Protein AF-0000000077078812 (afdb_homodimer)

Foldseek 3Di:
DDDPDDDDDDDPPPPPPPVPPPPCPVPVPAFEEEEEWQFDDQLFIFPLLLLVLLVVLSVVSVHHYAYEYAFAKTQFDADPVVRHTDPPDIDTRQVRVCVSVVNRYDYLLPDALVVGQEYEYGHGCSLCGGQKVCVPQPLNMDGDPSSLVNLVRCQVVLGAYEYEALNCLSVLQNPAAAEFELAALDCVVPQQVVSVSQVSSVSSRYHYDHDHQQDWDADNVRNYIYHNQVSGPDDSVSSSNSSSVRSVVNSVRSVVD/DDPPDDPPPPPPPPPPPPVPPPPCPVPVPAFEEEEEWQFDDQLFIFPLLLLVLLVVLSVVSVHHYAYEYAFAKTQFDADPVVRHTDPPDIDTRQVRVCVSVVNRHDYLLPDALVVGQEYEYGHGCSLCGGQKVCVPQPLNMDGDPSSLVNLVRCQVVLGAYEYEALNCLSVLQNPAAAEFELAALDCVVPQQVVSVSQVSSVSSRYHYDHDHQQDWDADNVRNYIYHNQVSGPDPSVSSSNSSSVRSVVNSVRSVVD

InterPro domains:
  IPR029062 Class I glutamine amidotransferase-like [G3DSA:3.40.50.880] (26-257)
  IPR029062 Class I glutamine amidotransferase-like [SSF52317] (32-246)

Secondary structure (DSSP, 8-state):
-----------------------------PPEEEEE---SSTTTS--HHHHHHHHHHHHHTT-EEEEEE--SB-S--EETTTTEE-TT---BHHHHHHHHHTT--EEGGG--GGG-SEEEE--SHHHHHTSBSHHHHGGG--B-HHHHHHHHHHHHTT--EEEETTTHHHHHHHSTT-EE--S-SS-TTTT-TTTHHHHHHHHTT-EE----TT--EEETTTTEEEE-GGGS---HHHHHHHHHHHHHHHHHHHH--/-----------------------------PPEEEEE---SSTTTS--HHHHHHHHHHHHHTT-EEEEEE--SB-S--EETTTTEE-TT---BHHHHHHHHHTT--EEGGG--GGG-SEEEE--SHHHHHTSBSHHHHGGG--B-HHHHHHHHHHHHTT--EEEETTTHHHHHHHSTT-EE--S-SS-TTTT-TTTHHHHHHHHTT-EE----TT--EEETTTTEEEE-GGGS---HHHHHHHHHHHHHHHHHHHH--

Structure (mmCIF, N/CA/C/O backbone):
data_AF-0000000077078812-model_v1
#
loop_
_entity.id
_entity.type
_entity.pdbx_description
1 polymer 'DJ-1/PfpI domain-containing protein'
#
loop_
_atom_site.group_PDB
_atom_site.id
_atom_site.type_symbol
_atom_site.label_atom_id
_atom_site.label_alt_id
_atom_site.label_comp_id
_atom_site.label_asym_id
_atom_site.label_entity_id
_atom_site.label_seq_id
_atom_site.pdbx_PDB_ins_code
_atom_site.Cartn_x
_atom_site.Cartn_y
_atom_site.Cartn_z
_atom_site.occupancy
_atom_site.B_iso_or_equiv
_atom_site.auth_seq_id
_atom_site.auth_comp_id
_atom_site.auth_asym_id
_atom_site.auth_atom_id
_atom_site.pdbx_PDB_model_num
ATOM 1 N N . MET A 1 1 ? -43 48.656 -46.562 1 20.48 1 MET A N 1
ATOM 2 C CA . MET A 1 1 ? -41.781 48.938 -47.281 1 20.48 1 MET A CA 1
ATOM 3 C C . MET A 1 1 ? -41.344 47.75 -48.125 1 20.48 1 MET A C 1
ATOM 5 O O . MET A 1 1 ? -41.875 46.656 -47.969 1 20.48 1 MET A O 1
ATOM 9 N N . SER A 1 2 ? -40.125 47.688 -48.719 1 18.41 2 SER A N 1
ATOM 10 C CA . SER A 1 2 ? -39.656 47.031 -49.938 1 18.41 2 SER A CA 1
ATOM 11 C C . SER A 1 2 ? -39.781 45.5 -49.812 1 18.41 2 SER A C 1
ATOM 13 O O . SER A 1 2 ? -39.625 44.969 -48.719 1 18.41 2 SER A O 1
ATOM 15 N N . LYS A 1 3 ? -40.219 44.812 -51 1 19.89 3 LYS A N 1
ATOM 16 C CA . LYS A 1 3 ? -40.656 43.625 -51.719 1 19.89 3 LYS A CA 1
ATOM 17 C C . LYS A 1 3 ? -39.594 42.5 -51.656 1 19.89 3 LYS A C 1
ATOM 19 O O . LYS A 1 3 ? -39.875 41.375 -52 1 19.89 3 LYS A O 1
ATOM 24 N N . MET A 1 4 ? -38.281 42.906 -51.844 1 20.12 4 MET A N 1
ATOM 25 C CA . MET A 1 4 ? -37.531 41.969 -52.688 1 20.12 4 MET A CA 1
ATOM 26 C C . MET A 1 4 ? -37.375 40.625 -51.969 1 20.12 4 MET A C 1
ATOM 28 O O . MET A 1 4 ? -36.688 40.562 -50.938 1 20.12 4 MET A O 1
ATOM 32 N N . ALA A 1 5 ? -38.344 39.688 -52.094 1 17.45 5 ALA A N 1
ATOM 33 C CA . ALA A 1 5 ? -38.812 38.375 -51.781 1 17.45 5 ALA A CA 1
ATOM 34 C C . ALA A 1 5 ? -37.812 37.281 -52.156 1 17.45 5 ALA A C 1
ATOM 36 O O . ALA A 1 5 ? -37.531 36.375 -51.375 1 17.45 5 ALA A O 1
ATOM 37 N N . ARG A 1 6 ? -37.469 37.031 -53.5 1 17.45 6 ARG A N 1
ATOM 38 C CA . ARG A 1 6 ? -37.75 35.656 -53.969 1 17.45 6 ARG A CA 1
ATOM 39 C C . ARG A 1 6 ? -36.594 34.75 -53.656 1 17.45 6 ARG A C 1
ATOM 41 O O . ARG A 1 6 ? -36.781 33.562 -53.344 1 17.45 6 ARG A O 1
ATOM 48 N N . LEU A 1 7 ? -35.312 35.062 -54.188 1 20.72 7 LEU A N 1
ATOM 49 C CA . LEU A 1 7 ? -34.656 34.062 -55 1 20.72 7 LEU A CA 1
ATOM 50 C C . LEU A 1 7 ? -34.125 32.938 -54.125 1 20.72 7 LEU A C 1
ATOM 52 O O . LEU A 1 7 ? -33.312 33.188 -53.219 1 20.72 7 LEU A O 1
ATOM 56 N N . ILE A 1 8 ? -34.625 31.641 -54.219 1 17.61 8 ILE A N 1
ATOM 57 C CA . ILE A 1 8 ? -34.75 30.297 -53.688 1 17.61 8 ILE A CA 1
ATOM 58 C C . ILE A 1 8 ? -33.438 29.547 -53.844 1 17.61 8 ILE A C 1
ATOM 60 O O . ILE A 1 8 ? -33 28.812 -52.969 1 17.61 8 ILE A O 1
ATOM 64 N N . TYR A 1 9 ? -32.688 29.656 -55.094 1 16.56 9 TYR A N 1
ATOM 65 C CA . TYR A 1 9 ? -32.469 28.359 -55.719 1 16.56 9 TYR A CA 1
ATOM 66 C C . TYR A 1 9 ? -31.531 27.5 -54.906 1 16.56 9 TYR A C 1
ATOM 68 O O . TYR A 1 9 ? -30.953 27.969 -53.906 1 16.56 9 TYR A O 1
ATOM 76 N N . LYS A 1 10 ? -30.391 27 -55.719 1 19.83 10 LYS A N 1
ATOM 77 C CA . LYS A 1 10 ? -29.766 25.719 -56.062 1 19.83 10 LYS A CA 1
ATOM 78 C C . LYS A 1 10 ? -28.828 25.234 -54.969 1 19.83 10 LYS A C 1
ATOM 80 O O . LYS A 1 10 ? -28.031 26.016 -54.438 1 19.83 10 LYS A O 1
ATOM 85 N N . LEU A 1 11 ? -28.797 23.844 -54.625 1 21.77 11 LEU A N 1
ATOM 86 C CA . LEU A 1 11 ? -28.531 22.672 -53.781 1 21.77 11 LEU A CA 1
ATOM 87 C C . LEU A 1 11 ? -27.062 22.266 -53.844 1 21.77 11 LEU A C 1
ATOM 89 O O . LEU A 1 11 ? -26.641 21.328 -53.156 1 21.77 11 LEU A O 1
ATOM 93 N N . GLN A 1 12 ? -26.141 22.781 -54.812 1 20.25 12 GLN A N 1
ATOM 94 C CA . GLN A 1 12 ? -25.219 21.719 -55.156 1 20.25 12 GLN A CA 1
ATOM 95 C C . GLN A 1 12 ? -24.406 21.266 -53.969 1 20.25 12 GLN A C 1
ATOM 97 O O . GLN A 1 12 ? -23.844 22.094 -53.25 1 20.25 12 GLN A O 1
ATOM 102 N N . THR A 1 13 ? -24.688 19.938 -53.5 1 21.83 13 THR A N 1
ATOM 103 C CA . THR A 1 13 ? -24.156 19.047 -52.469 1 21.83 13 THR A CA 1
ATOM 104 C C . THR A 1 13 ? -22.672 18.766 -52.719 1 21.83 13 THR A C 1
ATOM 106 O O . THR A 1 13 ? -22.312 18.109 -53.688 1 21.83 13 THR A O 1
ATOM 109 N N . ILE A 1 14 ? -21.766 19.75 -52.875 1 22.81 14 ILE A N 1
ATOM 110 C CA . ILE A 1 14 ? -20.406 19.297 -53.125 1 22.81 14 ILE A CA 1
ATOM 111 C C . ILE A 1 14 ? -19.984 18.312 -52.031 1 22.81 14 ILE A C 1
ATOM 113 O O . ILE A 1 14 ? -20.047 18.625 -50.844 1 22.81 14 ILE A O 1
ATOM 117 N N . SER A 1 15 ? -20.172 16.953 -52.375 1 23.2 15 SER A N 1
ATOM 118 C CA . SER A 1 15 ? -19.734 15.781 -51.594 1 23.2 15 SER A CA 1
ATOM 119 C C . SER A 1 15 ? -18.234 15.805 -51.344 1 23.2 15 SER A C 1
ATOM 121 O O . SER A 1 15 ? -17.438 15.742 -52.312 1 23.2 15 SER A O 1
ATOM 123 N N . SER A 1 16 ? -17.625 16.891 -50.906 1 24.33 16 SER A N 1
ATOM 124 C CA . SER A 1 16 ? -16.203 16.672 -50.719 1 24.33 16 SER A CA 1
ATOM 125 C C . SER A 1 16 ? -15.914 15.414 -49.906 1 24.33 16 SER A C 1
ATOM 127 O O . SER A 1 16 ? -16.562 15.172 -48.906 1 24.33 16 SER A O 1
ATOM 129 N N . LEU A 1 17 ? -15.492 14.32 -50.625 1 28.19 17 LEU A N 1
ATOM 130 C CA . LEU A 1 17 ? -14.93 13.055 -50.156 1 28.19 17 LEU A CA 1
ATOM 131 C C . LEU A 1 17 ? -13.773 13.289 -49.188 1 28.19 17 LEU A C 1
ATOM 133 O O . LEU A 1 17 ? -12.703 13.742 -49.594 1 28.19 17 LEU A O 1
ATOM 137 N N . SER A 1 18 ? -13.961 14.102 -48.219 1 25.3 18 SER A N 1
ATOM 138 C CA . SER A 1 18 ? -12.828 14.102 -47.281 1 25.3 18 SER A CA 1
ATOM 139 C C . SER A 1 18 ? -12.5 12.688 -46.812 1 25.3 18 SER A C 1
ATOM 141 O O . SER A 1 18 ? -13.383 11.953 -46.375 1 25.3 18 SER A O 1
ATOM 143 N N . SER A 1 19 ? -11.727 11.984 -47.656 1 26.09 19 SER A N 1
ATOM 144 C CA . SER A 1 19 ? -11.164 10.727 -47.188 1 26.09 19 SER A CA 1
ATOM 145 C C . SER A 1 19 ? -10.602 10.875 -45.781 1 26.09 19 SER A C 1
ATOM 147 O O . SER A 1 19 ? -9.672 11.648 -45.531 1 26.09 19 SER A O 1
ATOM 149 N N . SER A 1 20 ? -11.469 11.078 -44.844 1 26.92 20 SER A N 1
ATOM 150 C CA . SER A 1 20 ? -11 10.977 -43.469 1 26.92 20 SER A CA 1
ATOM 151 C C . SER A 1 20 ? -10.18 9.711 -43.25 1 26.92 20 SER A C 1
ATOM 153 O O . SER A 1 20 ? -10.703 8.602 -43.344 1 26.92 20 SER A O 1
ATOM 155 N N . ARG A 1 21 ? -9.023 9.648 -43.812 1 27.19 21 ARG A N 1
ATOM 156 C CA . ARG A 1 21 ? -8.266 8.523 -43.281 1 27.19 21 ARG A CA 1
ATOM 157 C C . ARG A 1 21 ? -8.445 8.406 -41.781 1 27.19 21 ARG A C 1
ATOM 159 O O . ARG A 1 21 ? -8.062 9.305 -41.031 1 27.19 21 ARG A O 1
ATOM 166 N N . CYS A 1 22 ? -9.555 7.914 -41.469 1 29.73 22 CYS A N 1
ATOM 167 C CA . CYS A 1 22 ? -9.625 7.48 -40.062 1 29.73 22 CYS A CA 1
ATOM 168 C C . CYS A 1 22 ? -8.336 6.77 -39.656 1 29.73 22 CYS A C 1
ATOM 170 O O . CYS A 1 22 ? -7.969 5.754 -40.25 1 29.73 22 CYS A O 1
ATOM 172 N N . PHE A 1 23 ? -7.316 7.527 -39.5 1 30.33 23 PHE A N 1
ATOM 173 C CA . PHE A 1 23 ? -6.309 6.785 -38.75 1 30.33 23 PHE A CA 1
ATOM 174 C C . PHE A 1 23 ? -6.957 5.812 -37.781 1 30.33 23 PHE A C 1
ATOM 176 O O . PHE A 1 23 ? -7.801 6.203 -36.969 1 30.33 23 PHE A O 1
ATOM 183 N N . SER A 1 24 ? -7.359 4.762 -38.281 1 30.39 24 SER A N 1
ATOM 184 C CA . SER A 1 24 ? -7.641 3.67 -37.344 1 30.39 24 SER A CA 1
ATOM 185 C C . SER A 1 24 ? -6.699 3.707 -36.156 1 30.39 24 SER A C 1
ATOM 187 O O . SER A 1 24 ? -5.496 3.48 -36.312 1 30.39 24 SER A O 1
ATOM 189 N N . SER A 1 25 ? -6.578 4.859 -35.531 1 35.31 25 SER A N 1
ATOM 190 C CA . SER A 1 25 ? -5.969 4.621 -34.219 1 35.31 25 SER A CA 1
ATOM 191 C C . SER A 1 25 ? -6.316 3.234 -33.688 1 35.31 25 SER A C 1
ATOM 193 O O . SER A 1 25 ? -7.492 2.9 -33.531 1 35.31 25 SER A O 1
ATOM 195 N N . SER A 1 26 ? -5.91 2.23 -34.281 1 36.75 26 SER A N 1
ATOM 196 C CA . SER A 1 26 ? -5.992 0.938 -33.625 1 36.75 26 SER A CA 1
ATOM 197 C C . SER A 1 26 ? -6.219 1.107 -32.125 1 36.75 26 SER A C 1
ATOM 199 O O . SER A 1 26 ? -5.344 1.605 -31.406 1 36.75 26 SER A O 1
ATOM 201 N N . SER A 1 27 ? -7.23 1.769 -31.641 1 42.53 27 SER A N 1
ATOM 202 C CA . SER A 1 27 ? -7.715 1.843 -30.266 1 42.53 27 SER A CA 1
ATOM 203 C C . SER A 1 27 ? -7.254 0.639 -29.453 1 42.53 27 SER A C 1
ATOM 205 O O . SER A 1 27 ? -7.812 -0.453 -29.578 1 42.53 27 SER A O 1
ATOM 207 N N . LEU A 1 28 ? -6.023 0.257 -29.531 1 50.34 28 LEU A N 1
ATOM 208 C CA . LEU A 1 28 ? -5.449 -0.871 -28.812 1 50.34 28 LEU A CA 1
ATOM 209 C C . LEU A 1 28 ? -6.18 -1.092 -27.484 1 50.34 28 LEU A C 1
ATOM 211 O O . LEU A 1 28 ? -6.234 -0.193 -26.641 1 50.34 28 LEU A O 1
ATOM 215 N N . GLN A 1 29 ? -7.293 -1.895 -27.578 1 66.69 29 GLN A N 1
ATOM 216 C CA . GLN A 1 29 ? -8.109 -2.305 -26.438 1 66.69 29 GLN A CA 1
ATOM 217 C C . GLN A 1 29 ? -7.258 -2.512 -25.188 1 66.69 29 GLN A C 1
ATOM 219 O O . GLN A 1 29 ? -6.191 -3.125 -25.266 1 66.69 29 GLN A O 1
ATOM 224 N N . ALA A 1 30 ? -7.523 -1.839 -24.156 1 85.12 30 ALA A N 1
ATOM 225 C CA . ALA A 1 30 ? -6.82 -1.928 -22.891 1 85.12 30 ALA A CA 1
ATOM 226 C C . ALA A 1 30 ? -6.723 -3.375 -22.406 1 85.12 30 ALA A C 1
ATOM 228 O O . ALA A 1 30 ? -7.691 -4.129 -22.5 1 85.12 30 ALA A O 1
ATOM 229 N N . ASN A 1 31 ? -5.555 -3.857 -22.141 1 94.31 31 ASN A N 1
ATOM 230 C CA . ASN A 1 31 ? -5.363 -5.184 -21.562 1 94.31 31 ASN A CA 1
ATOM 231 C C . ASN A 1 31 ? -6.137 -5.34 -20.25 1 94.31 31 ASN A C 1
ATOM 233 O O . ASN A 1 31 ? -6.125 -4.445 -19.406 1 94.31 31 ASN A O 1
ATOM 237 N N . LYS A 1 32 ? -6.918 -6.426 -20.234 1 98.31 32 LYS A N 1
ATOM 238 C CA . LYS A 1 32 ? -7.59 -6.781 -18.984 1 98.31 32 LYS A CA 1
ATOM 239 C C . LYS A 1 32 ? -6.711 -7.684 -18.125 1 98.31 32 LYS A C 1
ATOM 241 O O . LYS A 1 32 ? -6.387 -8.805 -18.516 1 98.31 32 LYS A O 1
ATOM 246 N N . VAL A 1 33 ? -6.336 -7.191 -16.953 1 98.88 33 VAL A N 1
ATOM 247 C CA . VAL A 1 33 ? -5.418 -7.945 -16.109 1 98.88 33 VAL A CA 1
ATOM 248 C C . VAL A 1 33 ? -6.07 -8.219 -14.75 1 98.88 33 VAL A C 1
ATOM 250 O O . VAL A 1 33 ? -6.637 -7.32 -14.133 1 98.88 33 VAL A O 1
ATOM 253 N N . ALA A 1 34 ? -6.062 -9.492 -14.305 1 98.94 34 ALA A N 1
ATOM 254 C CA . ALA A 1 34 ? -6.5 -9.875 -12.961 1 98.94 34 ALA A CA 1
ATOM 255 C C . ALA A 1 34 ? -5.344 -9.805 -11.969 1 98.94 34 ALA A C 1
ATOM 257 O O . ALA A 1 34 ? -4.215 -10.18 -12.297 1 98.94 34 ALA A O 1
ATOM 258 N N . VAL A 1 35 ? -5.625 -9.258 -10.836 1 99 35 VAL A N 1
ATOM 259 C CA . VAL A 1 35 ? -4.688 -9.289 -9.719 1 99 35 VAL A CA 1
ATOM 260 C C . VAL A 1 35 ? -5.285 -10.086 -8.562 1 99 35 VAL A C 1
ATOM 262 O O . VAL A 1 35 ? -6.402 -9.82 -8.125 1 99 35 VAL A O 1
ATOM 265 N N . VAL A 1 36 ? -4.559 -11.094 -8.102 1 99 36 VAL A N 1
ATOM 266 C CA . VAL A 1 36 ? -5.047 -11.953 -7.031 1 99 36 VAL A CA 1
ATOM 267 C C . VAL A 1 36 ? -4.316 -11.625 -5.73 1 99 36 VAL A C 1
ATOM 269 O O . VAL A 1 36 ? -3.098 -11.781 -5.641 1 99 36 VAL A O 1
ATOM 272 N N . LEU A 1 37 ? -5.086 -11.203 -4.746 1 99 37 LEU A N 1
ATOM 273 C CA . LEU A 1 37 ? -4.543 -10.828 -3.447 1 99 37 LEU A CA 1
ATOM 274 C C . LEU A 1 37 ? -4.781 -11.922 -2.418 1 99 37 LEU A C 1
ATOM 276 O O . LEU A 1 37 ? -5.551 -12.859 -2.668 1 99 37 LEU A O 1
ATOM 280 N N . SER A 1 38 ? -4.105 -11.797 -1.288 1 98.94 38 SER A N 1
ATOM 281 C CA . SER A 1 38 ? -4.129 -12.867 -0.291 1 98.94 38 SER A CA 1
ATOM 282 C C . SER A 1 38 ? -4.344 -12.305 1.111 1 98.94 38 SER A C 1
ATOM 284 O O . SER A 1 38 ? -3.963 -12.93 2.102 1 98.94 38 SER A O 1
ATOM 286 N N . GLY A 1 39 ? -4.91 -11.211 1.289 1 98.94 39 GLY A N 1
ATOM 287 C CA . GLY A 1 39 ? -5.043 -10.422 2.504 1 98.94 39 GLY A CA 1
ATOM 288 C C . GLY A 1 39 ? -4.387 -9.055 2.406 1 98.94 39 GLY A C 1
ATOM 289 O O . GLY A 1 39 ? -4.234 -8.516 1.31 1 98.94 39 GLY A O 1
ATOM 290 N N . SER A 1 40 ? -4.023 -8.477 3.551 1 98.94 40 SER A N 1
ATOM 291 C CA . SER A 1 40 ? -3.42 -7.148 3.561 1 98.94 40 SER A CA 1
ATOM 292 C C . SER A 1 40 ? -2.389 -7.02 4.676 1 98.94 40 SER A C 1
ATOM 294 O O . SER A 1 40 ? -2.744 -6.809 5.836 1 98.94 40 SER A O 1
ATOM 296 N N . GLY A 1 41 ? -1.117 -7.086 4.27 1 98.88 41 GLY A N 1
ATOM 297 C CA . GLY A 1 41 ? 0.014 -7.027 5.184 1 98.88 41 GLY A 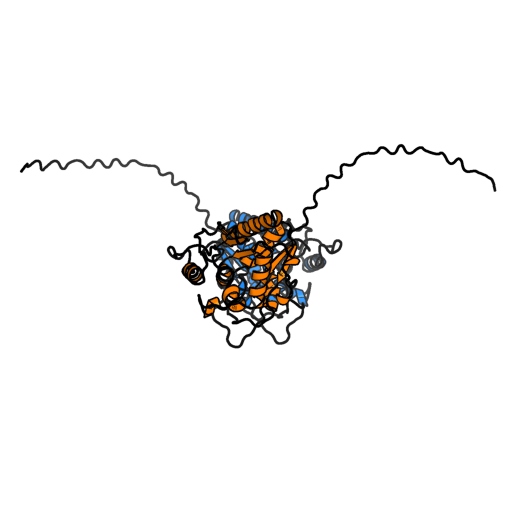CA 1
ATOM 298 C C . GLY A 1 41 ? 0.974 -8.188 5.016 1 98.88 41 GLY A C 1
ATOM 299 O O . GLY A 1 41 ? 0.549 -9.344 4.895 1 98.88 41 GLY A O 1
ATOM 300 N N . VAL A 1 42 ? 2.215 -7.973 5.105 1 98.69 42 VAL A N 1
ATOM 301 C CA . VAL A 1 42 ? 3.254 -8.898 4.668 1 98.69 42 VAL A CA 1
ATOM 302 C C . VAL A 1 42 ? 3.221 -10.156 5.531 1 98.69 42 VAL A C 1
ATOM 304 O O . VAL A 1 42 ? 3.475 -11.266 5.043 1 98.69 42 VAL A O 1
ATOM 307 N N . TYR A 1 43 ? 2.818 -10.133 6.762 1 98.62 43 TYR A N 1
ATOM 308 C CA . TYR A 1 43 ? 3.029 -11.273 7.652 1 98.62 43 TYR A CA 1
ATOM 309 C C . TYR A 1 43 ? 1.833 -12.219 7.625 1 98.62 43 TYR A C 1
ATOM 311 O O . TYR A 1 43 ? 1.915 -13.344 8.109 1 98.62 43 TYR A O 1
ATOM 319 N N . ASP A 1 44 ? 0.735 -11.727 7.047 1 98.81 44 ASP A N 1
ATOM 320 C CA . ASP A 1 44 ? -0.404 -12.641 7.012 1 98.81 44 ASP A CA 1
ATOM 321 C C . ASP A 1 44 ? -1.237 -12.43 5.75 1 98.81 44 ASP A C 1
ATOM 323 O O . ASP A 1 44 ? -2.264 -13.086 5.559 1 98.81 44 ASP A O 1
ATOM 327 N N . GLY A 1 45 ? -0.85 -11.539 4.902 1 98.88 45 GLY A N 1
ATOM 328 C CA . GLY A 1 45 ? -1.547 -11.227 3.666 1 98.88 45 GLY A CA 1
ATOM 329 C C . GLY A 1 45 ? -0.614 -10.828 2.541 1 98.88 45 GLY A C 1
ATOM 330 O O . GLY A 1 45 ? 0.547 -11.234 2.512 1 98.88 45 GLY A O 1
ATOM 331 N N . SER A 1 46 ? -1.186 -10.117 1.577 1 98.94 46 SER A N 1
ATOM 332 C CA . SER A 1 46 ? -0.387 -9.57 0.486 1 98.94 46 SER A CA 1
ATOM 333 C C . SER A 1 46 ? 0.576 -8.5 0.987 1 98.94 46 SER A C 1
ATOM 335 O O . SER A 1 46 ? 0.218 -7.688 1.842 1 98.94 46 SER A O 1
ATOM 337 N N . GLU A 1 47 ? 1.806 -8.602 0.489 1 98.94 47 GLU A N 1
ATOM 338 C CA . GLU A 1 47 ? 2.721 -7.488 0.709 1 98.94 47 GLU A CA 1
ATOM 339 C C . GLU A 1 47 ? 2.176 -6.199 0.103 1 98.94 47 GLU A C 1
ATOM 341 O O . GLU A 1 47 ? 2.031 -6.094 -1.117 1 98.94 47 GLU A O 1
ATOM 346 N N . ILE A 1 48 ? 1.919 -5.215 0.907 1 98.94 48 ILE A N 1
ATOM 347 C CA . ILE A 1 48 ? 1.146 -4.031 0.55 1 98.94 48 ILE A CA 1
ATOM 348 C C . ILE A 1 48 ? 1.885 -3.238 -0.526 1 98.94 48 ILE A C 1
ATOM 350 O O . ILE A 1 48 ? 1.287 -2.83 -1.525 1 98.94 48 ILE A O 1
ATOM 354 N N . HIS A 1 49 ? 3.133 -3.035 -0.376 1 98.94 49 HIS A N 1
ATOM 355 C CA . HIS A 1 49 ? 3.898 -2.23 -1.319 1 98.94 49 HIS A CA 1
ATOM 356 C C . HIS A 1 49 ? 4.035 -2.936 -2.664 1 98.94 49 HIS A C 1
ATOM 358 O O . HIS A 1 49 ? 4.07 -2.283 -3.711 1 98.94 49 HIS A O 1
ATOM 364 N N . GLU A 1 50 ? 4.125 -4.266 -2.656 1 98.94 50 GLU A N 1
ATOM 365 C CA . GLU A 1 50 ? 4.156 -5.016 -3.908 1 98.94 50 GLU A CA 1
ATOM 366 C C . GLU A 1 50 ? 2.82 -4.914 -4.641 1 98.94 50 GLU A C 1
ATOM 368 O O . GLU A 1 50 ? 2.787 -4.68 -5.852 1 98.94 50 GLU A O 1
ATOM 373 N N . ALA A 1 51 ? 1.762 -5.105 -3.891 1 99 51 ALA A N 1
ATOM 374 C CA . ALA A 1 51 ? 0.437 -4.992 -4.492 1 99 51 ALA A CA 1
ATOM 375 C C . ALA A 1 51 ? 0.213 -3.6 -5.074 1 99 51 ALA A C 1
ATOM 377 O O . ALA A 1 51 ? -0.274 -3.457 -6.195 1 99 51 ALA A O 1
ATOM 378 N N . SER A 1 52 ? 0.589 -2.598 -4.301 1 99 52 SER A N 1
ATOM 379 C CA . SER A 1 52 ? 0.455 -1.223 -4.766 1 99 52 SER A CA 1
ATOM 380 C C . SER A 1 52 ? 1.293 -0.979 -6.02 1 99 52 SER A C 1
ATOM 382 O O . SER A 1 52 ? 0.829 -0.346 -6.969 1 99 52 SER A O 1
ATOM 384 N N . ALA A 1 53 ? 2.518 -1.507 -6.02 1 99 53 ALA A N 1
ATOM 385 C CA . ALA A 1 53 ? 3.385 -1.363 -7.188 1 99 53 ALA A CA 1
ATOM 386 C C . ALA A 1 53 ? 2.752 -1.999 -8.422 1 99 53 ALA A C 1
ATOM 388 O O . ALA A 1 53 ? 2.744 -1.402 -9.5 1 99 53 ALA A O 1
ATOM 389 N N . CYS A 1 54 ? 2.211 -3.184 -8.273 1 99 54 CYS A N 1
ATOM 390 C CA . CYS A 1 54 ? 1.538 -3.84 -9.391 1 99 54 CYS A CA 1
ATOM 391 C C . CYS A 1 54 ? 0.424 -2.961 -9.945 1 99 54 CYS A C 1
ATOM 393 O O . CYS A 1 54 ? 0.355 -2.732 -11.156 1 99 54 CYS A O 1
ATOM 395 N N . LEU A 1 55 ? -0.385 -2.428 -9.07 1 98.94 55 LEU A N 1
ATOM 396 C CA . LEU A 1 55 ? -1.558 -1.666 -9.484 1 98.94 55 LEU A CA 1
ATOM 397 C C . LEU A 1 55 ? -1.148 -0.351 -10.141 1 98.94 55 LEU A C 1
ATOM 399 O O . LEU A 1 55 ? -1.735 0.056 -11.141 1 98.94 55 LEU A O 1
ATOM 403 N N . VAL A 1 56 ? -0.136 0.313 -9.586 1 98.94 56 VAL A N 1
ATOM 404 C CA . VAL A 1 56 ? 0.332 1.572 -10.148 1 98.94 56 VAL A CA 1
ATOM 405 C C . VAL A 1 56 ? 0.896 1.33 -11.547 1 98.94 56 VAL A C 1
ATOM 407 O O . VAL A 1 56 ? 0.575 2.061 -12.492 1 98.94 56 VAL A O 1
ATOM 410 N N . HIS A 1 57 ? 1.723 0.308 -11.711 1 98.94 57 HIS A N 1
ATOM 411 C CA . HIS A 1 57 ? 2.355 0.055 -13 1 98.94 57 HIS A CA 1
ATOM 412 C C . HIS A 1 57 ? 1.338 -0.422 -14.031 1 98.94 57 HIS A C 1
ATOM 414 O O . HIS A 1 57 ? 1.417 -0.053 -15.203 1 98.94 57 HIS A O 1
ATOM 420 N N . LEU A 1 58 ? 0.383 -1.271 -13.609 1 98.88 58 LEU A N 1
ATOM 421 C CA . LEU A 1 58 ? -0.678 -1.667 -14.531 1 98.88 58 LEU A CA 1
ATOM 422 C C . LEU A 1 58 ? -1.468 -0.453 -15.008 1 98.88 58 LEU A C 1
ATOM 424 O O . LEU A 1 58 ? -1.759 -0.324 -16.203 1 98.88 58 LEU A O 1
ATOM 428 N N . SER A 1 59 ? -1.801 0.425 -14.086 1 98.75 59 SER A N 1
ATOM 429 C CA . SER A 1 59 ? -2.496 1.667 -14.406 1 98.75 59 SER A CA 1
ATOM 430 C C . SER A 1 59 ? -1.704 2.5 -15.406 1 98.75 59 SER A C 1
ATOM 432 O O . SER A 1 59 ? -2.273 3.049 -16.359 1 98.75 59 SER A O 1
ATOM 434 N N . ARG A 1 60 ? -0.429 2.598 -15.234 1 98.5 60 ARG A N 1
ATOM 435 C CA . ARG A 1 60 ? 0.442 3.393 -16.094 1 98.5 60 ARG A CA 1
ATOM 436 C C . ARG A 1 60 ? 0.462 2.838 -17.516 1 98.5 60 ARG A C 1
ATOM 438 O O . ARG A 1 60 ? 0.625 3.59 -18.469 1 98.5 60 ARG A O 1
ATOM 445 N N . HIS A 1 61 ? 0.271 1.556 -17.625 1 98.25 61 HIS A N 1
ATOM 446 C CA . HIS A 1 61 ? 0.253 0.913 -18.922 1 98.25 61 HIS A CA 1
ATOM 447 C C . HIS A 1 61 ? -1.149 0.922 -19.531 1 98.25 61 HIS A C 1
ATOM 449 O O . HIS A 1 61 ? -1.387 0.315 -20.578 1 98.25 61 HIS A O 1
ATOM 455 N N . GLY A 1 62 ? -2.098 1.515 -18.828 1 97.62 62 GLY A N 1
ATOM 456 C CA . GLY A 1 62 ? -3.451 1.657 -19.344 1 97.62 62 GLY A CA 1
ATOM 457 C C . GLY A 1 62 ? -4.27 0.386 -19.234 1 97.62 62 GLY A C 1
ATOM 458 O O . GLY A 1 62 ? -5.285 0.231 -19.906 1 97.62 62 GLY A O 1
ATOM 459 N N . ALA A 1 63 ? -3.877 -0.537 -18.391 1 98.19 63 ALA A N 1
ATOM 460 C CA . ALA A 1 63 ? -4.598 -1.799 -18.234 1 98.19 63 ALA A CA 1
ATOM 461 C C . ALA A 1 63 ? -5.898 -1.595 -17.469 1 98.19 63 ALA A C 1
ATOM 463 O O . ALA A 1 63 ? -5.984 -0.733 -16.594 1 98.19 63 ALA A O 1
ATOM 464 N N . GLN A 1 64 ? -6.891 -2.336 -17.844 1 98.12 64 GLN A N 1
ATOM 465 C CA . GLN A 1 64 ? -8.078 -2.504 -17.016 1 98.12 64 GLN A CA 1
ATOM 466 C C . GLN A 1 64 ? -7.875 -3.605 -15.977 1 98.12 64 GLN A C 1
ATOM 468 O O . GLN A 1 64 ? -7.699 -4.773 -16.328 1 98.12 64 GLN A O 1
ATOM 473 N N . VAL A 1 65 ? -7.969 -3.223 -14.75 1 98.81 65 VAL A N 1
ATOM 474 C CA . VAL A 1 65 ? -7.582 -4.148 -13.688 1 98.81 65 VAL A CA 1
ATOM 475 C C . VAL A 1 65 ? -8.82 -4.598 -12.914 1 98.81 65 VAL A C 1
ATOM 477 O O . VAL A 1 65 ? -9.711 -3.787 -12.625 1 98.81 65 VAL A O 1
ATOM 480 N N . SER A 1 66 ? -8.945 -5.895 -12.664 1 98.88 66 SER A N 1
ATOM 481 C CA . SER A 1 66 ? -9.875 -6.461 -11.695 1 98.88 66 SER A CA 1
ATOM 482 C C . SER A 1 66 ? -9.141 -7.227 -10.602 1 98.88 66 SER A C 1
ATOM 484 O O . SER A 1 66 ? -8.164 -7.93 -10.875 1 98.88 66 SER A O 1
ATOM 486 N N . ILE A 1 67 ? -9.594 -7.031 -9.367 1 98.94 67 ILE A N 1
ATOM 487 C CA . ILE A 1 67 ? -8.898 -7.605 -8.219 1 98.94 67 ILE A CA 1
ATOM 488 C C . ILE A 1 67 ? -9.734 -8.727 -7.613 1 98.94 67 ILE A C 1
ATOM 490 O O . ILE A 1 67 ? -10.961 -8.609 -7.516 1 98.94 67 ILE A O 1
ATOM 494 N N . PHE A 1 68 ? -9.055 -9.805 -7.242 1 99 68 PHE A N 1
ATOM 495 C CA . PHE A 1 68 ? -9.711 -10.984 -6.684 1 99 68 PHE A CA 1
ATOM 496 C C . PHE A 1 68 ? -8.969 -11.469 -5.445 1 99 68 PHE A C 1
ATOM 498 O O . PHE A 1 68 ? -7.773 -11.211 -5.285 1 99 68 PHE A O 1
ATOM 505 N N . ALA A 1 69 ? -9.672 -12.18 -4.621 1 99 69 ALA A N 1
ATOM 506 C CA . ALA A 1 69 ? -9.102 -12.898 -3.482 1 99 69 ALA A CA 1
ATOM 507 C C . ALA A 1 69 ? -10.016 -14.031 -3.035 1 99 69 ALA A C 1
ATOM 509 O O . ALA A 1 69 ? -11.234 -13.969 -3.236 1 99 69 ALA A O 1
ATOM 510 N N . PRO A 1 70 ? -9.414 -15.117 -2.477 1 98.94 70 PRO A N 1
ATOM 511 C CA . PRO A 1 70 ? -10.297 -16.156 -1.934 1 98.94 70 PRO A CA 1
ATOM 512 C C . PRO A 1 70 ? -11.195 -15.641 -0.815 1 98.94 70 PRO A C 1
ATOM 514 O O . PRO A 1 70 ? -10.766 -14.828 0.006 1 98.94 70 PRO A O 1
ATOM 517 N N . ASP A 1 71 ? -12.414 -16.109 -0.8 1 98.81 71 ASP A N 1
ATOM 518 C CA . ASP A 1 71 ? -13.352 -15.805 0.275 1 98.81 71 ASP A CA 1
ATOM 519 C C . ASP A 1 71 ? -13.312 -16.875 1.362 1 98.81 71 ASP A C 1
ATOM 521 O O . ASP A 1 71 ? -14.18 -17.75 1.413 1 98.81 71 ASP A O 1
ATOM 525 N N . LYS A 1 72 ? -12.367 -16.734 2.24 1 98.88 72 LYS A N 1
ATOM 526 C CA . LYS A 1 72 ? -12.141 -17.703 3.309 1 98.88 72 LYS A CA 1
ATOM 527 C C . LYS A 1 72 ? -11.398 -17.062 4.477 1 98.88 72 LYS A C 1
ATOM 529 O O . LYS A 1 72 ? -10.812 -15.992 4.336 1 98.88 72 LYS A O 1
ATOM 534 N N . PRO A 1 73 ? -11.391 -17.734 5.637 1 98.62 73 PRO A N 1
ATOM 535 C CA . PRO A 1 73 ? -10.602 -17.219 6.754 1 98.62 73 PRO A CA 1
ATOM 536 C C . PRO A 1 73 ? -9.094 -17.266 6.484 1 98.62 73 PRO A C 1
ATOM 538 O O . PRO A 1 73 ? -8.609 -18.188 5.828 1 98.62 73 PRO A O 1
ATOM 541 N N . GLN A 1 74 ? -8.438 -16.281 6.996 1 98.69 74 GLN A N 1
ATOM 542 C CA . GLN A 1 74 ? -6.977 -16.359 7.02 1 98.69 74 GLN A CA 1
ATOM 543 C C . GLN A 1 74 ? -6.496 -17.484 7.922 1 98.69 74 GLN A C 1
ATOM 545 O O . GLN A 1 74 ? -7.148 -17.828 8.914 1 98.69 74 GLN A O 1
ATOM 550 N N . LEU A 1 75 ? -5.328 -18.031 7.527 1 97.75 75 LEU A N 1
ATOM 551 C CA . LEU A 1 75 ? -4.734 -19.031 8.406 1 97.75 75 LEU A CA 1
ATOM 552 C C . LEU A 1 75 ? -4.445 -18.453 9.781 1 97.75 75 LEU A C 1
ATOM 554 O O . LEU A 1 75 ? -4.777 -19.047 10.805 1 97.75 75 LEU A O 1
ATOM 558 N N . HIS A 1 76 ? -3.746 -17.266 9.812 1 96.56 76 HIS A N 1
ATOM 559 C CA . HIS A 1 76 ? -3.361 -16.547 11.016 1 96.56 76 HIS A CA 1
ATOM 560 C C . HIS A 1 76 ? -3.568 -15.039 10.852 1 96.56 76 HIS A C 1
ATOM 562 O O . HIS A 1 76 ? -3.533 -14.523 9.727 1 96.56 76 HIS A O 1
ATOM 568 N N . VAL A 1 77 ? -3.896 -14.469 11.93 1 97.88 77 VAL A N 1
ATOM 569 C CA . VAL A 1 77 ? -3.762 -13.016 12.016 1 97.88 77 VAL A CA 1
ATOM 570 C C . VAL A 1 77 ? -2.484 -12.664 12.773 1 97.88 77 VAL A C 1
ATOM 572 O O . VAL A 1 77 ? -2.242 -13.18 13.867 1 97.88 77 VAL A O 1
ATOM 575 N N . SER A 1 78 ? -1.683 -11.812 12.172 1 97.94 78 SER A N 1
ATOM 576 C CA . SER A 1 78 ? -0.403 -11.484 12.797 1 97.94 78 SER A CA 1
ATOM 577 C C . SER A 1 78 ? -0.394 -10.047 13.312 1 97.94 78 SER A C 1
ATOM 579 O O . SER A 1 78 ? -0.911 -9.141 12.656 1 97.94 78 SER A O 1
ATOM 581 N N . ASN A 1 79 ? 0.143 -9.852 14.523 1 97.88 79 ASN A N 1
ATOM 582 C CA . ASN A 1 79 ? 0.546 -8.523 14.977 1 97.88 79 ASN A CA 1
ATOM 583 C C . ASN A 1 79 ? 1.829 -8.062 14.289 1 97.88 79 ASN A C 1
ATOM 585 O O . ASN A 1 79 ? 2.91 -8.578 14.578 1 97.88 79 ASN A O 1
ATOM 589 N N . HIS A 1 80 ? 1.729 -7.082 13.414 1 98.06 80 HIS A N 1
ATOM 590 C CA . HIS A 1 80 ? 2.857 -6.68 12.586 1 98.06 80 HIS A CA 1
ATOM 591 C C . HIS A 1 80 ? 3.867 -5.863 13.383 1 98.06 80 HIS A C 1
ATOM 593 O O . HIS A 1 80 ? 5.02 -5.715 12.969 1 98.06 80 HIS A O 1
ATOM 599 N N . VAL A 1 81 ? 3.488 -5.281 14.5 1 97 81 VAL A N 1
ATOM 600 C CA . VAL A 1 81 ? 4.438 -4.582 15.359 1 97 81 VAL A CA 1
ATOM 601 C C . VAL A 1 81 ? 5.371 -5.59 16.031 1 97 81 VAL A C 1
ATOM 603 O O . VAL A 1 81 ? 6.59 -5.418 16.016 1 97 81 VAL A O 1
ATOM 606 N N . LYS A 1 82 ? 4.777 -6.695 16.531 1 96.19 82 LYS A N 1
ATOM 607 C CA . LYS A 1 82 ? 5.512 -7.641 17.375 1 96.19 82 LYS A CA 1
ATOM 608 C C . LYS A 1 82 ? 6.008 -8.828 16.547 1 96.19 82 LYS A C 1
ATOM 610 O O . LYS A 1 82 ? 6.891 -9.57 17 1 96.19 82 LYS A O 1
ATOM 615 N N . GLY A 1 83 ? 5.359 -9.109 15.445 1 94.88 83 GLY A N 1
ATOM 616 C CA . GLY A 1 83 ? 5.711 -10.258 14.625 1 94.88 83 GLY A CA 1
ATOM 617 C C . GLY A 1 83 ? 5.168 -11.562 15.172 1 94.88 83 GLY A C 1
ATOM 618 O O . GLY A 1 83 ? 5.738 -12.625 14.93 1 94.88 83 GLY A O 1
ATOM 619 N N . GLU A 1 84 ? 4.047 -11.438 15.93 1 96.62 84 GLU A N 1
ATOM 620 C CA . GLU A 1 84 ? 3.473 -12.617 16.562 1 96.62 84 GLU A CA 1
ATOM 621 C C . GLU A 1 84 ? 2.039 -12.852 16.094 1 96.62 84 GLU A C 1
ATOM 623 O O . GLU A 1 84 ? 1.347 -11.914 15.703 1 96.62 84 GLU A O 1
ATOM 628 N N . VAL A 1 85 ? 1.607 -14.133 16.203 1 96.75 85 VAL A N 1
ATOM 629 C CA . VAL A 1 85 ? 0.229 -14.484 15.883 1 96.75 85 VAL A CA 1
ATOM 630 C C . VAL A 1 85 ? -0.709 -13.922 16.953 1 96.75 85 VAL A C 1
ATOM 632 O O . VAL A 1 85 ? -0.414 -14 18.141 1 96.75 85 VAL A O 1
ATOM 635 N N . MET A 1 86 ? -1.712 -13.281 16.484 1 95.94 86 MET A N 1
ATOM 636 C CA . MET A 1 86 ? -2.764 -12.828 17.391 1 95.94 86 MET A CA 1
ATOM 637 C C . MET A 1 86 ? -3.773 -13.938 17.656 1 95.94 86 MET A C 1
ATOM 639 O O . MET A 1 86 ? -4.766 -14.062 16.938 1 95.94 86 MET A O 1
ATOM 643 N N . GLU A 1 87 ? -3.596 -14.609 18.766 1 93.5 87 GLU A N 1
ATOM 644 C CA . GLU A 1 87 ? -4.438 -15.758 19.094 1 93.5 87 GLU A CA 1
ATOM 645 C C . GLU A 1 87 ? -5.891 -15.344 19.297 1 93.5 87 GLU A C 1
ATOM 647 O O . GLU A 1 87 ? -6.164 -14.32 19.938 1 93.5 87 GLU A O 1
ATOM 652 N N . GLY A 1 88 ? -6.758 -16.078 18.766 1 92.81 88 GLY A N 1
ATOM 653 C CA . GLY A 1 88 ? -8.18 -15.844 18.969 1 92.81 88 GLY A CA 1
ATOM 654 C C . GLY A 1 88 ? -8.773 -14.883 17.953 1 92.81 88 GLY A C 1
ATOM 655 O O . GLY A 1 88 ? -9.992 -14.773 17.828 1 92.81 88 GLY A O 1
ATOM 656 N N . GLU A 1 89 ? -7.949 -14.164 17.203 1 95.19 89 GLU A N 1
ATOM 657 C CA . GLU A 1 89 ? -8.453 -13.242 16.188 1 95.19 89 GLU A CA 1
ATOM 658 C C . GLU A 1 89 ? -8.547 -13.93 14.828 1 95.19 89 GLU A C 1
ATOM 660 O O . GLU A 1 89 ? -7.656 -14.695 14.453 1 95.19 89 GLU A O 1
ATOM 665 N N . THR A 1 90 ? -9.664 -13.695 14.148 1 96.94 90 THR A N 1
ATOM 666 C CA . THR A 1 90 ? -9.867 -14.219 12.805 1 96.94 90 THR A CA 1
ATOM 667 C C . THR A 1 90 ? -10.211 -13.094 11.836 1 96.94 90 THR A C 1
ATOM 669 O O . THR A 1 90 ? -10.953 -12.172 12.188 1 96.94 90 THR A O 1
ATOM 672 N N . ARG A 1 91 ? -9.633 -13.172 10.703 1 98.12 91 ARG A N 1
ATOM 673 C CA . ARG A 1 91 ? -9.961 -12.258 9.609 1 98.12 91 ARG A CA 1
ATOM 674 C C . ARG A 1 91 ? -10.188 -13.023 8.305 1 98.12 91 ARG A C 1
ATOM 676 O O . ARG A 1 91 ? -9.781 -14.18 8.18 1 98.12 91 ARG A O 1
ATOM 683 N N . ASN A 1 92 ? -10.906 -12.422 7.398 1 98.62 92 ASN A N 1
ATOM 684 C CA . ASN A 1 92 ? -11.211 -13.023 6.102 1 98.62 92 ASN A CA 1
ATOM 685 C C . ASN A 1 92 ? -10.281 -12.492 5.012 1 98.62 92 ASN A C 1
ATOM 687 O O . ASN A 1 92 ? -10.047 -11.289 4.926 1 98.62 92 ASN A O 1
ATOM 691 N N . VAL A 1 93 ? -9.758 -13.367 4.176 1 98.94 93 VAL A N 1
ATOM 692 C CA . VAL A 1 93 ? -8.773 -13.023 3.148 1 98.94 93 VAL A CA 1
ATOM 693 C C . VAL A 1 93 ? -9.367 -11.992 2.189 1 98.94 93 VAL A C 1
ATOM 695 O O . VAL A 1 93 ? -8.727 -10.992 1.877 1 98.94 93 VAL A O 1
ATOM 698 N N . LEU A 1 94 ? -10.586 -12.227 1.695 1 98.94 94 LEU A N 1
ATOM 699 C CA . LEU A 1 94 ? -11.234 -11.32 0.752 1 98.94 94 LEU A CA 1
ATOM 700 C C . LEU A 1 94 ? -11.492 -9.961 1.39 1 98.94 94 LEU A C 1
ATOM 702 O O . LEU A 1 94 ? -11.195 -8.922 0.792 1 98.94 94 LEU A O 1
ATOM 706 N N . VAL A 1 95 ? -11.969 -9.938 2.574 1 98.75 95 VAL A N 1
ATOM 707 C CA . VAL A 1 95 ? -12.312 -8.711 3.281 1 98.75 95 VAL A CA 1
ATOM 708 C C . VAL A 1 95 ? -11.055 -7.887 3.543 1 98.75 95 VAL A C 1
ATOM 710 O O . VAL A 1 95 ? -11.039 -6.672 3.33 1 98.75 95 VAL A O 1
ATOM 713 N N . GLU A 1 96 ? -9.977 -8.531 3.963 1 98.88 96 GLU A N 1
ATOM 714 C CA . GLU A 1 96 ? -8.727 -7.812 4.199 1 98.88 96 GLU A CA 1
ATOM 715 C C . GLU A 1 96 ? -8.125 -7.309 2.893 1 98.88 96 GLU A C 1
ATOM 717 O O . GLU A 1 96 ? -7.613 -6.188 2.832 1 98.88 96 GLU A O 1
ATOM 722 N N . SER A 1 97 ? -8.234 -8.141 1.839 1 99 97 SER A N 1
ATOM 723 C CA . SER A 1 97 ? -7.715 -7.742 0.534 1 99 97 SER A CA 1
ATOM 724 C C . SER A 1 97 ? -8.445 -6.516 -0.002 1 99 97 SER A C 1
ATOM 726 O O . SER A 1 97 ? -7.867 -5.711 -0.734 1 99 97 SER A O 1
ATOM 728 N N . ALA A 1 98 ? -9.703 -6.352 0.384 1 98.94 98 ALA A N 1
ATOM 729 C CA . ALA A 1 98 ? -10.516 -5.227 -0.072 1 98.94 98 ALA A CA 1
ATOM 730 C C . ALA A 1 98 ? -9.914 -3.898 0.37 1 98.94 98 ALA A C 1
ATOM 732 O O . ALA A 1 98 ? -10.148 -2.861 -0.255 1 98.94 98 ALA A O 1
ATOM 733 N N . ARG A 1 99 ? -9.102 -3.91 1.434 1 98.88 99 ARG A N 1
ATOM 734 C CA . ARG A 1 99 ? -8.43 -2.701 1.897 1 98.88 99 ARG A CA 1
ATOM 735 C C . ARG A 1 99 ? -7.434 -2.195 0.859 1 98.88 99 ARG A C 1
ATOM 737 O O . ARG A 1 99 ? -7.324 -0.989 0.63 1 98.88 99 ARG A O 1
ATOM 744 N N . ILE A 1 100 ? -6.73 -3.102 0.197 1 98.94 100 ILE A N 1
ATOM 745 C CA . ILE A 1 100 ? -5.812 -2.75 -0.88 1 98.94 100 ILE A CA 1
ATOM 746 C C . ILE A 1 100 ? -6.605 -2.365 -2.129 1 98.94 100 ILE A C 1
ATOM 748 O O . ILE A 1 100 ? -6.23 -1.435 -2.846 1 98.94 100 ILE A O 1
ATOM 752 N N . ALA A 1 101 ? -7.773 -3.01 -2.324 1 98.94 101 ALA A N 1
ATOM 753 C CA . ALA A 1 101 ? -8.57 -2.832 -3.535 1 98.94 101 ALA A CA 1
ATOM 754 C C . ALA A 1 101 ? -9.477 -1.611 -3.42 1 98.94 101 ALA A C 1
ATOM 756 O O . ALA A 1 101 ? -10.227 -1.298 -4.348 1 98.94 101 ALA A O 1
ATOM 757 N N . ARG A 1 102 ? -9.461 -0.955 -2.301 1 98.56 102 ARG A N 1
ATOM 758 C CA . ARG A 1 102 ? -10.336 0.177 -2.014 1 98.56 102 ARG A CA 1
ATOM 759 C C . ARG A 1 102 ? -11.797 -0.196 -2.223 1 98.56 102 ARG A C 1
ATOM 761 O O . ARG A 1 102 ? -12.578 0.599 -2.752 1 98.56 102 ARG A O 1
ATOM 768 N N . GLY A 1 103 ? -12.094 -1.41 -2.021 1 98.56 103 GLY A N 1
ATOM 769 C CA . GLY A 1 103 ? -13.461 -1.897 -2.064 1 98.56 103 GLY A CA 1
ATOM 770 C C . GLY A 1 103 ? -13.812 -2.568 -3.379 1 98.56 103 GLY A C 1
ATOM 771 O O . GLY A 1 103 ? -14.781 -3.33 -3.453 1 98.56 103 GLY A O 1
ATOM 772 N N . ALA A 1 104 ? -13.086 -2.309 -4.414 1 98.5 104 ALA A N 1
ATOM 773 C CA . ALA A 1 104 ? -13.367 -2.865 -5.734 1 98.5 104 ALA A CA 1
ATOM 774 C C . ALA A 1 104 ? -12.695 -4.227 -5.91 1 98.5 104 ALA A C 1
ATOM 776 O O . ALA A 1 104 ? -11.625 -4.328 -6.512 1 98.5 104 ALA A O 1
ATOM 777 N N . ILE A 1 105 ? -13.391 -5.293 -5.395 1 98.88 105 ILE A N 1
ATOM 778 C CA . ILE A 1 105 ? -12.82 -6.633 -5.375 1 98.88 105 ILE A CA 1
ATOM 779 C C . ILE A 1 105 ? -13.93 -7.676 -5.469 1 98.88 105 ILE A C 1
ATOM 781 O O . ILE A 1 105 ? -15.062 -7.422 -5.047 1 98.88 105 ILE A O 1
ATOM 785 N N . SER A 1 106 ? -13.586 -8.789 -6.07 1 98.88 106 SER A N 1
ATOM 786 C CA . SER A 1 106 ? -14.5 -9.922 -6.18 1 98.88 106 SER A CA 1
ATOM 787 C C . SER A 1 106 ? -13.875 -11.195 -5.629 1 98.88 106 SER A C 1
ATOM 789 O O . SER A 1 106 ? -12.656 -11.266 -5.434 1 98.88 106 SER A O 1
ATOM 791 N N . SER A 1 107 ? -14.727 -12.141 -5.344 1 98.88 107 SER A N 1
ATOM 792 C CA . SER A 1 107 ? -14.242 -13.453 -4.926 1 98.88 107 SER A CA 1
ATOM 793 C C . SER A 1 107 ? -13.43 -14.125 -6.035 1 98.88 107 SER A C 1
ATOM 795 O O . SER A 1 107 ? -13.766 -14 -7.215 1 98.88 107 SER A O 1
ATOM 797 N N . LEU A 1 108 ? -12.453 -14.836 -5.629 1 98.94 108 LEU A N 1
ATOM 798 C CA . LEU A 1 108 ? -11.602 -15.539 -6.586 1 98.94 108 LEU A CA 1
ATOM 799 C C . LEU A 1 108 ? -12.406 -16.547 -7.391 1 98.94 108 LEU A C 1
ATOM 801 O O . LEU A 1 108 ? -12.078 -16.828 -8.547 1 98.94 108 LEU A O 1
ATOM 805 N N . SER A 1 109 ? -13.469 -17.062 -6.793 1 98.81 109 SER A N 1
ATOM 806 C CA . SER A 1 109 ? -14.32 -18.031 -7.469 1 98.81 109 SER A CA 1
ATOM 807 C C . SER A 1 109 ? -14.938 -17.453 -8.734 1 98.81 109 SER A C 1
ATOM 809 O O . SER A 1 109 ? -15.383 -18.188 -9.609 1 98.81 109 SER A O 1
ATOM 811 N N . GLU A 1 110 ? -14.914 -16.141 -8.859 1 98.75 110 GLU A N 1
ATOM 812 C CA . GLU A 1 110 ? -15.547 -15.469 -9.992 1 98.75 110 GLU A CA 1
ATOM 813 C C . GLU A 1 110 ? -14.539 -15.219 -11.117 1 98.75 110 GLU A C 1
ATOM 815 O O . GLU A 1 110 ? -14.914 -14.789 -12.211 1 98.75 110 GLU A O 1
ATOM 820 N N . LEU A 1 111 ? -13.281 -15.461 -10.883 1 98.81 111 LEU A N 1
ATOM 821 C CA . LEU A 1 111 ? -12.258 -15.18 -11.891 1 98.81 111 LEU A CA 1
ATOM 822 C C . LEU A 1 111 ? -12.281 -16.25 -12.984 1 98.81 111 LEU A C 1
ATOM 824 O O . LEU A 1 111 ? -12.039 -17.422 -12.719 1 98.81 111 LEU A O 1
ATOM 828 N N . LYS A 1 112 ? -12.555 -15.789 -14.172 1 98.44 112 LYS A N 1
ATOM 829 C CA . LYS A 1 112 ? -12.484 -16.625 -15.359 1 98.44 112 LYS A CA 1
ATOM 830 C C . LYS A 1 112 ? -11.359 -16.172 -16.281 1 98.44 112 LYS A C 1
ATOM 832 O O . LYS A 1 112 ? -11.352 -15.031 -16.75 1 98.44 112 LYS A O 1
ATOM 837 N N . ALA A 1 113 ? -10.5 -17.094 -16.625 1 98.06 113 ALA A N 1
ATOM 838 C CA . ALA A 1 113 ? -9.32 -16.766 -17.422 1 98.06 113 ALA A CA 1
ATOM 839 C C . ALA A 1 113 ? -9.727 -16.188 -18.781 1 98.06 113 ALA A C 1
ATOM 841 O O . ALA A 1 113 ? -9.039 -15.32 -19.328 1 98.06 113 ALA A O 1
ATOM 842 N N . ASP A 1 114 ? -10.883 -16.562 -19.312 1 97.44 114 ASP A N 1
ATOM 843 C CA . ASP A 1 114 ? -11.312 -16.141 -20.656 1 97.44 114 ASP A CA 1
ATOM 844 C C . ASP A 1 114 ? -11.633 -14.656 -20.688 1 97.44 114 ASP A C 1
ATOM 846 O O . ASP A 1 114 ? -11.648 -14.047 -21.766 1 97.44 114 ASP A O 1
ATOM 850 N N . SER A 1 115 ? -11.875 -14.117 -19.562 1 98 115 SER A N 1
ATOM 851 C CA . SER A 1 115 ? -12.273 -12.711 -19.5 1 98 115 SER A CA 1
ATOM 852 C C . SER A 1 115 ? -11.062 -11.805 -19.297 1 98 115 SER A C 1
ATOM 854 O O . SER A 1 115 ? -11.203 -10.586 -19.219 1 98 115 SER A O 1
ATOM 856 N N . PHE A 1 116 ? -9.859 -12.391 -19.234 1 98.69 116 PHE A N 1
ATOM 857 C CA . PHE A 1 116 ? -8.672 -11.602 -18.922 1 98.69 116 PHE A CA 1
ATOM 858 C C . PHE A 1 116 ? -7.527 -11.969 -19.859 1 98.69 116 PHE A C 1
ATOM 860 O O . PHE A 1 116 ? -7.539 -13.039 -20.469 1 98.69 116 PHE A O 1
ATOM 867 N N . ASP A 1 117 ? -6.562 -11.055 -19.922 1 98.62 117 ASP A N 1
ATOM 868 C CA . ASP A 1 117 ? -5.402 -11.25 -20.797 1 98.62 117 ASP A CA 1
ATOM 869 C C . ASP A 1 117 ? -4.195 -11.734 -20 1 98.62 117 ASP A C 1
ATOM 871 O O . ASP A 1 117 ? -3.262 -12.312 -20.562 1 98.62 117 ASP A O 1
ATOM 875 N N . ALA A 1 118 ? -4.191 -11.508 -18.719 1 98.88 118 ALA A N 1
ATOM 876 C CA . ALA A 1 118 ? -3.092 -11.898 -17.828 1 98.88 118 ALA A CA 1
ATOM 877 C C . ALA A 1 118 ? -3.537 -11.906 -16.375 1 98.88 118 ALA A C 1
ATOM 879 O O . ALA A 1 118 ? -4.613 -11.406 -16.047 1 98.88 118 ALA A O 1
ATOM 880 N N . VAL A 1 119 ? -2.715 -12.531 -15.539 1 98.94 119 VAL A N 1
ATOM 881 C CA . VAL A 1 119 ? -2.961 -12.531 -14.102 1 98.94 119 VAL A CA 1
ATOM 882 C C . VAL A 1 119 ? -1.652 -12.289 -13.352 1 98.94 119 VAL A C 1
ATOM 884 O O . VAL A 1 119 ? -0.582 -12.695 -13.805 1 98.94 119 VAL A O 1
ATOM 887 N N . VAL A 1 120 ? -1.754 -11.547 -12.273 1 99 120 VAL A N 1
ATOM 888 C CA . VAL A 1 120 ? -0.594 -11.227 -11.445 1 99 120 VAL A CA 1
ATOM 889 C C . VAL A 1 120 ? -0.856 -11.648 -10 1 99 120 VAL A C 1
ATOM 891 O O . VAL A 1 120 ? -1.953 -11.438 -9.477 1 99 120 VAL A O 1
ATOM 894 N N . PHE A 1 121 ? 0.134 -12.281 -9.375 1 99 121 PHE A N 1
ATOM 895 C CA . PHE A 1 121 ? 0.131 -12.656 -7.965 1 99 121 PHE A CA 1
ATOM 896 C C . PHE A 1 121 ? 1.238 -11.93 -7.215 1 99 121 PHE A C 1
ATOM 898 O O . PHE A 1 121 ? 2.396 -12.344 -7.242 1 99 121 PHE A O 1
ATOM 905 N N . PRO A 1 122 ? 0.905 -10.82 -6.461 1 98.94 122 PRO A N 1
ATOM 906 C CA . PRO A 1 122 ? 1.903 -10.234 -5.559 1 98.94 122 PRO A CA 1
ATOM 907 C C . PRO A 1 122 ? 2.303 -11.18 -4.43 1 98.94 122 PRO A C 1
ATOM 909 O O . PRO A 1 122 ? 1.658 -12.211 -4.227 1 98.94 122 PRO A O 1
ATOM 912 N N . GLY A 1 123 ? 3.385 -10.828 -3.736 1 98.81 123 GLY A N 1
ATOM 913 C CA . GLY A 1 123 ? 3.883 -11.664 -2.656 1 98.81 123 GLY A CA 1
ATOM 914 C C . GLY A 1 123 ? 3.268 -11.328 -1.311 1 98.81 123 GLY A C 1
ATOM 915 O O . GLY A 1 123 ? 2.121 -10.875 -1.241 1 98.81 123 GLY A O 1
ATOM 916 N N . GLY A 1 124 ? 4.035 -11.594 -0.272 1 98.69 124 GLY A N 1
ATOM 917 C CA . GLY A 1 124 ? 3.578 -11.586 1.108 1 98.69 124 GLY A CA 1
ATOM 918 C C . GLY A 1 124 ? 3.33 -12.984 1.659 1 98.69 124 GLY A C 1
ATOM 919 O O . GLY A 1 124 ? 3.045 -13.914 0.902 1 98.69 124 GLY A O 1
ATOM 920 N N . PHE A 1 125 ? 3.385 -13.078 2.928 1 98.38 125 PHE A N 1
ATOM 921 C CA . PHE A 1 125 ? 3.203 -14.391 3.535 1 98.38 125 PHE A CA 1
ATOM 922 C C . PHE A 1 125 ? 1.79 -14.906 3.293 1 98.38 125 PHE A C 1
ATOM 924 O O . PHE A 1 125 ? 1.526 -16.109 3.449 1 98.38 125 PHE A O 1
ATOM 931 N N . GLY A 1 126 ? 0.934 -14.031 2.889 1 98.81 126 GLY A N 1
ATOM 932 C CA . GLY A 1 126 ? -0.382 -14.484 2.473 1 98.81 126 GLY A CA 1
ATOM 933 C C . GLY A 1 126 ? -0.333 -15.5 1.345 1 98.81 126 GLY A C 1
ATOM 934 O O . GLY A 1 126 ? -1.147 -16.422 1.299 1 98.81 126 GLY A O 1
ATOM 935 N N . ALA A 1 127 ? 0.615 -15.328 0.404 1 98.88 127 ALA A N 1
ATOM 936 C CA . ALA A 1 127 ? 0.772 -16.297 -0.677 1 98.88 127 ALA A CA 1
ATOM 937 C C . ALA A 1 127 ? 1.171 -17.672 -0.132 1 98.88 127 ALA A C 1
ATOM 939 O O . ALA A 1 127 ? 0.762 -18.703 -0.67 1 98.88 127 ALA A O 1
ATOM 940 N N . ALA A 1 128 ? 1.871 -17.656 0.973 1 98.69 128 ALA A N 1
ATOM 941 C CA . ALA A 1 128 ? 2.408 -18.891 1.566 1 98.69 128 ALA A CA 1
ATOM 942 C C . ALA A 1 128 ? 1.479 -19.422 2.65 1 98.69 128 ALA A C 1
ATOM 944 O O . ALA A 1 128 ? 1.607 -20.578 3.074 1 98.69 128 ALA A O 1
ATOM 945 N N . LYS A 1 129 ? 0.547 -18.609 3.133 1 98.75 129 LYS A N 1
ATOM 946 C CA . LYS A 1 129 ? -0.301 -19 4.254 1 98.75 129 LYS A CA 1
ATOM 947 C C . LYS A 1 129 ? -1.753 -19.172 3.816 1 98.75 129 LYS A C 1
ATOM 949 O O . LYS A 1 129 ? -2.486 -19.984 4.375 1 98.75 129 LYS A O 1
ATOM 954 N N . ASN A 1 130 ? -2.166 -18.297 2.846 1 98.94 130 ASN A N 1
ATOM 955 C CA . ASN A 1 130 ? -3.578 -18.25 2.484 1 98.94 130 ASN A CA 1
ATOM 956 C C . ASN A 1 130 ? -3.82 -18.828 1.093 1 98.94 130 ASN A C 1
ATOM 958 O O . ASN A 1 130 ? -4.859 -19.453 0.844 1 98.94 130 ASN A O 1
ATOM 962 N N . LEU A 1 131 ? -2.879 -18.594 0.149 1 98.94 131 LEU A N 1
ATOM 963 C CA . LEU A 1 131 ? -3.029 -19.125 -1.198 1 98.94 131 LEU A CA 1
ATOM 964 C C . LEU A 1 131 ? -2.438 -20.531 -1.291 1 98.94 131 LEU A C 1
ATOM 966 O O . LEU A 1 131 ? -2.709 -21.266 -2.246 1 98.94 131 LEU A O 1
ATOM 970 N N . SER A 1 132 ? -1.627 -20.875 -0.333 1 98.94 132 SER A N 1
ATOM 971 C CA . SER A 1 132 ? -0.987 -22.188 -0.224 1 98.94 132 SER A CA 1
ATOM 972 C C . SER A 1 132 ? -0.611 -22.5 1.22 1 98.94 132 SER A C 1
ATOM 974 O O . SER A 1 132 ? -0.839 -21.688 2.117 1 98.94 132 SER A O 1
ATOM 976 N N . SER A 1 133 ? -0.032 -23.703 1.465 1 98.81 133 SER A N 1
ATOM 977 C CA . SER A 1 133 ? 0.427 -24.062 2.803 1 98.81 133 SER A CA 1
ATOM 978 C C . SER A 1 133 ? 1.949 -24.047 2.889 1 98.81 133 SER A C 1
ATOM 980 O O . SER A 1 133 ? 2.539 -24.75 3.703 1 98.81 133 SER A O 1
ATOM 982 N N . PHE A 1 134 ? 2.592 -23.25 2.033 1 98.88 134 PHE A N 1
ATOM 983 C CA . PHE A 1 134 ? 4.047 -23.25 1.939 1 98.88 134 PHE A CA 1
ATOM 984 C C . PHE A 1 134 ? 4.676 -22.875 3.275 1 98.88 134 PHE A C 1
ATOM 986 O O . PHE A 1 134 ? 5.703 -23.422 3.664 1 98.88 134 PHE A O 1
ATOM 993 N N . ALA A 1 135 ? 4.062 -21.875 3.955 1 98.06 135 ALA A N 1
ATOM 994 C CA . ALA A 1 135 ? 4.621 -21.391 5.219 1 98.06 135 ALA A CA 1
ATOM 995 C C . ALA A 1 135 ? 4.652 -22.5 6.262 1 98.06 135 ALA A C 1
ATOM 997 O O . ALA A 1 135 ? 5.516 -22.516 7.141 1 98.06 135 ALA A O 1
ATOM 998 N N . VAL A 1 136 ? 3.762 -23.453 6.133 1 97.75 136 VAL A N 1
ATOM 999 C CA . VAL A 1 136 ? 3.627 -24.516 7.121 1 97.75 136 VAL A CA 1
ATOM 1000 C C . VAL A 1 136 ? 4.332 -25.781 6.629 1 97.75 136 VAL A C 1
ATOM 1002 O O . VAL A 1 136 ? 5.074 -26.406 7.379 1 97.75 136 VAL A O 1
ATOM 1005 N N . ASP A 1 137 ? 4.23 -26.078 5.266 1 98.44 137 ASP A N 1
ATOM 1006 C CA . ASP A 1 137 ? 4.609 -27.406 4.773 1 98.44 137 ASP A CA 1
ATOM 1007 C C . ASP A 1 137 ? 5.84 -27.328 3.871 1 98.44 137 ASP A C 1
ATOM 1009 O O . ASP A 1 137 ? 6.344 -28.344 3.412 1 98.44 137 ASP A O 1
ATOM 1013 N N . GLY A 1 138 ? 6.324 -26.141 3.592 1 97.81 138 GLY A N 1
ATOM 1014 C CA . GLY A 1 138 ? 7.469 -26.031 2.701 1 97.81 138 GLY A CA 1
ATOM 1015 C C . GLY A 1 138 ? 7.242 -26.672 1.348 1 97.81 138 GLY A C 1
ATOM 1016 O O . GLY A 1 138 ? 6.23 -26.422 0.694 1 97.81 138 GLY A O 1
ATOM 1017 N N . ASP A 1 139 ? 8.18 -27.484 0.983 1 98.12 139 ASP A N 1
ATOM 1018 C CA . ASP A 1 139 ? 8.141 -28.094 -0.346 1 98.12 139 ASP A CA 1
ATOM 1019 C C . ASP A 1 139 ? 7.07 -29.172 -0.431 1 98.12 139 ASP A C 1
ATOM 1021 O O . ASP A 1 139 ? 6.812 -29.719 -1.507 1 98.12 139 ASP A O 1
ATOM 1025 N N . LYS A 1 140 ? 6.375 -29.5 0.645 1 98.38 140 LYS A N 1
ATOM 1026 C CA . LYS A 1 140 ? 5.262 -30.438 0.653 1 98.38 140 LYS A CA 1
ATOM 1027 C C . LYS A 1 140 ? 3.922 -29.703 0.63 1 98.38 140 LYS A C 1
ATOM 1029 O O . LYS A 1 140 ? 2.885 -30.281 0.961 1 98.38 140 LYS A O 1
ATOM 1034 N N . MET A 1 141 ? 3.996 -28.5 0.174 1 98.69 141 MET A N 1
ATOM 1035 C CA . MET A 1 141 ? 2.846 -27.609 0.263 1 98.69 141 MET A CA 1
ATOM 1036 C C . MET A 1 141 ? 1.695 -28.109 -0.601 1 98.69 141 MET A C 1
ATOM 1038 O O . MET A 1 141 ? 1.909 -28.891 -1.536 1 98.69 141 MET A O 1
ATOM 1042 N N . SER A 1 142 ? 0.499 -27.688 -0.198 1 98.69 142 SER A N 1
ATOM 1043 C CA . SER A 1 142 ? -0.675 -27.688 -1.065 1 98.69 142 SER A CA 1
ATOM 1044 C C . SER A 1 142 ? -1.048 -26.266 -1.494 1 98.69 142 SER A C 1
ATOM 1046 O O . SER A 1 142 ? -0.641 -25.297 -0.857 1 98.69 142 SER A O 1
ATOM 1048 N N . VAL A 1 143 ? -1.707 -26.172 -2.578 1 98.88 143 VAL A N 1
ATOM 1049 C CA . VAL A 1 143 ? -2.211 -24.891 -3.082 1 98.88 143 VAL A CA 1
ATOM 1050 C C . VAL A 1 143 ? -3.729 -24.844 -2.928 1 98.88 143 VAL A C 1
ATOM 1052 O O . VAL A 1 143 ? -4.414 -25.859 -3.104 1 98.88 143 VAL A O 1
ATOM 1055 N N . ASP A 1 144 ? -4.242 -23.656 -2.49 1 98.81 144 ASP A N 1
ATOM 1056 C CA . ASP A 1 144 ? -5.684 -23.438 -2.447 1 98.81 144 ASP A CA 1
ATOM 1057 C C . ASP A 1 144 ? -6.348 -23.875 -3.754 1 98.81 144 ASP A C 1
ATOM 1059 O O . ASP A 1 144 ? -5.832 -23.594 -4.836 1 98.81 144 ASP A O 1
ATOM 1063 N N . GLY A 1 145 ? -7.5 -24.531 -3.674 1 98.81 145 GLY A N 1
ATOM 1064 C CA . GLY A 1 145 ? -8.148 -25.109 -4.848 1 98.81 145 GLY A CA 1
ATOM 1065 C C . GLY A 1 145 ? -8.492 -24.062 -5.898 1 98.81 145 GLY A C 1
ATOM 1066 O O . GLY A 1 145 ? -8.328 -24.312 -7.094 1 98.81 145 GLY A O 1
ATOM 1067 N N . GLU A 1 146 ? -9.016 -22.938 -5.516 1 98.75 146 GLU A N 1
ATOM 1068 C CA . GLU A 1 146 ? -9.359 -21.875 -6.461 1 98.75 146 GLU A CA 1
ATOM 1069 C C . GLU A 1 146 ? -8.109 -21.297 -7.113 1 98.75 146 GLU A C 1
ATOM 1071 O O . GLU A 1 146 ? -8.125 -20.938 -8.297 1 98.75 146 GLU A O 1
ATOM 1076 N N . VAL A 1 147 ? -7.051 -21.172 -6.363 1 98.94 147 VAL A N 1
ATOM 1077 C CA . VAL A 1 147 ? -5.785 -20.672 -6.891 1 98.94 147 VAL A CA 1
ATOM 1078 C C . VAL A 1 147 ? -5.246 -21.641 -7.945 1 98.94 147 VAL A C 1
ATOM 1080 O O . VAL A 1 147 ? -4.82 -21.219 -9.023 1 98.94 147 VAL A O 1
ATOM 1083 N N . GLU A 1 148 ? -5.262 -22.906 -7.598 1 98.88 148 GLU A N 1
ATOM 1084 C CA . GLU A 1 148 ? -4.816 -23.906 -8.547 1 98.88 148 GLU A CA 1
ATOM 1085 C C . GLU A 1 148 ? -5.637 -23.859 -9.836 1 98.88 148 GLU A C 1
ATOM 1087 O O . GLU A 1 148 ? -5.082 -23.906 -10.938 1 98.88 148 GLU A O 1
ATOM 1092 N N . ARG A 1 149 ? -6.949 -23.781 -9.68 1 98.88 149 ARG A N 1
ATOM 1093 C CA . ARG A 1 149 ? -7.832 -23.672 -10.836 1 98.88 149 ARG A CA 1
ATOM 1094 C C . ARG A 1 149 ? -7.457 -22.484 -11.711 1 98.88 149 ARG A C 1
ATOM 1096 O O . ARG A 1 149 ? -7.352 -22.609 -12.93 1 98.88 149 ARG A O 1
ATOM 1103 N N . VAL A 1 150 ? -7.238 -21.312 -11.133 1 98.94 150 VAL A N 1
ATOM 1104 C CA . VAL A 1 150 ? -6.926 -20.078 -11.859 1 98.94 150 VAL A CA 1
ATOM 1105 C C . VAL A 1 150 ? -5.613 -20.25 -12.617 1 98.94 150 VAL A C 1
ATOM 1107 O O . VAL A 1 150 ? -5.543 -19.969 -13.82 1 98.94 150 VAL A O 1
ATOM 1110 N N . ILE A 1 151 ? -4.574 -20.75 -11.945 1 98.94 151 ILE A N 1
ATOM 1111 C CA . ILE A 1 151 ? -3.266 -20.891 -12.57 1 98.94 151 ILE A CA 1
ATOM 1112 C C . ILE A 1 151 ? -3.359 -21.875 -13.727 1 98.94 151 ILE A C 1
ATOM 1114 O O . ILE A 1 151 ? -2.838 -21.625 -14.82 1 98.94 151 ILE A O 1
ATOM 1118 N N . GLN A 1 152 ? -4.09 -22.953 -13.555 1 98.81 152 GLN A N 1
ATOM 1119 C CA . GLN A 1 152 ? -4.25 -23.953 -14.609 1 98.81 152 GLN A CA 1
ATOM 1120 C C . GLN A 1 152 ? -5.016 -23.391 -15.797 1 98.81 152 GLN A C 1
ATOM 1122 O O . GLN A 1 152 ? -4.68 -23.656 -16.953 1 98.81 152 GLN A O 1
ATOM 1127 N N . ASP A 1 153 ? -6.039 -22.609 -15.516 1 98.75 153 ASP A N 1
ATOM 1128 C CA . ASP A 1 153 ? -6.84 -22.016 -16.578 1 98.75 153 ASP A CA 1
ATOM 1129 C C . ASP A 1 153 ? -6.008 -21.062 -17.422 1 98.75 153 ASP A C 1
ATOM 1131 O O . ASP A 1 153 ? -6.117 -21.047 -18.656 1 98.75 153 ASP A O 1
ATOM 1135 N N . PHE A 1 154 ? -5.215 -20.234 -16.797 1 98.81 154 PHE A N 1
ATOM 1136 C CA . PHE A 1 154 ? -4.375 -19.297 -17.531 1 98.81 154 PHE A CA 1
ATOM 1137 C C . PHE A 1 154 ? -3.293 -20.047 -18.312 1 98.81 154 PHE A C 1
ATOM 1139 O O . PHE A 1 154 ? -2.961 -19.656 -19.438 1 98.81 154 PHE A O 1
ATOM 1146 N N . LYS A 1 155 ? -2.762 -21.109 -17.734 1 98.62 155 LYS A N 1
ATOM 1147 C CA . LYS A 1 155 ? -1.782 -21.953 -18.422 1 98.62 155 LYS A CA 1
ATOM 1148 C C . LYS A 1 155 ? -2.385 -22.578 -19.688 1 98.62 155 LYS A C 1
ATOM 1150 O O . LYS A 1 155 ? -1.801 -22.5 -20.766 1 98.62 155 LYS A O 1
ATOM 1155 N N . LYS A 1 156 ? -3.531 -23.125 -19.531 1 97.94 156 LYS A N 1
ATOM 1156 C CA . LYS A 1 156 ? -4.203 -23.797 -20.641 1 97.94 156 LYS A CA 1
ATOM 1157 C C . LYS A 1 156 ? -4.508 -22.828 -21.766 1 97.94 156 LYS A C 1
ATOM 1159 O O . LYS A 1 156 ? -4.449 -23.188 -22.938 1 97.94 156 LYS A O 1
ATOM 1164 N N . SER A 1 157 ? -4.816 -21.641 -21.391 1 97.44 157 SER A N 1
ATOM 1165 C CA . SER A 1 157 ? -5.184 -20.625 -22.375 1 97.44 157 SER A CA 1
ATOM 1166 C C . SER A 1 157 ? -3.949 -19.906 -22.906 1 97.44 157 SER A C 1
ATOM 1168 O O . SER A 1 157 ? -4.066 -18.969 -23.703 1 97.44 157 SER A O 1
ATOM 1170 N N . LYS A 1 158 ? -2.766 -20.25 -22.391 1 97.44 158 LYS A N 1
ATOM 1171 C CA . LYS A 1 158 ? -1.481 -19.703 -22.812 1 97.44 158 LYS A CA 1
ATOM 1172 C C . LYS A 1 158 ? -1.416 -18.203 -22.562 1 97.44 158 LYS A C 1
ATOM 1174 O O . LYS A 1 158 ? -0.927 -17.438 -23.406 1 97.44 158 LYS A O 1
ATOM 1179 N N . LYS A 1 159 ? -1.995 -17.828 -21.5 1 98.25 159 LYS A N 1
ATOM 1180 C CA . LYS A 1 159 ? -1.994 -16.422 -21.125 1 98.25 159 LYS A CA 1
ATOM 1181 C C . LYS A 1 159 ? -0.895 -16.141 -20.094 1 98.25 159 LYS A C 1
ATOM 1183 O O . LYS A 1 159 ? -0.633 -16.953 -19.219 1 98.25 159 LYS A O 1
ATOM 1188 N N . PRO A 1 160 ? -0.267 -14.914 -20.141 1 98.81 160 PRO A N 1
ATOM 1189 C CA . PRO A 1 160 ? 0.845 -14.578 -19.25 1 98.81 160 PRO A CA 1
ATOM 1190 C C . PRO A 1 160 ? 0.427 -14.531 -17.781 1 98.81 160 PRO A C 1
ATOM 1192 O O . PRO A 1 160 ? -0.678 -14.078 -17.469 1 98.81 160 PRO A O 1
ATOM 1195 N N . MET A 1 161 ? 1.313 -15.016 -17 1 98.94 161 MET A N 1
ATOM 1196 C CA . MET A 1 161 ? 1.141 -14.953 -15.555 1 98.94 161 MET A CA 1
ATOM 1197 C C . MET A 1 161 ? 2.354 -14.312 -14.891 1 98.94 161 MET A C 1
ATOM 1199 O O . MET A 1 161 ? 3.494 -14.641 -15.219 1 98.94 161 MET A O 1
ATOM 1203 N N . GLY A 1 162 ? 2.145 -13.359 -14.008 1 98.94 162 GLY A N 1
ATOM 1204 C CA . GLY A 1 162 ? 3.201 -12.711 -13.242 1 98.94 162 GLY A CA 1
ATOM 1205 C C . GLY A 1 162 ? 3.186 -13.086 -11.773 1 98.94 162 GLY A C 1
ATOM 1206 O O . GLY A 1 162 ? 2.121 -13.156 -11.156 1 98.94 162 GLY A O 1
ATOM 1207 N N . PHE A 1 163 ? 4.355 -13.391 -11.188 1 98.94 163 PHE A N 1
ATOM 1208 C CA . PHE A 1 163 ? 4.551 -13.688 -9.773 1 98.94 163 PHE A CA 1
ATOM 1209 C C . PHE A 1 163 ? 5.727 -12.906 -9.211 1 98.94 163 PHE A C 1
ATOM 1211 O O . PHE A 1 163 ? 6.746 -12.734 -9.883 1 98.94 163 PHE A O 1
ATOM 1218 N N . CYS A 1 164 ? 5.609 -12.391 -7.957 1 98.44 164 CYS A N 1
ATOM 1219 C CA . CYS A 1 164 ? 6.777 -11.75 -7.367 1 98.44 164 CYS A CA 1
ATOM 1220 C C . CYS A 1 164 ? 6.953 -12.156 -5.91 1 98.44 164 CYS A C 1
ATOM 1222 O O . CYS A 1 164 ? 6.027 -12.688 -5.297 1 98.44 164 CYS A O 1
ATOM 1224 N N . CYS A 1 165 ? 8.234 -11.969 -5.402 1 98.75 165 CYS A N 1
ATOM 1225 C CA . CYS A 1 165 ? 8.562 -12.32 -4.027 1 98.75 165 CYS A CA 1
ATOM 1226 C C . CYS A 1 165 ? 8.406 -13.82 -3.799 1 98.75 165 CYS A C 1
ATOM 1228 O O . CYS A 1 165 ? 9 -14.625 -4.523 1 98.75 165 CYS A O 1
ATOM 1230 N N . ILE A 1 166 ? 7.551 -14.266 -2.934 1 98.88 166 ILE A N 1
ATOM 1231 C CA . ILE A 1 166 ? 7.445 -15.672 -2.564 1 98.88 166 ILE A CA 1
ATOM 1232 C C . ILE A 1 166 ? 6.379 -16.359 -3.42 1 98.88 166 ILE A C 1
ATOM 1234 O O . ILE A 1 166 ? 6.309 -17.594 -3.471 1 98.88 166 ILE A O 1
ATOM 1238 N N . SER A 1 167 ? 5.582 -15.617 -4.164 1 98.94 167 SER A N 1
ATOM 1239 C CA . SER A 1 167 ? 4.422 -16.172 -4.855 1 98.94 167 SER A CA 1
ATOM 1240 C C . SER A 1 167 ? 4.844 -17.094 -5.992 1 98.94 167 SER A C 1
ATOM 1242 O O . SER A 1 167 ? 4.066 -17.953 -6.422 1 98.94 167 SER A O 1
ATOM 1244 N N . PRO A 1 168 ? 6.078 -17.078 -6.523 1 98.94 168 PRO A N 1
ATOM 1245 C CA . PRO A 1 168 ? 6.504 -18.031 -7.562 1 98.94 168 PRO A CA 1
ATOM 1246 C C . PRO A 1 168 ? 6.43 -19.484 -7.109 1 98.94 168 PRO A C 1
ATOM 1248 O O . PRO A 1 168 ? 6.418 -20.391 -7.945 1 98.94 168 PRO A O 1
ATOM 1251 N N . VAL A 1 169 ? 6.359 -19.75 -5.82 1 98.94 169 VAL A N 1
ATOM 1252 C CA . VAL A 1 169 ? 6.246 -21.125 -5.348 1 98.94 169 VAL A CA 1
ATOM 1253 C C . VAL A 1 169 ? 4.93 -21.719 -5.832 1 98.94 169 VAL A C 1
ATOM 1255 O O . VAL A 1 169 ? 4.836 -22.938 -6.035 1 98.94 169 VAL A O 1
ATOM 1258 N N . LEU A 1 170 ? 3.908 -20.844 -6.004 1 98.94 170 LEU A N 1
ATOM 1259 C CA . LEU A 1 170 ? 2.633 -21.312 -6.543 1 98.94 170 LEU A CA 1
ATOM 1260 C C . LEU A 1 170 ? 2.811 -21.906 -7.938 1 98.94 170 LEU A C 1
ATOM 1262 O O . LEU A 1 170 ? 2.32 -23 -8.219 1 98.94 170 LEU A O 1
ATOM 1266 N N . ALA A 1 171 ? 3.529 -21.156 -8.812 1 98.94 171 ALA A N 1
ATOM 1267 C CA . ALA A 1 171 ? 3.799 -21.625 -10.164 1 98.94 171 ALA A CA 1
ATOM 1268 C C . ALA A 1 171 ? 4.629 -22.906 -10.156 1 98.94 171 ALA A C 1
ATOM 1270 O O . ALA A 1 171 ? 4.344 -23.844 -10.898 1 98.94 171 ALA A O 1
ATOM 1271 N N . ALA A 1 172 ? 5.609 -22.922 -9.289 1 98.88 172 ALA A N 1
ATOM 1272 C CA . ALA A 1 172 ? 6.504 -24.078 -9.211 1 98.88 172 ALA A CA 1
ATOM 1273 C C . ALA A 1 172 ? 5.734 -25.344 -8.828 1 98.88 172 ALA A C 1
ATOM 1275 O O . ALA A 1 172 ? 6.039 -26.422 -9.32 1 98.88 172 ALA A O 1
ATOM 1276 N N . LYS A 1 173 ? 4.762 -25.203 -7.926 1 98.88 173 LYS A N 1
ATOM 1277 C CA . LYS A 1 173 ? 3.986 -26.344 -7.453 1 98.88 173 LYS A CA 1
ATOM 1278 C C . LYS A 1 173 ? 3.037 -26.859 -8.539 1 98.88 173 LYS A C 1
ATOM 1280 O O . LYS A 1 173 ? 2.807 -28.062 -8.656 1 98.88 173 LYS A O 1
ATOM 1285 N N . ILE A 1 174 ? 2.51 -25.984 -9.352 1 98.81 174 ILE A N 1
ATOM 1286 C CA . ILE A 1 174 ? 1.388 -26.297 -10.227 1 98.81 174 ILE A CA 1
ATOM 1287 C C . ILE A 1 174 ? 1.901 -26.625 -11.625 1 98.81 174 ILE A C 1
ATOM 1289 O O . ILE A 1 174 ? 1.283 -27.391 -12.359 1 98.81 174 ILE A O 1
ATOM 1293 N N . ILE A 1 175 ? 3.053 -26 -12.055 1 98.81 175 ILE A N 1
ATOM 1294 C CA . ILE A 1 175 ? 3.537 -26.109 -13.422 1 98.81 175 ILE A CA 1
ATOM 1295 C C . ILE A 1 175 ? 4.867 -26.859 -13.445 1 98.81 175 ILE A C 1
ATOM 1297 O O . ILE A 1 175 ? 5.926 -26.266 -13.242 1 98.81 175 ILE A O 1
ATOM 1301 N N . PRO A 1 176 ? 4.812 -28.125 -13.773 1 98 176 PRO A N 1
ATOM 1302 C CA . PRO A 1 176 ? 6.055 -28.891 -13.805 1 98 176 PRO A CA 1
ATOM 1303 C C . PRO A 1 176 ? 7.109 -28.281 -14.727 1 98 176 PRO A C 1
ATOM 1305 O O . PRO A 1 176 ? 6.805 -27.922 -15.867 1 98 176 PRO A O 1
ATOM 1308 N N . GLY A 1 177 ? 8.242 -28.078 -14.148 1 98.75 177 GLY A N 1
ATOM 1309 C CA . GLY A 1 177 ? 9.383 -27.672 -14.953 1 98.75 177 GLY A CA 1
ATOM 1310 C C . GLY A 1 177 ? 9.453 -26.172 -15.164 1 98.75 177 GLY A C 1
ATOM 1311 O O . GLY A 1 177 ? 10.398 -25.656 -15.781 1 98.75 177 GLY A O 1
ATOM 1312 N N . VAL A 1 178 ? 8.586 -25.422 -14.625 1 98.94 178 VAL A N 1
ATOM 1313 C CA . VAL A 1 178 ? 8.539 -23.969 -14.852 1 98.94 178 VAL A CA 1
ATOM 1314 C C . VAL A 1 178 ? 9.82 -23.328 -14.336 1 98.94 178 VAL A C 1
ATOM 1316 O O . VAL A 1 178 ? 10.359 -23.734 -13.305 1 98.94 178 VAL A O 1
ATOM 1319 N N . GLN A 1 179 ? 10.32 -22.328 -15.078 1 98.94 179 GLN A N 1
ATOM 1320 C CA . GLN A 1 179 ? 11.438 -21.516 -14.625 1 98.94 179 GLN A CA 1
ATOM 1321 C C . GLN A 1 179 ? 10.938 -20.25 -13.93 1 98.94 179 GLN A C 1
ATOM 1323 O O . GLN A 1 179 ? 10.117 -19.516 -14.492 1 98.94 179 GLN A O 1
ATOM 1328 N N . VAL A 1 180 ? 11.438 -20.047 -12.711 1 98.94 180 VAL A N 1
ATOM 1329 C CA . VAL A 1 180 ? 11.031 -18.859 -11.945 1 98.94 180 VAL A CA 1
ATOM 1330 C C . VAL A 1 180 ? 12.227 -18.312 -11.18 1 98.94 180 VAL A C 1
ATOM 1332 O O . VAL A 1 180 ? 13.266 -18.969 -11.07 1 98.94 180 VAL A O 1
ATOM 1335 N N . THR A 1 181 ? 12.133 -17.078 -10.727 1 98.94 181 THR A N 1
ATOM 1336 C CA . THR A 1 181 ? 13.125 -16.531 -9.805 1 98.94 181 THR A CA 1
ATOM 1337 C C . THR A 1 181 ? 12.461 -16.031 -8.523 1 98.94 181 THR A C 1
ATOM 1339 O O . THR A 1 181 ? 11.352 -15.492 -8.562 1 98.94 181 THR A O 1
ATOM 1342 N N . VAL A 1 182 ? 13.117 -16.266 -7.43 1 98.88 182 VAL A N 1
ATOM 1343 C CA . VAL A 1 182 ? 12.82 -15.602 -6.164 1 98.88 182 VAL A CA 1
ATOM 1344 C C . VAL A 1 182 ? 14.031 -14.805 -5.699 1 98.88 182 VAL A C 1
ATOM 1346 O O . VAL A 1 182 ? 14.148 -14.477 -4.516 1 98.88 182 VAL A O 1
ATOM 1349 N N . GLY A 1 183 ? 14.906 -14.484 -6.668 1 98.69 183 GLY A N 1
ATOM 1350 C CA . GLY A 1 183 ? 16.125 -13.742 -6.363 1 98.69 183 GLY A CA 1
ATOM 1351 C C . GLY A 1 183 ? 17.375 -14.586 -6.441 1 98.69 183 GLY A C 1
ATOM 1352 O O . GLY A 1 183 ? 17.797 -14.992 -7.527 1 98.69 183 GLY A O 1
ATOM 1353 N N . GLN A 1 184 ? 17.953 -14.883 -5.277 1 98.75 184 GLN A N 1
ATOM 1354 C CA . GLN A 1 184 ? 19.203 -15.641 -5.211 1 98.75 184 GLN A CA 1
ATOM 1355 C C . GLN A 1 184 ? 19.031 -16.906 -4.375 1 98.75 184 GLN A C 1
ATOM 1357 O O . GLN A 1 184 ? 18.125 -16.984 -3.543 1 98.75 184 GLN A O 1
ATOM 1362 N N . ASP A 1 185 ? 19.984 -17.875 -4.531 1 98.5 185 ASP A N 1
ATOM 1363 C CA . ASP A 1 185 ? 19.891 -19.172 -3.848 1 98.5 185 ASP A CA 1
ATOM 1364 C C . ASP A 1 185 ? 20.859 -19.219 -2.664 1 98.5 185 ASP A C 1
ATOM 1366 O O . ASP A 1 185 ? 21.062 -20.281 -2.072 1 98.5 185 ASP A O 1
ATOM 1370 N N . SER A 1 186 ? 21.453 -18.125 -2.377 1 98.19 186 SER A N 1
ATOM 1371 C CA . SER A 1 186 ? 22.297 -17.969 -1.188 1 98.19 186 SER A CA 1
ATOM 1372 C C . SER A 1 186 ? 22.031 -16.641 -0.49 1 98.19 186 SER A C 1
ATOM 1374 O O . SER A 1 186 ? 21.625 -15.672 -1.128 1 98.19 186 SER A O 1
ATOM 1376 N N . GLU A 1 187 ? 22.25 -16.578 0.723 1 97.19 187 GLU A N 1
ATOM 1377 C CA . GLU A 1 187 ? 21.875 -15.43 1.533 1 97.19 187 GLU A CA 1
ATOM 1378 C C . GLU A 1 187 ? 22.734 -14.211 1.194 1 97.19 187 GLU A C 1
ATOM 1380 O O . GLU A 1 187 ? 22.266 -13.078 1.287 1 97.19 187 GLU A O 1
ATOM 1385 N N . GLN A 1 188 ? 23.906 -14.422 0.782 1 97.5 188 GLN A N 1
ATOM 1386 C CA . GLN A 1 188 ? 24.844 -13.352 0.435 1 97.5 188 GLN A CA 1
ATOM 1387 C C . GLN A 1 188 ? 24.906 -12.289 1.532 1 97.5 188 GLN A C 1
ATOM 1389 O O . GLN A 1 188 ? 24.562 -11.133 1.297 1 97.5 188 GLN A O 1
ATOM 1394 N N . ASP A 1 189 ? 25.359 -12.586 2.752 1 96.81 189 ASP A N 1
ATOM 1395 C CA . ASP A 1 189 ? 25.547 -11.734 3.916 1 96.81 189 ASP A CA 1
ATOM 1396 C C . ASP A 1 189 ? 24.234 -11.055 4.32 1 96.81 189 ASP A C 1
ATOM 1398 O O . ASP A 1 189 ? 24.203 -9.852 4.578 1 96.81 189 ASP A O 1
ATOM 1402 N N . GLY A 1 190 ? 23.219 -11.672 4.113 1 96.94 190 GLY A N 1
ATOM 1403 C CA . GLY A 1 190 ? 21.953 -11.188 4.605 1 96.94 190 GLY A CA 1
ATOM 1404 C C . GLY A 1 190 ? 21.156 -10.422 3.566 1 96.94 190 GLY A C 1
ATOM 1405 O O . GLY A 1 190 ? 20.031 -9.992 3.826 1 96.94 190 GLY A O 1
ATOM 1406 N N . LYS A 1 191 ? 21.703 -10.227 2.41 1 97.44 191 LYS A N 1
ATOM 1407 C CA . LYS A 1 191 ? 21.016 -9.508 1.335 1 97.44 191 LYS A CA 1
ATOM 1408 C C . LYS A 1 191 ? 19.781 -10.266 0.871 1 97.44 191 LYS A C 1
ATOM 1410 O O . LYS A 1 191 ? 18.781 -9.648 0.468 1 97.44 191 LYS A O 1
ATOM 1415 N N . TRP A 1 192 ? 19.844 -11.609 0.976 1 98.25 192 TRP A N 1
ATOM 1416 C CA . TRP A 1 192 ? 18.766 -12.492 0.537 1 98.25 192 TRP A CA 1
ATOM 1417 C C . TRP A 1 192 ? 18.359 -13.461 1.648 1 98.25 192 TRP A C 1
ATOM 1419 O O . TRP A 1 192 ? 18.625 -14.656 1.562 1 98.25 192 TRP A O 1
ATOM 1429 N N . PRO A 1 193 ? 17.562 -12.969 2.6 1 96.81 193 PRO A N 1
ATOM 1430 C CA . PRO A 1 193 ? 17.297 -13.742 3.818 1 96.81 193 PRO A CA 1
ATOM 1431 C C . PRO A 1 193 ? 16.406 -14.953 3.57 1 96.81 193 PRO A C 1
ATOM 1433 O O . PRO A 1 193 ? 16.375 -15.883 4.383 1 96.81 193 PRO A O 1
ATOM 1436 N N . TYR A 1 194 ? 15.719 -15.055 2.469 1 96.88 194 TYR A N 1
ATOM 1437 C CA . TYR A 1 194 ? 14.789 -16.141 2.195 1 96.88 194 TYR A CA 1
ATOM 1438 C C . TYR A 1 194 ? 15.273 -17 1.021 1 96.88 194 TYR A C 1
ATOM 1440 O O . TYR A 1 194 ? 14.461 -17.562 0.284 1 96.88 194 TYR A O 1
ATOM 1448 N N . SER A 1 195 ? 16.578 -17.047 0.84 1 97.75 195 SER A N 1
ATOM 1449 C CA . SER A 1 195 ? 17.188 -17.703 -0.312 1 97.75 195 SER A CA 1
ATOM 1450 C C . SER A 1 195 ? 16.891 -19.203 -0.314 1 97.75 195 SER A C 1
ATOM 1452 O O . SER A 1 195 ? 16.969 -19.859 -1.358 1 97.75 195 SER A O 1
ATOM 1454 N N . GLY A 1 196 ? 16.5 -19.828 0.82 1 97.69 196 GLY A N 1
ATOM 1455 C CA . GLY A 1 196 ? 16.14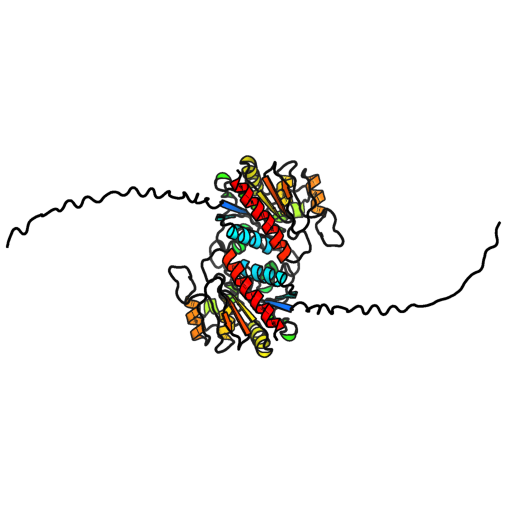1 -21.234 0.898 1 97.69 196 GLY A CA 1
ATOM 1456 C C . GLY A 1 196 ? 14.953 -21.594 0.031 1 97.69 196 GLY A C 1
ATOM 1457 O O . GLY A 1 196 ? 14.781 -22.766 -0.34 1 97.69 196 GLY A O 1
ATOM 1458 N N . THR A 1 197 ? 14.148 -20.594 -0.305 1 98.62 197 THR A N 1
ATOM 1459 C CA . THR A 1 197 ? 12.984 -20.797 -1.161 1 98.62 197 THR A CA 1
ATOM 1460 C C . THR A 1 197 ? 13.398 -21.375 -2.51 1 98.62 197 THR A C 1
ATOM 1462 O O . THR A 1 197 ? 12.672 -22.172 -3.102 1 98.62 197 THR A O 1
ATOM 1465 N N . ALA A 1 198 ? 14.609 -21 -3.004 1 98.75 198 ALA A N 1
ATOM 1466 C CA . ALA A 1 198 ? 15.125 -21.516 -4.27 1 98.75 198 ALA A CA 1
ATOM 1467 C C . ALA A 1 198 ? 15.227 -23.031 -4.254 1 98.75 198 ALA A C 1
ATOM 1469 O O . ALA A 1 198 ? 14.867 -23.703 -5.227 1 98.75 198 ALA A O 1
ATOM 1470 N N . GLY A 1 199 ? 15.727 -23.562 -3.178 1 98.62 199 GLY A N 1
ATOM 1471 C CA . GLY A 1 199 ? 15.805 -25.016 -3.029 1 98.62 199 GLY A CA 1
ATOM 1472 C C . GLY A 1 199 ? 14.453 -25.688 -3.033 1 98.62 199 GLY A C 1
ATOM 1473 O O . GLY A 1 199 ? 14.281 -26.75 -3.65 1 98.62 199 GLY A O 1
ATOM 1474 N N . ALA A 1 200 ? 13.492 -25.094 -2.318 1 98.75 200 ALA A N 1
ATOM 1475 C CA . ALA A 1 200 ? 12.141 -25.641 -2.281 1 98.75 200 ALA A CA 1
ATOM 1476 C C . ALA A 1 200 ? 11.531 -25.688 -3.68 1 98.75 200 ALA A C 1
ATOM 1478 O O . ALA A 1 200 ? 10.852 -26.656 -4.031 1 98.75 200 ALA A O 1
ATOM 1479 N N . ILE A 1 201 ? 11.766 -24.656 -4.492 1 98.81 201 ILE A N 1
ATOM 1480 C CA . ILE A 1 201 ? 11.273 -24.594 -5.863 1 98.81 201 ILE A CA 1
ATOM 1481 C C . ILE A 1 201 ? 11.82 -25.781 -6.66 1 98.81 201 ILE A C 1
ATOM 1483 O O . ILE A 1 201 ? 11.078 -26.453 -7.379 1 98.81 201 ILE A O 1
ATOM 1487 N N . GLN A 1 202 ? 13.023 -26.078 -6.473 1 98.44 202 GLN A N 1
ATOM 1488 C CA . GLN A 1 202 ? 13.664 -27.172 -7.195 1 98.44 202 GLN A CA 1
ATOM 1489 C C . GLN A 1 202 ? 13.094 -28.516 -6.766 1 98.44 202 GLN A C 1
ATOM 1491 O O . GLN A 1 202 ? 12.828 -29.391 -7.605 1 98.44 202 GLN A O 1
ATOM 1496 N N . VAL A 1 203 ? 12.844 -28.688 -5.508 1 98.56 203 VAL A N 1
ATOM 1497 C CA . VAL A 1 203 ? 12.297 -29.922 -4.977 1 98.56 203 VAL A CA 1
ATOM 1498 C C . VAL A 1 203 ? 10.891 -30.141 -5.527 1 98.56 203 VAL A C 1
ATOM 1500 O O . VAL A 1 203 ? 10.492 -31.281 -5.812 1 98.56 203 VAL A O 1
ATOM 1503 N N . MET A 1 204 ? 10.156 -29.047 -5.73 1 98.5 204 MET A N 1
ATOM 1504 C CA . MET A 1 204 ? 8.773 -29.125 -6.195 1 98.5 204 MET A CA 1
ATOM 1505 C C . MET A 1 204 ? 8.719 -29.281 -7.711 1 98.5 204 MET A C 1
ATOM 1507 O O . MET A 1 204 ? 7.633 -29.328 -8.297 1 98.5 204 MET A O 1
ATOM 1511 N N . GLY A 1 205 ? 9.898 -29.328 -8.359 1 97.88 205 GLY A N 1
ATOM 1512 C CA . GLY A 1 205 ? 9.938 -29.656 -9.773 1 97.88 205 GLY A CA 1
ATOM 1513 C C . GLY A 1 205 ? 10.141 -28.438 -10.656 1 97.88 205 GLY A C 1
ATOM 1514 O O . GLY A 1 205 ? 10.227 -28.562 -11.883 1 97.88 205 GLY A O 1
ATOM 1515 N N . GLY A 1 206 ? 10.219 -27.219 -10.031 1 98.69 206 GLY A N 1
ATOM 1516 C CA . GLY A 1 206 ? 10.555 -26.031 -10.789 1 98.69 206 GLY A CA 1
ATOM 1517 C C . GLY A 1 206 ? 12.047 -25.812 -10.922 1 98.69 206 GLY A C 1
ATOM 1518 O O . GLY A 1 206 ? 12.844 -26.594 -10.391 1 98.69 206 GLY A O 1
ATOM 1519 N N . GLN A 1 207 ? 12.375 -24.828 -11.75 1 98.81 207 GLN A N 1
ATOM 1520 C CA . GLN A 1 207 ? 13.758 -24.375 -11.891 1 98.81 207 GLN A CA 1
ATOM 1521 C C . GLN A 1 207 ? 13.914 -22.922 -11.422 1 98.81 207 GLN A C 1
ATOM 1523 O O . GLN A 1 207 ? 13.203 -22.031 -11.891 1 98.81 207 GLN A O 1
ATOM 1528 N N . HIS A 1 208 ? 14.812 -22.781 -10.477 1 98.88 208 HIS A N 1
ATOM 1529 C CA . HIS A 1 208 ? 15.094 -21.422 -10.023 1 98.88 208 HIS A CA 1
ATOM 1530 C C . HIS A 1 208 ? 16.234 -20.797 -10.812 1 98.88 208 HIS A C 1
ATOM 1532 O O . HIS A 1 208 ? 17.266 -21.438 -11.047 1 98.88 208 HIS A O 1
ATOM 1538 N N . ILE A 1 209 ? 16.078 -19.562 -11.25 1 98.94 209 ILE A N 1
ATOM 1539 C CA . ILE A 1 209 ? 17.078 -18.781 -11.953 1 98.94 209 ILE A CA 1
ATOM 1540 C C . ILE A 1 209 ? 17.469 -17.562 -11.109 1 98.94 209 ILE A C 1
ATOM 1542 O O . ILE A 1 209 ? 16.625 -16.719 -10.797 1 98.94 209 ILE A O 1
ATOM 1546 N N . ASN A 1 210 ? 18.75 -17.453 -10.742 1 98.88 210 ASN A N 1
ATOM 1547 C CA . ASN A 1 210 ? 19.203 -16.328 -9.945 1 98.88 210 ASN A CA 1
ATOM 1548 C C . ASN A 1 210 ? 19.016 -15.008 -10.688 1 98.88 210 ASN A C 1
ATOM 1550 O O . ASN A 1 210 ? 19.359 -14.906 -11.875 1 98.88 210 ASN A O 1
ATOM 1554 N N . ARG A 1 211 ? 18.438 -14.055 -10.031 1 98.88 211 ARG A N 1
ATOM 1555 C CA . ARG A 1 211 ? 18.25 -12.711 -10.562 1 98.88 211 ARG A CA 1
ATOM 1556 C C . ARG A 1 211 ? 18.469 -11.656 -9.477 1 98.88 211 ARG A C 1
ATOM 1558 O O . ARG A 1 211 ? 18.266 -11.93 -8.289 1 98.88 211 ARG A O 1
ATOM 1565 N N . GLU A 1 212 ? 18.875 -10.477 -9.867 1 98.44 212 GLU A N 1
ATOM 1566 C CA . GLU A 1 212 ? 18.969 -9.328 -8.961 1 98.44 212 GLU A CA 1
ATOM 1567 C C . GLU A 1 212 ? 17.625 -8.625 -8.805 1 98.44 212 GLU A C 1
ATOM 1569 O O . GLU A 1 212 ? 16.688 -8.906 -9.547 1 98.44 212 GLU A O 1
ATOM 1574 N N . ILE A 1 213 ? 17.562 -7.719 -7.84 1 97.88 213 ILE A N 1
ATOM 1575 C CA . ILE A 1 213 ? 16.328 -7.09 -7.387 1 97.88 213 ILE A CA 1
ATOM 1576 C C . ILE A 1 213 ? 15.648 -6.379 -8.555 1 97.88 213 ILE A C 1
ATOM 1578 O O . ILE A 1 213 ? 14.422 -6.34 -8.641 1 97.88 213 ILE A O 1
ATOM 1582 N N . ASN A 1 214 ? 16.375 -5.832 -9.508 1 97.38 214 ASN A N 1
ATOM 1583 C CA . ASN A 1 214 ? 15.812 -5.062 -10.609 1 97.38 214 ASN A CA 1
ATOM 1584 C C . ASN A 1 214 ? 15.648 -5.918 -11.859 1 97.38 214 ASN A C 1
ATOM 1586 O O . ASN A 1 214 ? 15.312 -5.402 -12.93 1 97.38 214 ASN A O 1
ATOM 1590 N N . GLU A 1 215 ? 15.875 -7.219 -11.742 1 98.69 215 GLU A N 1
ATOM 1591 C CA . GLU A 1 215 ? 15.766 -8.125 -12.883 1 98.69 215 GLU A CA 1
ATOM 1592 C C . GLU A 1 215 ? 14.484 -8.945 -12.812 1 98.69 215 GLU A C 1
ATOM 1594 O O . GLU A 1 215 ? 13.812 -8.977 -11.773 1 98.69 215 GLU A O 1
ATOM 1599 N N . ILE A 1 216 ? 14.148 -9.484 -13.953 1 98.94 216 ILE A N 1
ATOM 1600 C CA . ILE A 1 216 ? 13.023 -10.406 -14.086 1 98.94 216 ILE A CA 1
ATOM 1601 C C . ILE A 1 216 ? 13.477 -11.695 -14.766 1 98.94 216 ILE A C 1
ATOM 1603 O O . ILE A 1 216 ? 14.539 -11.734 -15.383 1 98.94 216 ILE A O 1
ATOM 1607 N N . HIS A 1 217 ? 12.75 -12.734 -14.57 1 98.94 217 HIS A N 1
ATOM 1608 C CA . HIS A 1 217 ? 12.914 -13.93 -15.391 1 98.94 217 HIS A CA 1
ATOM 1609 C C . HIS A 1 217 ? 11.633 -14.258 -16.156 1 98.94 217 HIS A C 1
ATOM 1611 O O . HIS A 1 217 ? 10.539 -14.188 -15.594 1 98.94 217 HIS A O 1
ATOM 1617 N N . ILE A 1 218 ? 11.836 -14.625 -17.438 1 98.94 218 ILE A N 1
ATOM 1618 C CA . ILE A 1 218 ? 10.727 -15 -18.297 1 98.94 218 ILE A CA 1
ATOM 1619 C C . ILE A 1 218 ? 10.852 -16.469 -18.703 1 98.94 218 ILE A C 1
ATOM 1621 O O . ILE A 1 218 ? 11.859 -16.875 -19.281 1 98.94 218 ILE A O 1
ATOM 1625 N N . ASP A 1 219 ? 9.883 -17.297 -18.312 1 98.88 219 ASP A N 1
ATOM 1626 C CA . ASP A 1 219 ? 9.688 -18.609 -18.953 1 98.88 219 ASP A CA 1
ATOM 1627 C C . ASP A 1 219 ? 8.75 -18.5 -20.141 1 98.88 219 ASP A C 1
ATOM 1629 O O . ASP A 1 219 ? 7.527 -18.531 -20 1 98.88 219 ASP A O 1
ATOM 1633 N N . SER A 1 220 ? 9.32 -18.438 -21.297 1 97.81 220 SER A N 1
ATOM 1634 C CA . SER A 1 220 ? 8.539 -18.172 -22.5 1 97.81 220 SER A CA 1
ATOM 1635 C C . SER A 1 220 ? 7.648 -19.359 -22.859 1 97.81 220 SER A C 1
ATOM 1637 O O . SER A 1 220 ? 6.57 -19.188 -23.422 1 97.81 220 SER A O 1
ATOM 1639 N N . LYS A 1 221 ? 8.109 -20.5 -22.531 1 97.75 221 LYS A N 1
ATOM 1640 C CA . LYS A 1 221 ? 7.328 -21.703 -22.828 1 97.75 221 LYS A CA 1
ATOM 1641 C C . LYS A 1 221 ? 6.027 -21.719 -22.016 1 97.75 221 LYS A C 1
ATOM 1643 O O . LYS A 1 221 ? 4.965 -22.031 -22.562 1 97.75 221 LYS A O 1
ATOM 1648 N N . GLU A 1 222 ? 6.125 -21.328 -20.75 1 98.56 222 GLU A N 1
ATOM 1649 C CA . GLU A 1 222 ? 4.973 -21.422 -19.859 1 98.56 222 GLU A CA 1
ATOM 1650 C C . GLU A 1 222 ? 4.273 -20.078 -19.719 1 98.56 222 GLU A C 1
ATOM 1652 O O . GLU A 1 222 ? 3.254 -19.969 -19.031 1 98.56 222 GLU A O 1
ATOM 1657 N N . ASN A 1 223 ? 4.809 -18.969 -20.312 1 98.69 223 ASN A N 1
ATOM 1658 C CA . ASN A 1 223 ? 4.293 -17.609 -20.219 1 98.69 223 ASN A CA 1
ATOM 1659 C C . ASN A 1 223 ? 4.242 -17.125 -18.781 1 98.69 223 ASN A C 1
ATOM 1661 O O . ASN A 1 223 ? 3.215 -16.609 -18.328 1 98.69 223 ASN A O 1
ATOM 1665 N N . VAL A 1 224 ? 5.352 -17.312 -18.094 1 98.94 224 VAL A N 1
ATOM 1666 C CA . VAL A 1 224 ? 5.469 -16.922 -16.688 1 98.94 224 VAL A CA 1
ATOM 1667 C C . VAL A 1 224 ? 6.574 -15.883 -16.531 1 98.94 224 VAL A C 1
ATOM 1669 O O . VAL A 1 224 ? 7.676 -16.047 -17.062 1 98.94 224 VAL A O 1
ATOM 1672 N N . VAL A 1 225 ? 6.289 -14.789 -15.906 1 98.94 225 VAL A N 1
ATOM 1673 C CA . VAL A 1 225 ? 7.254 -13.742 -15.586 1 98.94 225 VAL A CA 1
ATOM 1674 C C . VAL A 1 225 ? 7.344 -13.57 -14.07 1 98.94 225 VAL A C 1
ATOM 1676 O O . VAL A 1 225 ? 6.324 -13.508 -13.383 1 98.94 225 VAL A O 1
ATOM 1679 N N . THR A 1 226 ? 8.562 -13.555 -13.508 1 99 226 THR A N 1
ATOM 1680 C CA . THR A 1 226 ? 8.758 -13.453 -12.062 1 99 226 THR A CA 1
ATOM 1681 C C . THR A 1 226 ? 9.836 -12.422 -11.734 1 99 226 THR A C 1
ATOM 1683 O O . THR A 1 226 ? 10.695 -12.133 -12.57 1 99 226 THR A O 1
ATOM 1686 N N . THR A 1 227 ? 9.805 -11.828 -10.633 1 98.94 227 THR A N 1
ATOM 1687 C CA . THR A 1 227 ? 10.812 -10.914 -10.102 1 98.94 227 THR A CA 1
ATOM 1688 C C . THR A 1 227 ? 10.961 -11.086 -8.594 1 98.94 227 THR A C 1
ATOM 1690 O O . THR A 1 227 ? 10.008 -11.469 -7.914 1 98.94 227 THR A O 1
ATOM 1693 N N . PRO A 1 228 ? 12.109 -10.812 -8.023 1 98.88 228 PRO A N 1
ATOM 1694 C CA . PRO A 1 228 ? 12.398 -11.141 -6.625 1 98.88 228 PRO A CA 1
ATOM 1695 C C . PRO A 1 228 ? 11.586 -10.289 -5.645 1 98.88 228 PRO A C 1
ATOM 1697 O O . PRO A 1 228 ? 11.18 -10.781 -4.586 1 98.88 228 PRO A O 1
ATOM 1700 N N . ALA A 1 229 ? 11.453 -8.969 -5.926 1 98.75 229 ALA A N 1
ATOM 1701 C CA . ALA A 1 229 ? 10.766 -8.039 -5.031 1 98.75 229 ALA A CA 1
ATOM 1702 C C . ALA A 1 229 ? 11.391 -8.062 -3.635 1 98.75 229 ALA A C 1
ATOM 1704 O O . ALA A 1 229 ? 12.609 -7.93 -3.488 1 98.75 229 ALA A O 1
ATOM 1705 N N . PHE A 1 230 ? 10.609 -8.258 -2.543 1 98.75 230 PHE A N 1
ATOM 1706 C CA . PHE A 1 230 ? 11.094 -8.125 -1.174 1 98.75 230 PHE A CA 1
ATOM 1707 C C . PHE A 1 230 ? 11.789 -9.398 -0.713 1 98.75 230 PHE A C 1
ATOM 1709 O O . PHE A 1 230 ? 12.102 -9.547 0.469 1 98.75 230 PHE A O 1
ATOM 1716 N N . MET A 1 231 ? 12.062 -10.32 -1.607 1 98.69 231 MET A N 1
ATOM 1717 C CA . MET A 1 231 ? 12.945 -11.422 -1.232 1 98.69 231 MET A CA 1
ATOM 1718 C C . MET A 1 231 ? 14.352 -10.922 -0.94 1 98.69 231 MET A C 1
ATOM 1720 O O . MET A 1 231 ? 15.172 -11.648 -0.371 1 98.69 231 MET A O 1
ATOM 1724 N N . CYS A 1 232 ? 14.57 -9.758 -1.362 1 98.06 232 CYS A N 1
ATOM 1725 C CA . CYS A 1 232 ? 15.836 -9.055 -1.154 1 98.06 232 CYS A CA 1
ATOM 1726 C C . CYS A 1 232 ? 15.688 -7.969 -0.096 1 98.06 232 CYS A C 1
ATOM 1728 O O . CYS A 1 232 ? 14.68 -7.262 -0.061 1 98.06 232 CYS A O 1
ATOM 1730 N N . ASN A 1 233 ? 16.672 -7.867 0.823 1 97.19 233 ASN A N 1
ATOM 1731 C CA . ASN A 1 233 ? 16.766 -6.652 1.626 1 97.19 233 ASN A CA 1
ATOM 1732 C C . ASN A 1 233 ? 17.203 -5.461 0.785 1 97.19 233 ASN A C 1
ATOM 1734 O O . ASN A 1 233 ? 18.391 -5.312 0.477 1 97.19 233 ASN A O 1
ATOM 1738 N N . ALA A 1 234 ? 16.25 -4.672 0.356 1 97.19 234 ALA A N 1
ATOM 1739 C CA . ALA A 1 234 ? 16.516 -3.568 -0.563 1 97.19 234 ALA A CA 1
ATOM 1740 C C . ALA A 1 234 ? 15.578 -2.391 -0.283 1 97.19 234 ALA A C 1
ATOM 1742 O O . ALA A 1 234 ? 14.523 -2.557 0.325 1 97.19 234 ALA A O 1
ATOM 1743 N N . PRO A 1 235 ? 16.031 -1.174 -0.711 1 97.88 235 PRO A N 1
ATOM 1744 C CA . PRO A 1 235 ? 15.117 -0.031 -0.618 1 97.88 235 PRO A CA 1
ATOM 1745 C C . PRO A 1 235 ? 13.82 -0.248 -1.387 1 97.88 235 PRO A C 1
ATOM 1747 O O . PRO A 1 235 ? 13.828 -0.834 -2.473 1 97.88 235 PRO A O 1
ATOM 1750 N N . VAL A 1 236 ? 12.75 0.302 -0.829 1 98.75 236 VAL A N 1
ATOM 1751 C CA . VAL A 1 236 ? 11.406 0.025 -1.344 1 98.75 236 VAL A CA 1
ATOM 1752 C C . VAL A 1 236 ? 11.289 0.533 -2.779 1 98.75 236 VAL A C 1
ATOM 1754 O O . VAL A 1 236 ? 10.594 -0.065 -3.6 1 98.75 236 VAL A O 1
ATOM 1757 N N . HIS A 1 237 ? 12.062 1.581 -3.191 1 98.88 237 HIS A N 1
ATOM 1758 C CA . HIS A 1 237 ? 11.945 2.078 -4.555 1 98.88 237 HIS A CA 1
ATOM 1759 C C . HIS A 1 237 ? 12.531 1.087 -5.559 1 98.88 237 HIS A C 1
ATOM 1761 O O . HIS A 1 237 ? 12.094 1.03 -6.707 1 98.88 237 HIS A O 1
ATOM 1767 N N . GLU A 1 238 ? 13.547 0.306 -5.152 1 98.81 238 GLU A N 1
ATOM 1768 C CA . GLU A 1 238 ? 14.109 -0.711 -6.039 1 98.81 238 GLU A CA 1
ATOM 1769 C C . GLU A 1 238 ? 13.133 -1.865 -6.242 1 98.81 238 GLU A C 1
ATOM 1771 O O . GLU A 1 238 ? 13.039 -2.422 -7.336 1 98.81 238 GLU A O 1
ATOM 1776 N N . VAL A 1 239 ? 12.453 -2.215 -5.152 1 98.88 239 VAL A N 1
ATOM 1777 C CA . VAL A 1 239 ? 11.398 -3.213 -5.25 1 98.88 239 VAL A CA 1
ATOM 1778 C C . VAL A 1 239 ? 10.32 -2.734 -6.227 1 98.88 239 VAL A C 1
ATOM 1780 O O . VAL A 1 239 ? 9.906 -3.482 -7.113 1 98.88 239 VAL A O 1
ATOM 1783 N N . TYR A 1 240 ? 9.914 -1.482 -6.062 1 98.94 240 TYR A N 1
ATOM 1784 C CA . TYR A 1 240 ? 8.93 -0.855 -6.938 1 98.94 240 TYR A CA 1
ATOM 1785 C C . TYR A 1 240 ? 9.359 -0.95 -8.398 1 98.94 240 TYR A C 1
ATOM 1787 O O . TYR A 1 240 ? 8.562 -1.312 -9.266 1 98.94 240 TYR A O 1
ATOM 1795 N N . ASP A 1 241 ? 10.609 -0.67 -8.664 1 98.88 241 ASP A N 1
ATOM 1796 C CA . ASP A 1 241 ? 11.133 -0.667 -10.023 1 98.88 241 ASP A CA 1
ATOM 1797 C C . ASP A 1 241 ? 11.18 -2.082 -10.594 1 98.88 241 ASP A C 1
ATOM 1799 O O . ASP A 1 241 ? 10.859 -2.295 -11.766 1 98.88 241 ASP A O 1
ATOM 1803 N N . GLY A 1 242 ? 11.633 -3.031 -9.805 1 98.88 242 GLY A N 1
ATOM 1804 C CA . GLY A 1 242 ? 11.648 -4.414 -10.25 1 98.88 242 GLY A CA 1
ATOM 1805 C C . GLY A 1 242 ? 10.273 -4.926 -10.641 1 98.88 242 GLY A C 1
ATOM 1806 O O . GLY A 1 242 ? 10.117 -5.59 -11.672 1 98.88 242 GLY A O 1
ATOM 1807 N N . ILE A 1 243 ? 9.289 -4.559 -9.859 1 98.94 243 ILE A N 1
ATOM 1808 C CA . ILE A 1 243 ? 7.918 -4.949 -10.164 1 98.94 243 ILE A CA 1
ATOM 1809 C C . ILE A 1 243 ? 7.441 -4.23 -11.422 1 98.94 243 ILE A C 1
ATOM 1811 O O . ILE A 1 243 ? 6.711 -4.801 -12.234 1 98.94 243 ILE A O 1
ATOM 1815 N N . GLY A 1 244 ? 7.902 -2.988 -11.562 1 98.94 244 GLY A N 1
ATOM 1816 C CA . GLY A 1 244 ? 7.625 -2.289 -12.805 1 98.94 244 GLY A CA 1
ATOM 1817 C C . GLY A 1 244 ? 8.109 -3.041 -14.031 1 98.94 244 GLY A C 1
ATOM 1818 O O . GLY A 1 244 ? 7.406 -3.107 -15.039 1 98.94 244 GLY A O 1
ATO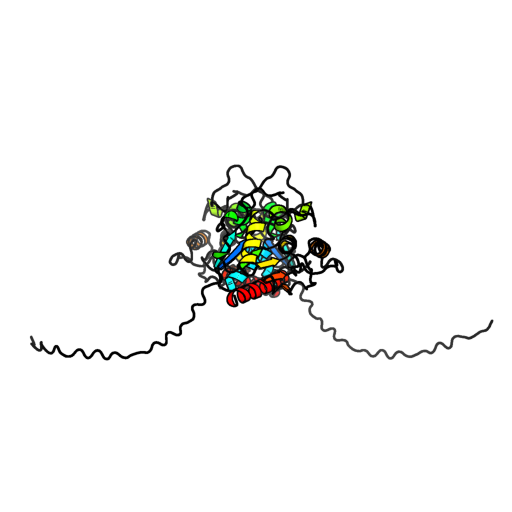M 1819 N N . ASN A 1 245 ? 9.305 -3.637 -13.969 1 98.94 245 ASN A N 1
ATOM 1820 C CA . ASN A 1 245 ? 9.859 -4.434 -15.062 1 98.94 245 ASN A CA 1
ATOM 1821 C C . ASN A 1 245 ? 9.016 -5.676 -15.328 1 98.94 245 ASN A C 1
ATOM 1823 O O . ASN A 1 245 ? 8.789 -6.047 -16.484 1 98.94 245 ASN A O 1
ATOM 1827 N N . LEU A 1 246 ? 8.539 -6.301 -14.266 1 98.94 246 LEU A N 1
ATOM 1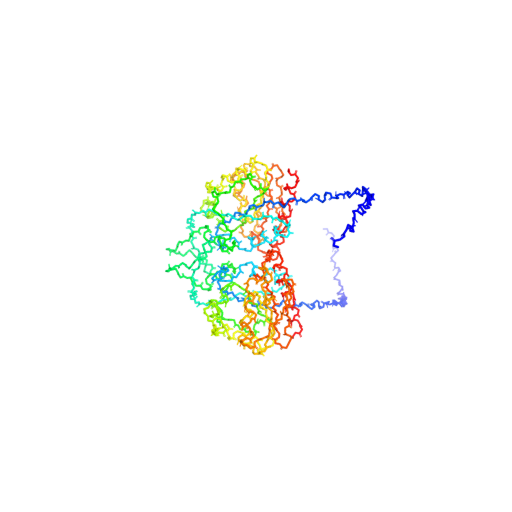828 C CA . LEU A 1 246 ? 7.656 -7.457 -14.406 1 98.94 246 LEU A CA 1
ATOM 1829 C C . LEU A 1 246 ? 6.383 -7.078 -15.148 1 98.94 246 LEU A C 1
ATOM 1831 O O . LEU A 1 246 ? 6.012 -7.734 -16.125 1 98.94 246 LEU A O 1
ATOM 1835 N N . ILE A 1 247 ? 5.727 -5.977 -14.727 1 98.94 247 ILE A N 1
ATOM 1836 C CA . ILE A 1 247 ? 4.43 -5.582 -15.266 1 98.94 247 ILE A CA 1
ATOM 1837 C C . ILE A 1 247 ? 4.59 -5.156 -16.719 1 98.94 247 ILE A C 1
ATOM 1839 O O . ILE A 1 247 ? 3.766 -5.504 -17.578 1 98.94 247 ILE A O 1
ATOM 1843 N N . SER A 1 248 ? 5.66 -4.398 -16.984 1 98.69 248 SER A N 1
ATOM 1844 C CA . SER A 1 248 ? 5.918 -3.982 -18.359 1 98.69 248 SER A CA 1
ATOM 1845 C C . SER A 1 248 ? 6.055 -5.188 -19.281 1 98.69 248 SER A C 1
ATOM 1847 O O . SER A 1 248 ? 5.484 -5.203 -20.375 1 98.69 248 SER A O 1
ATOM 1849 N N . THR A 1 249 ? 6.797 -6.164 -18.828 1 98.69 249 THR A N 1
ATOM 1850 C CA . THR A 1 249 ? 7.008 -7.379 -19.609 1 98.69 249 THR A CA 1
ATOM 1851 C C . THR A 1 249 ? 5.703 -8.148 -19.781 1 98.69 249 THR A C 1
ATOM 1853 O O . THR A 1 249 ? 5.387 -8.609 -20.875 1 98.69 249 THR A O 1
ATOM 1856 N N . LEU A 1 250 ? 4.941 -8.25 -18.719 1 98.62 250 LEU A N 1
ATOM 1857 C CA . LEU A 1 250 ? 3.672 -8.969 -18.734 1 98.62 250 LEU A CA 1
ATOM 1858 C C . LEU A 1 250 ? 2.711 -8.352 -19.734 1 98.62 250 LEU A C 1
ATOM 1860 O O . LEU A 1 250 ? 2.08 -9.062 -20.516 1 98.62 250 LEU A O 1
ATOM 1864 N N . VAL A 1 251 ? 2.559 -7.039 -19.719 1 97.88 251 VAL A N 1
ATOM 1865 C CA . VAL A 1 251 ? 1.647 -6.324 -20.609 1 97.88 251 VAL A CA 1
ATOM 1866 C C . VAL A 1 251 ? 2.078 -6.52 -22.062 1 97.88 251 VAL A C 1
ATOM 1868 O O . VAL A 1 251 ? 1.24 -6.723 -22.953 1 97.88 251 VAL A O 1
ATOM 1871 N N . LYS A 1 252 ? 3.389 -6.496 -22.312 1 96.69 252 LYS A N 1
ATOM 1872 C CA . LYS A 1 252 ? 3.908 -6.719 -23.656 1 96.69 252 LYS A CA 1
ATOM 1873 C C . LYS A 1 252 ? 3.574 -8.125 -24.156 1 96.69 252 LYS A C 1
ATOM 1875 O O . LYS A 1 252 ? 3.279 -8.32 -25.328 1 96.69 252 LYS A O 1
ATOM 1880 N N . MET A 1 253 ? 3.592 -9.062 -23.25 1 97.06 253 MET A N 1
ATOM 1881 C CA . MET A 1 253 ? 3.33 -10.453 -23.594 1 97.06 253 MET A CA 1
ATOM 1882 C C . MET A 1 253 ? 1.866 -10.656 -23.969 1 97.06 253 MET A C 1
ATOM 1884 O O . MET A 1 253 ? 1.527 -11.617 -24.672 1 97.06 253 MET A O 1
ATOM 1888 N N . THR A 1 254 ? 0.96 -9.836 -23.453 1 94.69 254 THR A N 1
ATOM 1889 C CA . THR A 1 254 ? -0.456 -9.969 -23.766 1 94.69 254 THR A CA 1
ATOM 1890 C C . THR A 1 254 ? -0.73 -9.508 -25.203 1 94.69 254 THR A C 1
ATOM 1892 O O . THR A 1 254 ? -1.739 -9.883 -25.797 1 94.69 254 THR A O 1
ATOM 1895 N N . LYS A 1 255 ? 0.01 -8.625 -25.75 1 83.19 255 LYS A N 1
ATOM 1896 C CA . LYS A 1 255 ? -0.166 -8.086 -27.094 1 83.19 255 LYS A CA 1
ATOM 1897 C C . LYS A 1 255 ? 0.361 -9.055 -28.156 1 83.19 255 LYS A C 1
ATOM 1899 O O . LYS A 1 255 ? -0.05 -9 -29.312 1 83.19 255 LYS A O 1
ATOM 1904 N N . SER A 1 256 ? 1.238 -9.883 -27.781 1 68.56 256 SER A N 1
ATOM 1905 C CA . SER A 1 256 ? 1.862 -10.812 -28.703 1 68.56 256 SER A CA 1
ATOM 1906 C C . SER A 1 256 ? 1.073 -12.117 -28.797 1 68.56 256 SER A C 1
ATOM 1908 O O . SER A 1 256 ? 1.342 -12.953 -29.656 1 68.56 256 SER A O 1
ATOM 1910 N N . SER A 1 257 ? 0.068 -12.289 -27.875 1 53.44 257 SER A N 1
ATOM 1911 C CA . SER A 1 257 ? -0.678 -13.539 -27.953 1 53.44 257 SER A CA 1
ATOM 1912 C C . SER A 1 257 ? -1.896 -13.414 -28.859 1 53.44 257 SER A C 1
ATOM 1914 O O . SER A 1 257 ? -2.48 -12.336 -28.969 1 53.44 257 SER A O 1
ATOM 1916 N N . MET B 1 1 ? 77.188 -19.656 13.453 1 24.52 1 MET B N 1
ATOM 1917 C CA . MET B 1 1 ? 75.938 -19.391 14.125 1 24.52 1 MET B CA 1
ATOM 1918 C C . MET B 1 1 ? 75.688 -17.891 14.266 1 24.52 1 MET B C 1
ATOM 1920 O O . MET B 1 1 ? 75.125 -17.438 15.281 1 24.52 1 MET B O 1
ATOM 1924 N N . SER B 1 2 ? 76.312 -16.984 13.25 1 18.97 2 SER B N 1
ATOM 1925 C CA . SER B 1 2 ? 77 -15.758 12.781 1 18.97 2 SER B CA 1
ATOM 1926 C C . SER B 1 2 ? 75.938 -14.641 12.586 1 18.97 2 SER B C 1
ATOM 1928 O O . SER B 1 2 ? 74.75 -14.898 12.453 1 18.97 2 SER B O 1
ATOM 1930 N N . LYS B 1 3 ? 76.5 -13.352 12.609 1 19.27 3 LYS B N 1
ATOM 1931 C CA . LYS B 1 3 ? 76.375 -11.898 12.641 1 19.27 3 LYS B CA 1
ATOM 1932 C C . LYS B 1 3 ? 75.688 -11.383 11.375 1 19.27 3 LYS B C 1
ATOM 1934 O O . LYS B 1 3 ? 76.375 -10.766 10.523 1 19.27 3 LYS B O 1
ATOM 1939 N N . MET B 1 4 ? 75 -12.18 10.57 1 18.88 4 MET B N 1
ATOM 1940 C CA . MET B 1 4 ? 74.625 -11.555 9.312 1 18.88 4 MET B CA 1
ATOM 1941 C C . MET B 1 4 ? 73.75 -10.344 9.555 1 18.88 4 MET B C 1
ATOM 1943 O O . MET B 1 4 ? 72.562 -10.492 9.945 1 18.88 4 MET B O 1
ATOM 1947 N N . ALA B 1 5 ? 74.438 -9.195 10.148 1 18.92 5 ALA B N 1
ATOM 1948 C CA . ALA B 1 5 ? 74 -7.887 10.617 1 18.92 5 ALA B CA 1
ATOM 1949 C C . ALA B 1 5 ? 73.062 -7.215 9.609 1 18.92 5 ALA B C 1
ATOM 1951 O O . ALA B 1 5 ? 73.062 -7.578 8.43 1 18.92 5 ALA B O 1
ATOM 1952 N N . ARG B 1 6 ? 72.688 -5.844 9.938 1 18.12 6 ARG B N 1
ATOM 1953 C CA . ARG B 1 6 ? 71.688 -4.785 10.133 1 18.12 6 ARG B CA 1
ATOM 1954 C C . ARG B 1 6 ? 71.625 -3.855 8.922 1 18.12 6 ARG B C 1
ATOM 1956 O O . ARG B 1 6 ? 72.062 -2.707 8.992 1 18.12 6 ARG B O 1
ATOM 1963 N N . LEU B 1 7 ? 72.25 -4.262 7.695 1 21.58 7 LEU B N 1
ATOM 1964 C CA . LEU B 1 7 ? 72.375 -3.102 6.812 1 21.58 7 LEU B CA 1
ATOM 1965 C C . LEU B 1 7 ? 71 -2.502 6.57 1 21.58 7 LEU B C 1
ATOM 1967 O O . LEU B 1 7 ? 70.125 -3.156 5.992 1 21.58 7 LEU B O 1
ATOM 1971 N N . ILE B 1 8 ? 70.5 -1.635 7.551 1 20.41 8 ILE B N 1
ATOM 1972 C CA . ILE B 1 8 ? 69.312 -0.843 7.777 1 20.41 8 ILE B CA 1
ATOM 1973 C C . ILE B 1 8 ? 69.188 0.205 6.676 1 20.41 8 ILE B C 1
ATOM 1975 O O . ILE B 1 8 ? 69.938 1.148 6.602 1 20.41 8 ILE B O 1
ATOM 1979 N N . TYR B 1 9 ? 69.188 -0.221 5.336 1 19.25 9 TYR B N 1
ATOM 1980 C CA . TYR B 1 9 ? 69.062 0.743 4.25 1 19.25 9 TYR B CA 1
ATOM 1981 C C . TYR B 1 9 ? 67.875 1.679 4.477 1 19.25 9 TYR B C 1
ATOM 1983 O O . TYR B 1 9 ? 66.812 1.23 4.812 1 19.25 9 TYR B O 1
ATOM 1991 N N . LYS B 1 10 ? 68.188 2.951 4.875 1 23.02 10 LYS B N 1
ATOM 1992 C CA . LYS B 1 10 ? 67.438 4.172 5.02 1 23.02 10 LYS B CA 1
ATOM 1993 C C . LYS B 1 10 ? 66.688 4.496 3.736 1 23.02 10 LYS B C 1
ATOM 1995 O O . LYS B 1 10 ? 67.25 4.879 2.732 1 23.02 10 LYS B O 1
ATOM 2000 N N . LEU B 1 11 ? 65.938 3.547 3.047 1 21.53 11 LEU B N 1
ATOM 2001 C CA . LEU B 1 11 ? 65.25 4.039 1.878 1 21.53 11 LEU B CA 1
ATOM 2002 C C . LEU B 1 11 ? 64.375 5.238 2.238 1 21.53 11 LEU B C 1
ATOM 2004 O O . LEU B 1 11 ? 63.562 5.172 3.178 1 21.53 11 LEU B O 1
ATOM 2008 N N . GLN B 1 12 ? 64.875 6.457 1.925 1 21.08 12 GLN B N 1
ATOM 2009 C CA . GLN B 1 12 ? 64.25 7.781 1.96 1 21.08 12 GLN B CA 1
ATOM 2010 C C . GLN B 1 12 ? 62.938 7.797 1.205 1 21.08 12 GLN B C 1
ATOM 2012 O O . GLN B 1 12 ? 62.875 7.531 0.002 1 21.08 12 GLN B O 1
ATOM 2017 N N . THR B 1 13 ? 61.875 7.211 1.746 1 21.88 13 THR B N 1
ATOM 2018 C CA . THR B 1 13 ? 60.531 7.301 1.158 1 21.88 13 THR B CA 1
ATOM 2019 C C . THR B 1 13 ? 60.156 8.758 0.926 1 21.88 13 THR B C 1
ATOM 2021 O O . THR B 1 13 ? 60.188 9.57 1.857 1 21.88 13 THR B O 1
ATOM 2024 N N . ILE B 1 14 ? 60.469 9.336 -0.271 1 24 14 ILE B N 1
ATOM 2025 C CA . ILE B 1 14 ? 59.969 10.625 -0.727 1 24 14 ILE B CA 1
ATOM 2026 C C . ILE B 1 14 ? 58.469 10.672 -0.562 1 24 14 ILE B C 1
ATOM 2028 O O . ILE B 1 14 ? 57.75 9.75 -0.988 1 24 14 ILE B O 1
ATOM 2032 N N . SER B 1 15 ? 57.969 11.398 0.461 1 23.56 15 SER B N 1
ATOM 2033 C CA . SER B 1 15 ? 56.625 11.766 0.845 1 23.56 15 SER B CA 1
ATOM 2034 C C . SER B 1 15 ? 55.938 12.539 -0.269 1 23.56 15 SER B C 1
ATOM 2036 O O . SER B 1 15 ? 56.344 13.648 -0.619 1 23.56 15 SER B O 1
A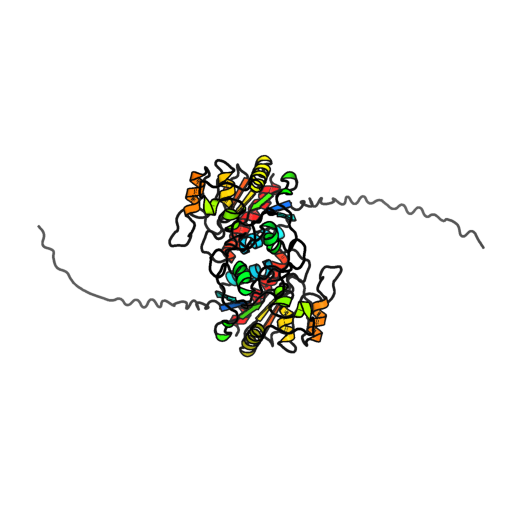TOM 2038 N N . SER B 1 16 ? 55.844 11.977 -1.519 1 26.34 16 SER B N 1
ATOM 2039 C CA . SER B 1 16 ? 55.031 12.82 -2.396 1 26.34 16 SER B CA 1
ATOM 2040 C C . SER B 1 16 ? 53.719 13.172 -1.749 1 26.34 16 SER B C 1
ATOM 2042 O O . SER B 1 16 ? 53.062 12.312 -1.167 1 26.34 16 SER B O 1
ATOM 2044 N N . LEU B 1 17 ? 53.531 14.43 -1.363 1 27.97 17 LEU B N 1
ATOM 2045 C CA . LEU B 1 17 ? 52.344 15.148 -0.899 1 27.97 17 LEU B CA 1
ATOM 2046 C C . LEU B 1 17 ? 51.219 15.07 -1.928 1 27.97 17 LEU B C 1
ATOM 2048 O O . LEU B 1 17 ? 51.281 15.703 -2.98 1 27.97 17 LEU B O 1
ATOM 2052 N N . SER B 1 18 ? 50.938 13.914 -2.48 1 27.55 18 SER B N 1
ATOM 2053 C CA . SER B 1 18 ? 49.781 14.055 -3.324 1 27.55 18 SER B CA 1
ATOM 2054 C C . SER B 1 18 ? 48.594 14.641 -2.539 1 27.55 18 SER B C 1
ATOM 2056 O O . SER B 1 18 ? 48.312 14.195 -1.43 1 27.55 18 SER B O 1
ATOM 2058 N N . SER B 1 19 ? 48.406 15.938 -2.611 1 26.83 19 SER B N 1
ATOM 2059 C CA . SER B 1 19 ? 47.219 16.641 -2.148 1 26.83 19 SER B CA 1
ATOM 2060 C C . SER B 1 19 ? 45.938 15.977 -2.664 1 26.83 19 SER B C 1
ATOM 2062 O O . SER B 1 19 ? 45.719 15.938 -3.873 1 26.83 19 SER B O 1
ATOM 2064 N N . SER B 1 20 ? 45.719 14.781 -2.244 1 27.12 20 SER B N 1
ATOM 2065 C CA . SER B 1 20 ? 44.375 14.281 -2.564 1 27.12 20 SER B CA 1
ATOM 2066 C C . SER B 1 20 ? 43.281 15.281 -2.146 1 27.12 20 SER B C 1
ATOM 2068 O O . SER B 1 20 ? 43.156 15.586 -0.96 1 27.12 20 SER B O 1
ATOM 2070 N N . ARG B 1 21 ? 43.031 16.328 -2.922 1 27.06 21 ARG B N 1
ATOM 2071 C CA . ARG B 1 21 ? 41.781 17.031 -2.682 1 27.06 21 ARG B CA 1
ATOM 2072 C C . ARG B 1 21 ? 40.625 16.062 -2.449 1 27.06 21 ARG B C 1
ATOM 2074 O O . ARG B 1 21 ? 40.281 15.266 -3.332 1 27.06 21 ARG B O 1
ATOM 2081 N N . CYS B 1 22 ? 40.625 15.578 -1.296 1 30.5 22 CYS B N 1
ATOM 2082 C CA . CYS B 1 22 ? 39.406 14.914 -0.904 1 30.5 22 CYS B CA 1
ATOM 2083 C C . CYS B 1 22 ? 38.188 15.688 -1.401 1 30.5 22 CYS B C 1
ATOM 2085 O O . CYS B 1 22 ? 37.969 16.844 -1.025 1 30.5 22 CYS B O 1
ATOM 2087 N N . PHE B 1 23 ? 37.906 15.578 -2.635 1 31.19 23 PHE B N 1
ATOM 2088 C CA . PHE B 1 23 ? 36.562 16.047 -2.918 1 31.19 23 PHE B CA 1
ATOM 2089 C C . PHE B 1 23 ? 35.625 15.742 -1.75 1 31.19 23 PHE B C 1
ATOM 2091 O O . PHE B 1 23 ? 35.531 14.594 -1.306 1 31.19 23 PHE B O 1
ATOM 2098 N N . SER B 1 24 ? 35.688 16.547 -0.776 1 30.97 24 SER B N 1
ATOM 2099 C CA . SER B 1 24 ? 34.594 16.5 0.18 1 30.97 24 SER B CA 1
ATOM 2100 C C . SER B 1 24 ? 33.25 16.172 -0.51 1 30.97 24 SER B C 1
ATOM 2102 O O . SER B 1 24 ? 32.75 16.969 -1.299 1 30.97 24 SER B O 1
ATOM 2104 N N . SER B 1 25 ? 33.219 15.102 -1.233 1 35.59 25 SER B N 1
ATOM 2105 C CA . SER B 1 25 ? 31.828 14.711 -1.491 1 35.59 25 SER B CA 1
ATOM 2106 C C . SER B 1 25 ? 30.906 15.141 -0.347 1 35.59 25 SER B C 1
ATOM 2108 O O . SER B 1 25 ? 31.125 14.75 0.804 1 35.59 25 SER B O 1
ATOM 2110 N N . SER B 1 26 ? 30.688 16.344 -0.124 1 36.84 26 SER B N 1
ATOM 2111 C CA . SER B 1 26 ? 29.609 16.734 0.766 1 36.84 26 SER B CA 1
ATOM 2112 C C . SER B 1 26 ? 28.609 15.594 0.951 1 36.84 26 SER B C 1
ATOM 2114 O O . SER B 1 26 ? 27.906 15.227 0.012 1 36.84 26 SER B O 1
ATOM 2116 N N . SER B 1 27 ? 28.953 14.422 1.37 1 42.81 27 SER B N 1
ATOM 2117 C CA . SER B 1 27 ? 28.125 13.305 1.811 1 42.81 27 SER B CA 1
ATOM 2118 C C . SER B 1 27 ? 26.75 13.797 2.26 1 42.81 27 SER B C 1
ATOM 2120 O O . SER B 1 27 ? 26.609 14.344 3.355 1 42.81 27 SER B O 1
ATOM 2122 N N . LEU B 1 28 ? 26.078 14.609 1.499 1 50.34 28 LEU B N 1
ATOM 2123 C CA . LEU B 1 28 ? 24.766 15.164 1.797 1 50.34 28 LEU B CA 1
ATOM 2124 C C . LEU B 1 28 ? 23.953 14.195 2.637 1 50.34 28 LEU B C 1
ATOM 2126 O O . LEU B 1 28 ? 23.719 13.055 2.229 1 50.34 28 LEU B O 1
ATOM 2130 N N . GLN B 1 29 ? 24.125 14.289 3.996 1 66.62 29 GLN B N 1
ATOM 2131 C CA . GLN B 1 29 ? 23.391 13.516 4.996 1 66.62 29 GLN B CA 1
ATOM 2132 C C . GLN B 1 29 ? 21.953 13.266 4.566 1 66.62 29 GLN B C 1
ATOM 2134 O O . GLN B 1 29 ? 21.281 14.188 4.094 1 66.62 29 GLN B O 1
ATOM 2139 N N . ALA B 1 30 ? 21.547 12.078 4.473 1 85.12 30 ALA B N 1
ATOM 2140 C CA . ALA B 1 30 ? 20.203 11.672 4.09 1 85.12 30 ALA B CA 1
ATOM 2141 C C . ALA B 1 30 ? 19.156 12.391 4.938 1 85.12 30 ALA B C 1
ATOM 2143 O O . ALA B 1 30 ? 19.312 12.516 6.152 1 85.12 30 ALA B O 1
ATOM 2144 N N . ASN B 1 31 ? 18.219 13.055 4.324 1 94.25 31 ASN B N 1
ATOM 2145 C CA . ASN B 1 31 ? 17.109 13.672 5.031 1 94.25 31 ASN B CA 1
ATOM 2146 C C . ASN B 1 31 ? 16.344 12.656 5.871 1 94.25 31 ASN B C 1
ATOM 2148 O O . ASN B 1 31 ? 16.062 11.547 5.406 1 94.25 31 ASN B O 1
ATOM 2152 N N . LYS B 1 32 ? 16.188 13.031 7.145 1 98.31 32 LYS B N 1
ATOM 2153 C CA . LYS B 1 32 ? 15.336 12.219 8.016 1 98.31 32 LYS B CA 1
ATOM 2154 C C . LYS B 1 32 ? 13.883 12.68 7.949 1 98.31 32 LYS B C 1
ATOM 2156 O O . LYS B 1 32 ? 13.562 13.805 8.336 1 98.31 32 LYS B O 1
ATOM 2161 N N . VAL B 1 33 ? 13.008 11.797 7.469 1 98.88 33 VAL B N 1
ATOM 2162 C CA . VAL B 1 33 ? 11.609 12.188 7.281 1 98.88 33 VAL B CA 1
ATOM 2163 C C . VAL B 1 33 ? 10.703 11.266 8.094 1 98.88 33 VAL B C 1
ATOM 2165 O O . VAL B 1 33 ? 10.852 10.047 8.055 1 98.88 33 VAL B O 1
ATOM 2168 N N . ALA B 1 34 ? 9.789 11.852 8.898 1 98.94 34 ALA B N 1
ATOM 2169 C CA . ALA B 1 34 ? 8.75 11.102 9.602 1 98.94 34 ALA B CA 1
ATOM 2170 C C . ALA B 1 34 ? 7.5 10.961 8.742 1 98.94 34 ALA B C 1
ATOM 2172 O O . ALA B 1 34 ? 7.109 11.898 8.047 1 98.94 34 ALA B O 1
ATOM 2173 N N . VAL B 1 35 ? 6.965 9.789 8.742 1 99 35 VAL B N 1
ATOM 2174 C CA . VAL B 1 35 ? 5.664 9.539 8.125 1 99 35 VAL B CA 1
ATOM 2175 C C . VAL B 1 35 ? 4.66 9.109 9.195 1 99 35 VAL B C 1
ATOM 2177 O O . VAL B 1 35 ? 4.91 8.18 9.953 1 99 35 VAL B O 1
ATOM 2180 N N . VAL B 1 36 ? 3.545 9.836 9.281 1 99 36 VAL B N 1
ATOM 2181 C CA . VAL B 1 36 ? 2.533 9.547 10.289 1 99 36 VAL B CA 1
ATOM 2182 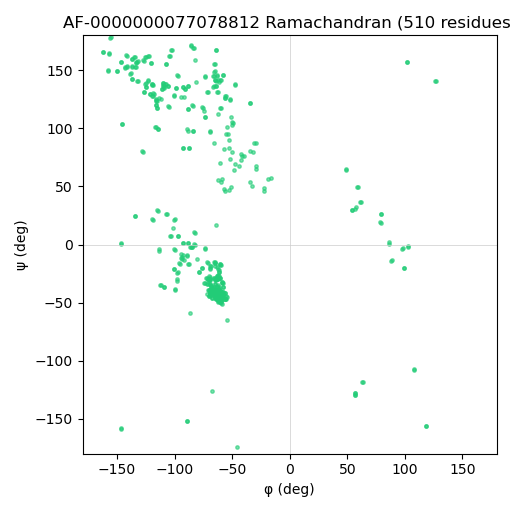C C . VAL B 1 36 ? 1.336 8.852 9.633 1 99 36 VAL B C 1
ATOM 2184 O O . VAL B 1 36 ? 0.671 9.438 8.773 1 99 36 VAL B O 1
ATOM 2187 N N . LEU B 1 37 ? 1.075 7.637 10.078 1 99 37 LEU B N 1
ATOM 2188 C CA . LEU B 1 37 ? -0.024 6.836 9.547 1 99 37 LEU B CA 1
ATOM 2189 C C . LEU B 1 37 ? -1.212 6.844 10.5 1 99 37 LEU B C 1
ATOM 2191 O O . LEU B 1 37 ? -1.088 7.273 11.648 1 99 37 LEU B O 1
ATOM 2195 N N . SER B 1 38 ? -2.342 6.371 10 1 98.94 38 SER B N 1
ATOM 2196 C CA . SER B 1 38 ? -3.584 6.469 10.766 1 98.94 38 SER B CA 1
ATOM 2197 C C . SER B 1 38 ? -4.352 5.152 10.734 1 98.94 38 SER B C 1
ATOM 2199 O O . SER B 1 38 ? -5.574 5.133 10.914 1 98.94 38 SER B O 1
ATOM 2201 N N . GLY B 1 39 ? -3.77 4.07 10.531 1 98.94 39 GLY B N 1
ATOM 2202 C CA . GLY B 1 39 ? -4.332 2.75 10.281 1 98.94 39 GLY B CA 1
ATOM 2203 C C . GLY B 1 39 ? -3.943 2.186 8.93 1 98.94 39 GLY B C 1
ATOM 2204 O O . GLY B 1 39 ? -2.902 2.543 8.375 1 98.94 39 GLY B O 1
ATOM 2205 N N . SER B 1 40 ? -4.75 1.263 8.406 1 98.94 40 SER B N 1
ATOM 2206 C CA . SER B 1 40 ? -4.438 0.631 7.125 1 98.94 40 SER B CA 1
ATOM 2207 C C . SER B 1 40 ? -5.711 0.317 6.34 1 98.94 40 SER B C 1
ATOM 2209 O O . SER B 1 40 ? -6.379 -0.684 6.605 1 98.94 40 SER B O 1
ATOM 2211 N N . GLY B 1 41 ? -5.965 1.159 5.332 1 98.88 41 GLY B N 1
ATOM 2212 C CA . GLY B 1 41 ? -7.148 1.06 4.492 1 98.88 41 GLY B CA 1
ATOM 2213 C C . GLY B 1 41 ? -7.941 2.354 4.422 1 98.88 41 GLY B C 1
ATOM 2214 O O . GLY B 1 41 ? -8.164 3.01 5.441 1 98.88 41 GLY B O 1
ATOM 2215 N N . VAL B 1 42 ? -8.453 2.689 3.309 1 98.69 42 VAL B N 1
ATOM 2216 C CA . VAL B 1 42 ? -8.953 4.027 3.006 1 98.69 42 VAL B CA 1
ATOM 2217 C C . VAL B 1 42 ? -10.172 4.328 3.879 1 98.69 42 VAL B C 1
ATOM 2219 O O . VAL B 1 42 ? -10.367 5.473 4.297 1 98.69 42 VAL B O 1
ATOM 2222 N N . TYR B 1 43 ? -10.953 3.4 4.312 1 98.62 43 TYR B N 1
ATOM 2223 C CA . TYR B 1 43 ? -12.242 3.715 4.914 1 98.62 43 TYR B CA 1
ATOM 2224 C C . TYR B 1 43 ? -12.125 3.834 6.43 1 98.62 43 TYR B C 1
ATOM 2226 O O . TYR B 1 43 ? -13.039 4.328 7.094 1 98.62 43 TYR B O 1
ATOM 2234 N N . ASP B 1 44 ? -10.984 3.391 6.949 1 98.81 44 ASP B N 1
ATOM 2235 C CA . ASP B 1 44 ? -10.859 3.523 8.398 1 98.81 44 ASP B CA 1
ATOM 2236 C C . ASP B 1 44 ? -9.414 3.783 8.805 1 98.81 44 ASP B C 1
ATOM 2238 O O . ASP B 1 44 ? -9.109 3.895 10 1 98.81 44 ASP B O 1
ATOM 2242 N N . GLY B 1 45 ? -8.523 3.867 7.887 1 98.88 45 GLY B N 1
ATOM 2243 C CA . GLY B 1 45 ? -7.113 4.105 8.125 1 98.88 45 GLY B CA 1
ATOM 2244 C C . GLY B 1 45 ? -6.449 4.918 7.031 1 98.88 45 GLY B C 1
ATOM 2245 O O . GLY B 1 45 ? -7.109 5.711 6.355 1 98.88 45 GLY B O 1
ATOM 2246 N N . SER B 1 46 ? -5.141 4.789 6.965 1 98.94 46 SER B N 1
ATOM 2247 C CA . SER B 1 46 ? -4.383 5.43 5.895 1 98.94 46 SER B CA 1
ATOM 2248 C C . SER B 1 46 ? -4.73 4.832 4.535 1 98.94 46 SER B C 1
ATOM 2250 O O . SER B 1 46 ? -4.902 3.619 4.41 1 98.94 46 SER B O 1
ATOM 2252 N N . GLU B 1 47 ? -4.898 5.742 3.568 1 98.94 47 GLU B N 1
ATOM 2253 C CA . GLU B 1 47 ? -4.977 5.266 2.191 1 98.94 47 GLU B CA 1
ATOM 2254 C C . GLU B 1 47 ? -3.699 4.535 1.789 1 98.94 47 GLU B C 1
ATOM 2256 O O . GLU B 1 47 ? -2.625 5.137 1.729 1 98.94 47 GLU B O 1
ATOM 2261 N N . ILE B 1 48 ? -3.799 3.279 1.474 1 98.94 48 ILE B N 1
ATOM 2262 C CA . ILE B 1 48 ? -2.668 2.367 1.33 1 98.94 48 ILE B CA 1
ATOM 2263 C C . ILE B 1 48 ? -1.79 2.814 0.162 1 98.94 48 ILE B C 1
ATOM 2265 O O . ILE B 1 48 ? -0.566 2.887 0.289 1 98.94 48 ILE B O 1
ATOM 2269 N N . HIS B 1 49 ? -2.357 3.135 -0.931 1 98.94 49 HIS B N 1
ATOM 2270 C CA . HIS B 1 49 ? -1.594 3.506 -2.117 1 98.94 49 HIS B CA 1
ATOM 2271 C C . HIS B 1 49 ? -0.896 4.848 -1.927 1 98.94 49 HIS B C 1
ATOM 2273 O O . HIS B 1 49 ? 0.2 5.062 -2.449 1 98.94 49 HIS B O 1
ATOM 2279 N N . GLU B 1 50 ? -1.518 5.766 -1.19 1 98.94 50 GLU B N 1
ATOM 2280 C CA . GLU B 1 50 ? -0.869 7.035 -0.88 1 98.94 50 GLU B CA 1
ATOM 2281 C C . GLU B 1 50 ? 0.329 6.832 0.044 1 98.94 50 GLU B C 1
ATOM 2283 O O . GLU B 1 50 ? 1.401 7.391 -0.19 1 98.94 50 GLU B O 1
ATOM 2288 N N . ALA B 1 51 ? 0.107 6.039 1.065 1 99 51 ALA B N 1
ATOM 2289 C CA . ALA B 1 51 ? 1.202 5.754 1.988 1 99 51 ALA B CA 1
ATOM 2290 C C . ALA B 1 51 ? 2.365 5.078 1.266 1 99 51 ALA B C 1
ATOM 2292 O O . ALA B 1 51 ? 3.523 5.453 1.458 1 99 51 ALA B O 1
ATOM 2293 N N . SER B 1 52 ? 2.029 4.113 0.445 1 99 52 SER B N 1
ATOM 2294 C CA . SER B 1 52 ? 3.057 3.426 -0.327 1 99 52 SER B CA 1
ATOM 2295 C C . SER B 1 52 ? 3.787 4.387 -1.258 1 99 52 SER B C 1
ATOM 2297 O O . SER B 1 52 ? 5.016 4.34 -1.37 1 99 52 SER B O 1
ATOM 2299 N N . ALA B 1 53 ? 3.027 5.27 -1.911 1 99 53 ALA B N 1
ATOM 2300 C CA . ALA B 1 53 ? 3.639 6.258 -2.793 1 99 53 ALA B CA 1
ATOM 2301 C C . ALA B 1 53 ? 4.609 7.152 -2.027 1 99 53 ALA B C 1
ATOM 2303 O O . ALA B 1 53 ? 5.727 7.402 -2.486 1 99 53 ALA B O 1
ATOM 2304 N N . CYS B 1 54 ? 4.207 7.613 -0.865 1 98.94 54 CYS B N 1
ATOM 2305 C CA . CYS B 1 54 ? 5.094 8.43 -0.045 1 98.94 54 CYS B CA 1
ATOM 2306 C C . CYS B 1 54 ? 6.395 7.699 0.249 1 98.94 54 CYS B C 1
ATOM 2308 O O . CYS B 1 54 ? 7.48 8.25 0.05 1 98.94 54 CYS B O 1
ATOM 2310 N N . LEU B 1 55 ? 6.285 6.457 0.646 1 98.94 55 LEU B N 1
ATOM 2311 C CA . LEU B 1 55 ? 7.449 5.688 1.07 1 98.94 55 LEU B CA 1
ATOM 2312 C C . LEU B 1 55 ? 8.359 5.387 -0.112 1 98.94 55 LEU B C 1
ATOM 2314 O O . LEU B 1 55 ? 9.586 5.469 0.008 1 98.94 55 LEU B O 1
ATOM 2318 N N . VAL B 1 56 ? 7.781 5.051 -1.267 1 98.94 56 VAL B N 1
ATOM 2319 C CA . VAL B 1 56 ? 8.578 4.762 -2.453 1 98.94 56 VAL B CA 1
ATOM 2320 C C . VAL B 1 56 ? 9.336 6.016 -2.889 1 98.94 56 VAL B C 1
ATOM 2322 O O . VAL B 1 56 ? 10.531 5.961 -3.166 1 98.94 56 VAL B O 1
ATOM 2325 N N . HIS B 1 57 ? 8.664 7.152 -2.93 1 98.94 57 HIS B N 1
ATOM 2326 C CA . HIS B 1 57 ? 9.297 8.375 -3.402 1 98.94 57 HIS B CA 1
ATOM 2327 C C . HIS B 1 57 ? 10.344 8.875 -2.41 1 98.94 57 HIS B C 1
ATOM 2329 O O . HIS B 1 57 ? 11.398 9.367 -2.809 1 98.94 57 HIS B O 1
ATOM 2335 N N . LEU B 1 58 ? 10.047 8.773 -1.1 1 98.88 58 LEU B N 1
ATOM 2336 C CA . LEU B 1 58 ? 11.055 9.133 -0.11 1 98.88 58 LEU B CA 1
ATOM 2337 C C . LEU B 1 58 ? 12.305 8.266 -0.265 1 98.88 58 LEU B C 1
ATOM 2339 O O . LEU B 1 58 ? 13.43 8.773 -0.225 1 98.88 58 LEU B O 1
ATOM 2343 N N . SER B 1 59 ? 12.102 6.98 -0.45 1 98.75 59 SER B N 1
ATOM 2344 C CA . SER B 1 59 ? 13.195 6.047 -0.683 1 98.75 59 SER B CA 1
ATOM 2345 C C . SER B 1 59 ? 14.008 6.441 -1.912 1 98.75 59 SER B C 1
ATOM 2347 O O . SER B 1 59 ? 15.242 6.402 -1.886 1 98.75 59 SER B O 1
ATOM 2349 N N . ARG B 1 60 ? 13.359 6.824 -2.959 1 98.5 60 ARG B N 1
ATOM 2350 C CA . ARG B 1 60 ? 14.008 7.195 -4.215 1 98.5 60 ARG B CA 1
ATOM 2351 C C . ARG B 1 60 ? 14.875 8.43 -4.031 1 98.5 60 ARG B C 1
ATOM 2353 O O . ARG B 1 60 ? 15.898 8.586 -4.711 1 98.5 60 ARG B O 1
ATOM 2360 N N . HIS B 1 61 ? 14.492 9.266 -3.109 1 98.25 61 HIS B N 1
ATOM 2361 C CA . HIS B 1 61 ? 15.25 10.484 -2.832 1 98.25 61 HIS B CA 1
ATOM 2362 C C . HIS B 1 61 ? 16.344 10.227 -1.79 1 98.25 61 HIS B C 1
ATOM 2364 O O . HIS B 1 61 ? 17 11.164 -1.336 1 98.25 61 HIS B O 1
ATOM 2370 N N . GLY B 1 62 ? 16.453 8.984 -1.328 1 97.62 62 GLY B N 1
ATOM 2371 C CA . GLY B 1 62 ? 17.5 8.617 -0.399 1 97.62 62 GLY B CA 1
ATOM 2372 C C . GLY B 1 62 ? 17.219 9.031 1.031 1 97.62 62 GLY B C 1
ATOM 2373 O O . GLY B 1 62 ? 18.125 9.102 1.859 1 97.62 62 GLY B O 1
ATOM 2374 N N . ALA B 1 63 ? 15.984 9.32 1.362 1 98.12 63 ALA B N 1
ATOM 2375 C CA . ALA B 1 63 ? 15.617 9.75 2.711 1 98.12 63 ALA B CA 1
ATOM 2376 C C . ALA B 1 63 ? 15.664 8.578 3.689 1 98.12 63 ALA B C 1
ATOM 2378 O O . ALA B 1 63 ? 15.383 7.434 3.314 1 98.12 63 ALA B O 1
ATOM 2379 N N . GLN B 1 64 ? 16.062 8.859 4.879 1 98.12 64 GLN B N 1
ATOM 2380 C CA . GLN B 1 64 ? 15.852 7.949 5.996 1 98.12 64 GLN B CA 1
ATOM 2381 C C . GLN B 1 64 ? 14.461 8.148 6.605 1 98.12 64 GLN B C 1
ATOM 2383 O O . GLN B 1 64 ? 14.156 9.211 7.137 1 98.12 64 GLN B O 1
ATOM 2388 N N . VAL B 1 65 ? 13.703 7.09 6.566 1 98.81 65 VAL B N 1
ATOM 2389 C CA . VAL B 1 65 ? 12.297 7.238 6.922 1 98.81 65 VAL B CA 1
ATOM 2390 C C . VAL B 1 65 ? 12.023 6.527 8.25 1 98.81 65 VAL B C 1
ATOM 2392 O O . VAL B 1 65 ? 12.531 5.426 8.484 1 98.81 65 VAL B O 1
ATOM 2395 N N . SER B 1 66 ? 11.312 7.203 9.148 1 98.88 66 SER B N 1
ATOM 2396 C CA . SER B 1 66 ? 10.703 6.59 10.32 1 98.88 66 SER B CA 1
ATOM 2397 C C . SER B 1 66 ? 9.188 6.758 10.305 1 98.88 66 SER B C 1
ATOM 2399 O O . SER B 1 66 ? 8.68 7.816 9.93 1 98.88 66 SER B O 1
ATOM 2401 N N . ILE B 1 67 ? 8.484 5.68 10.672 1 98.94 67 ILE B N 1
ATOM 2402 C CA . ILE B 1 67 ? 7.027 5.676 10.578 1 98.94 67 ILE B CA 1
ATOM 2403 C C . ILE B 1 67 ? 6.426 5.688 11.984 1 98.94 67 ILE B C 1
ATOM 2405 O O . ILE B 1 67 ? 6.93 5.016 12.891 1 98.94 67 ILE B O 1
ATOM 2409 N N . PHE B 1 68 ? 5.371 6.48 12.133 1 99 68 PHE B N 1
ATOM 2410 C CA . PHE B 1 68 ? 4.695 6.645 13.414 1 99 68 PHE B CA 1
ATOM 2411 C C . PHE B 1 68 ? 3.184 6.543 13.242 1 99 68 PHE B C 1
ATOM 2413 O O . PHE B 1 68 ? 2.656 6.797 12.156 1 99 68 PHE B O 1
ATOM 2420 N N . ALA B 1 69 ? 2.52 6.203 14.305 1 99 69 ALA B N 1
ATOM 2421 C CA . ALA B 1 69 ? 1.063 6.242 14.406 1 99 69 ALA B CA 1
ATOM 2422 C C . ALA B 1 69 ? 0.613 6.324 15.859 1 99 69 ALA B C 1
ATOM 2424 O O . ALA B 1 69 ? 1.321 5.871 16.766 1 99 69 ALA B O 1
ATOM 2425 N N . PRO B 1 70 ? -0.558 6.984 16.094 1 98.94 70 PRO B N 1
ATOM 2426 C CA . PRO B 1 70 ? -1.06 6.961 17.469 1 98.94 70 PRO B CA 1
ATOM 2427 C C . PRO B 1 70 ? -1.329 5.547 17.984 1 98.94 70 PRO B C 1
ATOM 2429 O O . PRO B 1 70 ? -1.813 4.699 17.234 1 98.94 70 PRO B O 1
ATOM 2432 N N . ASP B 1 71 ? -1.022 5.312 19.234 1 98.81 71 ASP B N 1
ATOM 2433 C CA . ASP B 1 71 ? -1.336 4.047 19.891 1 98.81 71 ASP B CA 1
ATOM 2434 C C . ASP B 1 71 ? -2.678 4.121 20.609 1 98.81 71 ASP B C 1
ATOM 2436 O O . ASP B 1 71 ? -2.725 4.289 21.828 1 98.81 71 ASP B O 1
ATOM 2440 N N . LYS B 1 72 ? -3.713 3.918 19.875 1 98.81 72 LYS B N 1
ATOM 2441 C CA . LYS B 1 72 ? -5.078 4.02 20.375 1 98.81 72 LYS B CA 1
ATOM 2442 C C . LYS B 1 72 ? -6.047 3.209 19.516 1 98.81 72 LYS B C 1
ATOM 2444 O O . LYS B 1 72 ? -5.715 2.826 18.391 1 98.81 72 LYS B O 1
ATOM 2449 N N . PRO B 1 73 ? -7.254 2.947 20.031 1 98.62 73 PRO B N 1
ATOM 2450 C CA . PRO B 1 73 ? -8.258 2.273 19.203 1 98.62 73 PRO B CA 1
ATOM 2451 C C . PRO B 1 73 ? -8.711 3.121 18.016 1 98.62 73 PRO B C 1
ATOM 2453 O O . PRO B 1 73 ? -8.797 4.348 18.125 1 98.62 73 PRO B O 1
ATOM 2456 N N . GLN B 1 74 ? -8.977 2.441 16.953 1 98.69 74 GLN B N 1
ATOM 2457 C CA . GLN B 1 74 ? -9.656 3.107 15.836 1 98.69 74 GLN B CA 1
ATOM 2458 C C . GLN B 1 74 ? -11.07 3.529 16.219 1 98.69 74 GLN B C 1
ATOM 2460 O O . GLN B 1 74 ? -11.711 2.871 17.047 1 98.69 74 GLN B O 1
ATOM 2465 N N . LEU B 1 75 ? -11.492 4.645 15.602 1 97.81 75 LEU B N 1
ATOM 2466 C CA . LEU B 1 75 ? -12.883 5.039 15.82 1 97.81 75 LEU B CA 1
ATOM 2467 C C . LEU B 1 75 ? -13.836 3.941 15.375 1 97.81 75 LEU B C 1
ATOM 2469 O O . LEU B 1 75 ? -14.766 3.584 16.109 1 97.81 75 LEU B O 1
ATOM 2473 N N . HIS B 1 76 ? -13.648 3.443 14.109 1 96.69 76 HIS B N 1
ATOM 2474 C CA . HIS B 1 76 ? -14.445 2.395 13.492 1 96.69 76 HIS B CA 1
ATOM 2475 C C . HIS B 1 76 ? -13.57 1.405 12.734 1 96.69 76 HIS B C 1
ATOM 2477 O O . HIS B 1 76 ? -12.477 1.757 12.289 1 96.69 76 HIS B O 1
ATOM 2483 N N . VAL B 1 77 ? -14.031 0.223 12.742 1 98 77 VAL B N 1
ATOM 2484 C CA . VAL B 1 77 ? -13.531 -0.738 11.766 1 98 77 VAL B CA 1
ATOM 2485 C C . VAL B 1 77 ? -14.523 -0.875 10.617 1 98 77 VAL B C 1
ATOM 2487 O O . VAL B 1 77 ? -15.719 -1.086 10.836 1 98 77 VAL B O 1
ATOM 2490 N N . SER B 1 78 ? -14.023 -0.727 9.406 1 98 78 SER B N 1
ATOM 2491 C CA . SER B 1 78 ? -14.922 -0.761 8.258 1 98 78 SER B CA 1
ATOM 2492 C C . SER B 1 78 ? -14.711 -2.025 7.43 1 98 78 SER B C 1
ATOM 2494 O O . SER B 1 78 ? -13.57 -2.461 7.23 1 98 78 SER B O 1
ATOM 2496 N N . ASN B 1 79 ? -15.812 -2.652 7.004 1 97.94 79 ASN B N 1
ATOM 2497 C CA . ASN B 1 79 ? -15.766 -3.635 5.926 1 97.94 79 ASN B CA 1
ATOM 2498 C C . ASN B 1 79 ? -15.57 -2.967 4.566 1 97.94 79 ASN B C 1
ATOM 2500 O O . ASN B 1 79 ? -16.484 -2.324 4.051 1 97.94 79 ASN B O 1
ATOM 2504 N N . HIS B 1 80 ? -14.414 -3.131 3.971 1 98.19 80 HIS B N 1
ATOM 2505 C CA . HIS B 1 80 ? -14.062 -2.402 2.756 1 98.19 80 HIS B CA 1
ATOM 2506 C C . HIS B 1 80 ? -14.773 -2.99 1.54 1 98.19 80 HIS B C 1
ATOM 2508 O O . HIS B 1 80 ? -14.867 -2.338 0.497 1 98.19 80 HIS B O 1
ATOM 2514 N N . VAL B 1 81 ? -15.234 -4.227 1.6 1 97.19 81 VAL B N 1
ATOM 2515 C CA . VAL B 1 81 ? -16.016 -4.801 0.508 1 97.19 81 VAL B CA 1
ATOM 2516 C C . VAL B 1 81 ? -17.391 -4.125 0.446 1 97.19 81 VAL B C 1
ATOM 2518 O O . VAL B 1 81 ? -17.828 -3.697 -0.624 1 97.19 81 VAL B O 1
ATOM 2521 N N . LYS B 1 82 ? -18.016 -3.957 1.634 1 96.31 82 LYS B N 1
ATOM 2522 C CA . LYS B 1 82 ? -19.406 -3.51 1.705 1 96.31 82 LYS B CA 1
ATOM 2523 C C . LYS B 1 82 ? -19.484 -2.006 1.95 1 96.31 82 LYS B C 1
ATOM 2525 O O . LYS B 1 82 ? -20.531 -1.392 1.744 1 96.31 82 LYS B O 1
ATOM 2530 N N . GLY B 1 83 ? -18.453 -1.437 2.521 1 94.94 83 GLY B N 1
ATOM 2531 C CA . GLY B 1 83 ? -18.453 -0.022 2.857 1 94.94 83 GLY B CA 1
ATOM 2532 C C . GLY B 1 83 ? -19.219 0.285 4.129 1 94.94 83 GLY B C 1
ATOM 2533 O O . GLY B 1 83 ? -19.75 1.391 4.297 1 94.94 83 GLY B O 1
ATOM 2534 N N . GLU B 1 84 ? -19.297 -0.733 5.023 1 96.62 84 GLU B N 1
ATOM 2535 C CA . GLU B 1 84 ? -20.062 -0.58 6.254 1 96.62 84 GLU B CA 1
ATOM 2536 C C . GLU B 1 84 ? -19.188 -0.767 7.484 1 96.62 84 GLU B C 1
ATOM 2538 O O . GLU B 1 84 ? -18.172 -1.458 7.43 1 96.62 84 GLU B O 1
ATOM 2543 N N . VAL B 1 85 ? -19.641 -0.174 8.602 1 96.88 85 VAL B N 1
ATOM 2544 C CA . VAL B 1 85 ? -18.938 -0.345 9.875 1 96.88 85 VAL B CA 1
ATOM 2545 C C . VAL B 1 85 ? -19.156 -1.769 10.391 1 96.88 85 VAL B C 1
ATOM 2547 O O . VAL B 1 85 ? -20.25 -2.307 10.328 1 96.88 85 VAL B O 1
ATOM 2550 N N . MET B 1 86 ? -18.062 -2.359 10.758 1 96.06 86 MET B N 1
ATOM 2551 C CA . MET B 1 86 ? -18.141 -3.668 11.406 1 96.06 86 MET B CA 1
ATOM 2552 C C . MET B 1 86 ? -18.391 -3.523 12.898 1 96.06 86 MET B C 1
ATOM 2554 O O . MET B 1 86 ? -17.438 -3.432 13.688 1 96.06 86 MET B O 1
ATOM 2558 N N . GLU B 1 87 ? -19.641 -3.654 13.273 1 93.56 87 GLU B N 1
ATOM 2559 C CA . GLU B 1 87 ? -20.031 -3.447 14.664 1 93.56 87 GLU B CA 1
ATOM 2560 C C . GLU B 1 87 ? -19.375 -4.48 15.578 1 93.56 87 GLU B C 1
ATOM 2562 O O . GLU B 1 87 ? -19.328 -5.668 15.25 1 93.56 87 GLU B O 1
ATOM 2567 N N . GLY B 1 88 ? -18.906 -4.043 16.656 1 92.88 88 GLY B N 1
ATOM 2568 C CA . GLY B 1 88 ? -18.359 -4.941 17.656 1 92.88 88 GLY B CA 1
ATOM 2569 C C . GLY B 1 88 ? -16.875 -5.227 17.438 1 92.88 88 GLY B C 1
ATOM 2570 O O . GLY B 1 88 ? -16.219 -5.762 18.328 1 92.88 88 GLY B O 1
ATOM 2571 N N . GLU B 1 89 ? -16.328 -4.91 16.281 1 95.25 89 GLU B N 1
ATOM 2572 C CA . GLU B 1 89 ? -14.914 -5.129 16.031 1 95.25 89 GLU B CA 1
ATOM 2573 C C . GLU B 1 89 ? -14.094 -3.893 16.375 1 95.25 89 GLU B C 1
ATOM 2575 O O . GLU B 1 89 ? -14.508 -2.766 16.109 1 95.25 89 GLU B O 1
ATOM 2580 N N . THR B 1 90 ? -12.977 -4.133 17.062 1 96.94 90 THR B N 1
ATOM 2581 C CA . THR B 1 90 ? -12.055 -3.057 17.391 1 96.94 90 THR B CA 1
ATOM 2582 C C . THR B 1 90 ? -10.648 -3.377 16.891 1 96.94 90 THR B C 1
ATOM 2584 O O . THR B 1 90 ? -10.203 -4.527 16.953 1 96.94 90 THR B O 1
ATOM 2587 N N . ARG B 1 91 ? -10.023 -2.395 16.375 1 98.12 91 ARG B N 1
ATOM 2588 C CA . ARG B 1 91 ? -8.625 -2.482 15.977 1 98.12 91 ARG B CA 1
ATOM 2589 C C . ARG B 1 91 ? -7.832 -1.282 16.484 1 98.12 91 ARG B C 1
ATOM 2591 O O . ARG B 1 91 ? -8.414 -0.26 16.859 1 98.12 91 ARG B O 1
ATOM 2598 N N . ASN B 1 92 ? -6.539 -1.438 16.609 1 98.62 92 ASN B N 1
ATOM 2599 C CA . ASN B 1 92 ? -5.645 -0.384 17.078 1 98.62 92 ASN B CA 1
ATOM 2600 C C . ASN B 1 92 ? -4.953 0.328 15.914 1 98.62 92 ASN B C 1
ATOM 2602 O O . ASN B 1 92 ? -4.461 -0.319 14.992 1 98.62 92 ASN B O 1
ATOM 2606 N N . VAL B 1 93 ? -4.902 1.634 15.945 1 98.94 93 VAL B N 1
ATOM 2607 C CA . VAL B 1 93 ? -4.367 2.457 14.867 1 98.94 93 VAL B CA 1
ATOM 2608 C C . VAL B 1 93 ? -2.904 2.094 14.617 1 98.94 93 VAL B C 1
ATOM 2610 O O . VAL B 1 93 ? -2.496 1.895 13.469 1 98.94 93 VAL B O 1
ATOM 2613 N N . LEU B 1 94 ? -2.09 2.021 15.672 1 98.94 94 LEU B N 1
ATOM 2614 C CA . LEU B 1 94 ? -0.671 1.708 15.555 1 98.94 94 LEU B CA 1
ATOM 2615 C C . LEU B 1 94 ? -0.47 0.303 14.992 1 98.94 94 LEU B C 1
ATOM 2617 O O . LEU B 1 94 ? 0.325 0.105 14.07 1 98.94 94 LEU B O 1
ATOM 2621 N N . VAL B 1 95 ? -1.19 -0.637 15.469 1 98.75 95 VAL B N 1
ATOM 2622 C CA . VAL B 1 95 ? -1.064 -2.035 15.07 1 98.75 95 VAL B CA 1
ATOM 2623 C C . VAL B 1 95 ? -1.458 -2.191 13.602 1 98.75 95 VAL B C 1
ATOM 2625 O O . VAL B 1 95 ? -0.767 -2.869 12.836 1 98.75 95 VAL B O 1
ATOM 2628 N N . GLU B 1 96 ? -2.529 -1.556 13.172 1 98.88 96 GLU B N 1
ATOM 2629 C CA . GLU B 1 96 ? -2.945 -1.631 11.781 1 98.88 96 GLU B CA 1
ATOM 2630 C C . GLU B 1 96 ? -1.951 -0.916 10.867 1 98.88 96 GLU B C 1
ATOM 2632 O O . GLU B 1 96 ? -1.635 -1.403 9.781 1 98.88 96 GLU B O 1
ATOM 2637 N N . SER B 1 97 ? -1.438 0.233 11.352 1 99 97 SER B N 1
ATOM 2638 C CA . SER B 1 97 ? -0.457 0.983 10.578 1 99 97 SER B CA 1
ATOM 2639 C C . SER B 1 97 ? 0.816 0.171 10.359 1 99 97 SER B C 1
ATOM 2641 O O . SER B 1 97 ? 1.494 0.327 9.344 1 99 97 SER B O 1
ATOM 2643 N N . ALA B 1 98 ? 1.126 -0.716 11.297 1 98.94 98 ALA B N 1
ATOM 2644 C CA . ALA B 1 98 ? 2.326 -1.545 11.219 1 98.94 98 ALA B CA 1
ATOM 2645 C C . ALA B 1 98 ? 2.295 -2.434 9.977 1 98.94 98 ALA B C 1
ATOM 2647 O O . ALA B 1 98 ? 3.342 -2.854 9.477 1 98.94 98 ALA B O 1
ATOM 2648 N N . ARG B 1 99 ? 1.101 -2.715 9.438 1 98.88 99 ARG B N 1
ATOM 2649 C CA . ARG B 1 99 ? 0.97 -3.508 8.219 1 98.88 99 ARG B CA 1
ATOM 2650 C C . ARG B 1 99 ? 1.578 -2.781 7.027 1 98.88 99 ARG B C 1
ATOM 2652 O O . ARG B 1 99 ? 2.242 -3.396 6.191 1 98.88 99 ARG B O 1
ATOM 2659 N N . ILE B 1 100 ? 1.406 -1.47 6.961 1 98.94 100 ILE B N 1
ATOM 2660 C CA . ILE B 1 100 ? 2.014 -0.65 5.914 1 98.94 100 ILE B CA 1
ATOM 2661 C C . ILE B 1 100 ? 3.51 -0.498 6.184 1 98.94 100 ILE B C 1
ATOM 2663 O O . ILE B 1 100 ? 4.32 -0.519 5.254 1 98.94 100 ILE B O 1
ATOM 2667 N N . ALA B 1 101 ? 3.885 -0.457 7.477 1 98.94 101 ALA B N 1
ATOM 2668 C CA . ALA B 1 101 ? 5.262 -0.193 7.879 1 98.94 101 ALA B CA 1
ATOM 2669 C C . ALA B 1 101 ? 6.094 -1.475 7.871 1 98.94 101 ALA B C 1
ATOM 2671 O O . ALA B 1 101 ? 7.285 -1.451 8.18 1 98.94 101 ALA B O 1
ATOM 2672 N N . ARG B 1 102 ? 5.484 -2.58 7.574 1 98.56 102 ARG B N 1
ATOM 2673 C CA . ARG B 1 102 ? 6.129 -3.889 7.609 1 98.56 102 ARG B CA 1
ATOM 2674 C C . ARG B 1 102 ? 6.766 -4.152 8.969 1 98.56 102 ARG B C 1
ATOM 2676 O O . ARG B 1 102 ? 7.867 -4.695 9.047 1 98.56 102 ARG B O 1
ATOM 2683 N N . GLY B 1 103 ? 6.207 -3.602 9.961 1 98.56 103 GLY B N 1
ATOM 2684 C CA . GLY B 1 103 ? 6.621 -3.846 11.336 1 98.56 103 GLY B CA 1
ATOM 2685 C C . GLY B 1 103 ? 7.52 -2.758 11.891 1 98.56 103 GLY B C 1
ATOM 2686 O O . GLY B 1 103 ? 7.66 -2.621 13.102 1 98.56 103 GLY B O 1
ATOM 2687 N N . ALA B 1 104 ? 8.133 -1.986 11.047 1 98.5 104 ALA B N 1
ATOM 2688 C CA . ALA B 1 104 ? 9.055 -0.939 11.477 1 98.5 104 ALA B CA 1
ATOM 2689 C C . ALA B 1 104 ? 8.312 0.365 11.758 1 98.5 104 ALA B C 1
ATOM 2691 O O . ALA B 1 104 ? 8.289 1.267 10.914 1 98.5 104 ALA B O 1
ATOM 2692 N N . ILE B 1 105 ? 7.738 0.456 13.008 1 98.88 105 ILE B N 1
ATOM 2693 C CA . ILE B 1 105 ? 6.895 1.59 13.367 1 98.88 105 ILE B CA 1
ATOM 2694 C C . ILE B 1 105 ? 6.996 1.854 14.867 1 98.88 105 ILE B C 1
ATOM 2696 O O . ILE B 1 105 ? 7.258 0.937 15.648 1 98.88 105 ILE B O 1
ATOM 2700 N N . SER B 1 106 ? 6.84 3.119 15.211 1 98.88 106 SER B N 1
ATOM 2701 C CA . SER B 1 106 ? 6.828 3.541 16.609 1 98.88 106 SER B CA 1
ATOM 2702 C C . SER B 1 106 ? 5.562 4.328 16.938 1 98.88 106 SER B C 1
ATOM 2704 O O . SER B 1 106 ? 4.855 4.781 16.031 1 98.88 106 SER B O 1
ATOM 2706 N N . SER B 1 107 ? 5.293 4.414 18.219 1 98.88 107 SER B N 1
ATOM 2707 C CA . SER B 1 107 ? 4.176 5.242 18.656 1 98.88 107 SER B CA 1
ATOM 2708 C C . SER B 1 107 ? 4.41 6.711 18.312 1 98.88 107 SER B C 1
ATOM 2710 O O . SER B 1 107 ? 5.543 7.199 18.391 1 98.88 107 SER B O 1
ATOM 2712 N N . LEU B 1 108 ? 3.363 7.371 18.016 1 98.94 108 LEU B N 1
ATOM 2713 C CA . LEU B 1 108 ? 3.445 8.789 17.672 1 98.94 108 LEU B CA 1
ATOM 2714 C C . LEU B 1 108 ? 3.99 9.594 18.859 1 98.94 108 LEU B C 1
ATOM 2716 O O . LEU B 1 108 ? 4.641 10.625 18.656 1 98.94 108 LEU B O 1
ATOM 2720 N N . SER B 1 109 ? 3.748 9.109 20.047 1 98.75 109 SER B N 1
ATOM 2721 C CA . SER B 1 109 ? 4.223 9.797 21.25 1 98.75 109 SER B CA 1
ATOM 2722 C C . SER B 1 109 ? 5.742 9.906 21.266 1 98.75 109 SER B C 1
ATOM 2724 O O . SER B 1 109 ? 6.305 10.734 21.984 1 98.75 109 SER B O 1
ATOM 2726 N N . GLU B 1 110 ? 6.402 9.109 20.438 1 98.75 110 GLU B N 1
ATOM 2727 C CA . GLU B 1 110 ? 7.859 9.078 20.406 1 98.75 110 GLU B CA 1
ATOM 2728 C C . GLU B 1 110 ? 8.422 10.031 19.359 1 98.75 110 GLU B C 1
ATOM 2730 O O . GLU B 1 110 ? 9.633 10.25 19.281 1 98.75 110 GLU B O 1
ATOM 2735 N N . LEU B 1 111 ? 7.594 10.602 18.531 1 98.81 111 LEU B N 1
ATOM 2736 C CA . LEU B 1 111 ? 8.07 11.477 17.469 1 98.81 111 LEU B CA 1
ATOM 2737 C C . LEU B 1 111 ? 8.484 12.836 18.016 1 98.81 111 LEU B C 1
ATOM 2739 O O . LEU B 1 111 ? 7.656 13.562 18.578 1 98.81 111 LEU B O 1
ATOM 2743 N N . LYS B 1 112 ? 9.734 13.125 17.859 1 98.44 112 LYS B N 1
ATOM 2744 C CA . LYS B 1 112 ? 10.289 14.438 18.188 1 98.44 112 LYS B CA 1
ATOM 2745 C C . LYS B 1 112 ? 10.734 15.188 16.938 1 98.44 112 LYS B C 1
ATOM 2747 O O . LYS B 1 112 ? 11.594 14.703 16.203 1 98.44 112 LYS B O 1
ATOM 2752 N N . ALA B 1 113 ? 10.234 16.359 16.781 1 98.06 113 ALA B N 1
ATOM 2753 C CA . ALA B 1 113 ? 10.5 17.141 15.57 1 98.06 113 ALA B CA 1
ATOM 2754 C C . ALA B 1 113 ? 12 17.406 15.414 1 98.06 113 ALA B C 1
ATOM 2756 O O . ALA B 1 113 ? 12.508 17.453 14.289 1 98.06 113 ALA B O 1
ATOM 2757 N N . ASP B 1 114 ? 12.758 17.469 16.5 1 97.38 114 ASP B N 1
ATOM 2758 C CA . ASP B 1 114 ? 14.172 17.812 16.469 1 97.38 114 ASP B CA 1
ATOM 2759 C C . ASP B 1 114 ? 14.992 16.703 15.805 1 97.38 114 ASP B C 1
ATOM 2761 O O . ASP B 1 114 ? 16.109 16.953 15.336 1 97.38 114 ASP B O 1
ATOM 2765 N N . SER B 1 115 ? 14.438 15.562 15.781 1 98 115 SER B N 1
ATOM 2766 C CA . SER B 1 115 ? 15.172 14.422 15.242 1 98 115 SER B CA 1
ATOM 2767 C C . SER B 1 115 ? 14.883 14.227 13.758 1 98 115 SER B C 1
ATOM 2769 O O . SER B 1 115 ? 15.414 13.297 13.141 1 98 115 SER B O 1
ATOM 2771 N N . PHE B 1 116 ? 14.062 15.102 13.18 1 98.62 116 PHE B N 1
ATOM 2772 C CA . PHE B 1 116 ? 13.648 14.914 11.797 1 98.62 116 PHE B CA 1
ATOM 2773 C C . PHE B 1 116 ? 13.742 16.219 11.023 1 98.62 116 PHE B C 1
ATOM 2775 O O . PHE B 1 116 ? 13.766 17.297 11.617 1 98.62 116 PHE B O 1
ATOM 2782 N N . ASP B 1 117 ? 13.773 16.078 9.695 1 98.62 117 ASP B N 1
ATOM 2783 C CA . ASP B 1 117 ? 13.875 17.234 8.82 1 98.62 117 ASP B CA 1
ATOM 2784 C C . ASP B 1 117 ? 12.508 17.594 8.234 1 98.62 117 ASP B C 1
ATOM 2786 O O . ASP B 1 117 ? 12.297 18.734 7.793 1 98.62 117 ASP B O 1
ATOM 2790 N N . ALA B 1 118 ? 11.594 16.672 8.211 1 98.88 118 ALA B N 1
ATOM 2791 C CA . ALA B 1 118 ? 10.25 16.875 7.668 1 98.88 118 ALA B CA 1
ATOM 2792 C C . ALA B 1 118 ? 9.289 15.812 8.164 1 98.88 118 ALA B C 1
ATOM 2794 O O . ALA B 1 118 ? 9.711 14.805 8.742 1 98.88 118 ALA B O 1
ATOM 2795 N N . VAL B 1 119 ? 8.008 16.078 7.973 1 98.94 119 VAL B N 1
ATOM 2796 C CA . VAL B 1 119 ? 6.973 15.102 8.312 1 98.94 119 VAL B CA 1
ATOM 2797 C C . VAL B 1 119 ? 5.926 15.062 7.203 1 98.94 119 VAL B C 1
ATOM 2799 O O . VAL B 1 119 ? 5.648 16.078 6.559 1 98.94 119 VAL B O 1
ATOM 2802 N N . VAL B 1 120 ? 5.438 13.867 6.938 1 99 120 VAL B N 1
ATOM 2803 C CA . VAL B 1 120 ? 4.422 13.664 5.906 1 99 120 VAL B CA 1
ATOM 2804 C C . VAL B 1 120 ? 3.211 12.953 6.508 1 99 120 VAL B C 1
ATOM 2806 O O . VAL B 1 120 ? 3.361 12.016 7.297 1 99 120 VAL B O 1
ATOM 2809 N N . PHE B 1 121 ? 2.014 13.438 6.172 1 99 121 PHE B N 1
ATOM 2810 C CA . PHE B 1 121 ? 0.74 12.828 6.535 1 99 121 PHE B CA 1
ATOM 2811 C C . PHE B 1 121 ? -0.016 12.367 5.293 1 99 121 PHE B C 1
ATOM 2813 O O . PHE B 1 121 ? -0.677 13.172 4.633 1 99 121 PHE B O 1
ATOM 2820 N N . PRO B 1 122 ? 0.015 11.031 4.961 1 98.94 122 PRO B N 1
ATOM 2821 C CA . PRO B 1 122 ? -0.872 10.531 3.906 1 98.94 122 PRO B CA 1
ATOM 2822 C C . PRO B 1 122 ? -2.35 10.656 4.273 1 98.94 122 PRO B C 1
ATOM 2824 O O . PRO B 1 122 ? -2.682 10.938 5.426 1 98.94 122 PRO B O 1
ATOM 2827 N N . GLY B 1 123 ? -3.205 10.477 3.266 1 98.81 123 GLY B N 1
ATOM 2828 C CA . GLY B 1 123 ? -4.637 10.594 3.484 1 98.81 123 GLY B CA 1
ATOM 2829 C C . GLY B 1 123 ? -5.289 9.289 3.895 1 98.81 123 GLY B C 1
ATOM 2830 O O . GLY B 1 123 ? -4.652 8.438 4.523 1 98.81 123 GLY B O 1
ATOM 2831 N N . GLY B 1 124 ? -6.562 9.164 3.551 1 98.69 124 GLY B N 1
ATOM 2832 C CA . GLY B 1 124 ? -7.457 8.125 4.039 1 98.69 124 GLY B CA 1
ATOM 2833 C C . GLY B 1 124 ? -8.391 8.617 5.129 1 98.69 124 GLY B C 1
ATOM 2834 O O . GLY B 1 124 ? -8.078 9.57 5.844 1 98.69 124 GLY B O 1
ATOM 2835 N N . PHE B 1 125 ? -9.469 7.938 5.266 1 98.38 125 PHE B N 1
ATOM 2836 C CA . PHE B 1 125 ? -10.438 8.359 6.262 1 98.38 125 PHE B CA 1
ATOM 2837 C C . PHE B 1 125 ? -9.867 8.242 7.668 1 98.38 125 PHE B C 1
ATOM 2839 O O . PHE B 1 125 ? -10.391 8.828 8.617 1 98.38 125 PHE B O 1
ATOM 2846 N N . GLY B 1 126 ? -8.789 7.527 7.773 1 98.81 126 GLY B N 1
ATOM 2847 C CA . GLY B 1 126 ? -8.094 7.504 9.055 1 98.81 126 GLY B CA 1
ATOM 2848 C C . GLY B 1 126 ? -7.664 8.883 9.523 1 98.81 126 GLY B C 1
ATOM 2849 O O . GLY B 1 126 ? -7.68 9.172 10.719 1 98.81 126 GLY B O 1
ATOM 2850 N N . ALA B 1 127 ? -7.25 9.75 8.578 1 98.88 127 ALA B N 1
ATOM 2851 C CA . ALA B 1 127 ? -6.887 11.117 8.938 1 98.88 127 ALA B CA 1
ATOM 2852 C C . ALA B 1 127 ? -8.086 11.875 9.508 1 98.88 127 ALA B C 1
ATOM 2854 O O . ALA B 1 127 ? -7.93 12.719 10.398 1 98.88 127 ALA B O 1
ATOM 2855 N N . ALA B 1 128 ? -9.258 11.508 9.062 1 98.69 128 ALA B N 1
ATOM 2856 C CA . ALA B 1 128 ? -10.492 12.188 9.438 1 98.69 128 ALA B CA 1
ATOM 2857 C C . ALA B 1 128 ? -11.18 11.484 10.602 1 98.69 128 ALA B C 1
ATOM 2859 O O . ALA B 1 128 ? -12.07 12.055 11.234 1 98.69 128 ALA B O 1
ATOM 2860 N N . LYS B 1 129 ? -10.805 10.242 10.883 1 98.75 129 LYS B N 1
ATOM 2861 C CA . LYS B 1 129 ? -11.492 9.453 11.906 1 98.75 129 LYS B CA 1
ATOM 2862 C C . LYS B 1 129 ? -10.586 9.203 13.109 1 98.75 129 LYS B C 1
ATOM 2864 O O . LYS B 1 129 ? -11.07 9.094 14.234 1 98.75 129 LYS B O 1
ATOM 2869 N N . ASN B 1 130 ? -9.266 9.031 12.812 1 98.94 130 ASN B N 1
ATOM 2870 C CA . ASN B 1 130 ? -8.352 8.609 13.867 1 98.94 130 ASN B CA 1
ATOM 2871 C C . ASN B 1 130 ? -7.402 9.727 14.273 1 98.94 130 ASN B C 1
ATOM 2873 O O . ASN B 1 130 ? -7.016 9.828 15.438 1 98.94 130 ASN B O 1
ATOM 2877 N N . LEU B 1 131 ? -6.961 10.555 13.281 1 98.94 131 LEU B N 1
ATOM 2878 C CA . LEU B 1 131 ? -6.07 11.664 13.594 1 98.94 131 LEU B CA 1
ATOM 2879 C C . LEU B 1 131 ? -6.863 12.914 13.969 1 98.94 131 LEU B C 1
ATOM 2881 O O . LEU B 1 131 ? -6.309 13.859 14.523 1 98.94 131 LEU B O 1
ATOM 2885 N N . SER B 1 132 ? -8.125 12.914 13.633 1 98.94 132 SER B N 1
ATOM 2886 C CA . SER B 1 132 ? -9.055 14 13.93 1 98.94 132 SER B CA 1
ATOM 2887 C C . SER B 1 132 ? -10.492 13.5 13.961 1 98.94 132 SER B C 1
ATOM 2889 O O . SER B 1 132 ? -10.75 12.312 13.734 1 98.94 132 SER B O 1
ATOM 2891 N N . SER B 1 133 ? -11.453 14.406 14.266 1 98.81 133 SER B N 1
ATOM 2892 C CA . SER B 1 133 ? -12.867 14.031 14.242 1 98.81 133 SER B CA 1
ATOM 2893 C C . SER B 1 133 ? -13.578 14.625 13.039 1 98.81 133 SER B C 1
ATOM 2895 O O . SER B 1 133 ? -14.789 14.867 13.078 1 98.81 133 SER B O 1
ATOM 2897 N N . PHE B 1 134 ? -12.836 14.891 11.961 1 98.88 134 PHE B N 1
ATOM 2898 C CA . PHE B 1 134 ? -13.391 15.586 10.797 1 98.88 134 PHE B CA 1
ATOM 2899 C C . PHE B 1 134 ? -14.547 14.797 10.203 1 98.88 134 PHE B C 1
ATOM 2901 O O . PHE B 1 134 ? -15.539 15.383 9.766 1 98.88 134 PHE B O 1
ATOM 2908 N N . ALA B 1 135 ? -14.391 13.453 10.156 1 98.06 135 ALA B N 1
ATOM 2909 C CA . ALA B 1 135 ? -15.422 12.609 9.547 1 98.06 135 ALA B CA 1
ATOM 2910 C C . ALA B 1 135 ? -16.75 12.727 10.305 1 98.06 135 ALA B C 1
ATOM 2912 O O . ALA B 1 135 ? -17.812 12.578 9.711 1 98.06 135 ALA B O 1
ATOM 2913 N N . VAL B 1 136 ? -16.656 13.055 11.57 1 97.75 136 VAL B N 1
ATOM 2914 C CA . VAL B 1 136 ? -17.844 13.102 12.422 1 97.75 136 VAL B CA 1
ATOM 2915 C C . VAL B 1 136 ? -18.312 14.547 12.578 1 97.75 136 VAL B C 1
ATOM 2917 O O . VAL B 1 136 ? -19.5 14.836 12.461 1 97.75 136 VAL B O 1
ATOM 2920 N N . ASP B 1 137 ? -17.328 15.531 12.711 1 98.38 137 ASP B N 1
ATOM 2921 C CA . ASP B 1 137 ? -17.672 16.875 13.172 1 98.38 137 ASP B CA 1
ATOM 2922 C C . ASP B 1 137 ? -17.469 17.906 12.062 1 98.38 137 ASP B C 1
ATOM 2924 O O . ASP B 1 137 ? -17.766 19.078 12.242 1 98.38 137 ASP B O 1
ATOM 2928 N N . GLY B 1 138 ? -16.938 17.5 10.93 1 97.75 138 GLY B N 1
ATOM 2929 C CA . GLY B 1 138 ? -16.688 18.453 9.867 1 97.75 138 GLY B CA 1
ATOM 2930 C C . GLY B 1 138 ? -15.805 19.609 10.305 1 97.75 138 GLY B C 1
ATOM 2931 O O . GLY B 1 138 ? -14.734 19.391 10.883 1 97.75 138 GLY B O 1
ATOM 2932 N N . ASP B 1 139 ? -16.281 20.781 10.023 1 98 139 ASP B N 1
ATOM 2933 C CA . ASP B 1 139 ? -15.477 21.969 10.289 1 98 139 ASP B CA 1
ATOM 2934 C C . ASP B 1 139 ? -15.414 22.281 11.781 1 98 139 ASP B C 1
ATOM 2936 O O . ASP B 1 139 ? -14.688 23.172 12.211 1 98 139 ASP B O 1
ATOM 2940 N N . LYS B 1 140 ? -16.094 21.531 12.633 1 98.31 140 LYS B N 1
ATOM 2941 C CA . LYS B 1 140 ? -16.031 21.672 14.086 1 98.31 140 LYS B CA 1
ATOM 2942 C C . LYS B 1 140 ? -15.117 20.625 14.695 1 98.31 140 LYS B C 1
ATOM 2944 O O . LYS B 1 140 ? -15.18 20.359 15.898 1 98.31 140 LYS B O 1
ATOM 2949 N N . MET B 1 141 ? -14.266 20.125 13.867 1 98.62 141 MET B N 1
ATOM 2950 C CA . MET B 1 141 ? -13.445 18.984 14.242 1 98.62 141 MET B CA 1
ATOM 2951 C C . MET B 1 141 ? -12.492 19.328 15.375 1 98.62 141 MET B C 1
ATOM 2953 O O . MET B 1 141 ? -12.18 20.516 15.586 1 98.62 141 MET B O 1
ATOM 2957 N N . SER B 1 142 ? -12.109 18.281 16.094 1 98.69 142 SER B N 1
ATOM 2958 C CA . SER B 1 142 ? -10.922 18.297 16.938 1 98.69 142 SER B CA 1
ATOM 2959 C C . SER B 1 142 ? -9.805 17.453 16.344 1 98.69 142 SER B C 1
ATOM 2961 O O . SER B 1 142 ? -10.055 16.609 15.477 1 98.69 142 SER B O 1
ATOM 2963 N N . VAL B 1 143 ? -8.617 17.766 16.703 1 98.88 143 VAL B N 1
ATOM 2964 C CA . VAL B 1 143 ? -7.445 17 16.281 1 98.88 143 VAL B CA 1
ATOM 2965 C C . VAL B 1 143 ? -6.891 16.203 17.453 1 98.88 143 VAL B C 1
ATOM 2967 O O . VAL B 1 143 ? -6.895 16.688 18.594 1 98.88 143 VAL B O 1
ATOM 2970 N N . ASP B 1 144 ? -6.504 14.938 17.188 1 98.81 144 ASP B N 1
ATOM 2971 C CA . ASP B 1 144 ? -5.82 14.133 18.188 1 98.81 144 ASP B CA 1
ATOM 2972 C C . ASP B 1 144 ? -4.691 14.922 18.844 1 98.81 144 ASP B C 1
ATOM 2974 O O . ASP B 1 144 ? -3.936 15.617 18.172 1 98.81 144 ASP B O 1
ATOM 2978 N N . GLY B 1 145 ? -4.547 14.812 20.172 1 98.81 145 GLY B N 1
ATOM 2979 C CA . GLY B 1 145 ? -3.59 15.617 20.906 1 98.81 145 GLY B CA 1
ATOM 2980 C C . GLY B 1 145 ? -2.156 15.406 20.453 1 98.81 145 GLY B C 1
ATOM 2981 O O . GLY B 1 145 ? -1.386 16.359 20.359 1 98.81 145 GLY B O 1
ATOM 2982 N N . GLU B 1 146 ? -1.743 14.188 20.219 1 98.75 146 GLU B N 1
ATOM 2983 C CA . GLU B 1 146 ? -0.387 13.906 19.766 1 98.75 146 GLU B CA 1
ATOM 2984 C C . GLU B 1 146 ? -0.157 14.453 18.359 1 98.75 146 GLU B C 1
ATOM 2986 O O . GLU B 1 146 ? 0.936 14.93 18.031 1 98.75 146 GLU B O 1
ATOM 2991 N N . VAL B 1 147 ? -1.149 14.391 17.516 1 98.94 147 VAL B N 1
ATOM 2992 C CA . VAL B 1 147 ? -1.062 14.922 16.172 1 98.94 147 VAL B CA 1
ATOM 2993 C C . VAL B 1 147 ? -0.879 16.438 16.219 1 98.94 147 VAL B C 1
ATOM 2995 O O . VAL B 1 147 ? -0.024 16.984 15.523 1 98.94 147 VAL B O 1
ATOM 2998 N N . GLU B 1 148 ? -1.7 17.062 17.031 1 98.88 148 GLU B N 1
ATOM 2999 C CA . GLU B 1 148 ? -1.579 18.516 17.203 1 98.88 148 GLU B CA 1
ATOM 3000 C C . GLU B 1 148 ? -0.186 18.891 17.688 1 98.88 148 GLU B C 1
ATOM 3002 O O . GLU B 1 148 ? 0.421 19.828 17.188 1 98.88 148 GLU B O 1
ATOM 3007 N N . ARG B 1 149 ? 0.295 18.172 18.703 1 98.88 149 ARG B N 1
ATOM 3008 C CA . ARG B 1 149 ? 1.635 18.422 19.219 1 98.88 149 ARG B CA 1
ATOM 3009 C C . ARG B 1 149 ? 2.682 18.312 18.109 1 98.88 149 ARG B C 1
ATOM 3011 O O . ARG B 1 149 ? 3.549 19.172 17.984 1 98.88 149 ARG B O 1
ATOM 3018 N N . VAL B 1 150 ? 2.643 17.297 17.297 1 98.94 150 VAL B N 1
ATOM 3019 C CA . VAL B 1 150 ? 3.615 17.047 16.234 1 98.94 150 VAL B CA 1
ATOM 3020 C C . VAL B 1 150 ? 3.578 18.188 15.227 1 98.94 150 VAL B C 1
ATOM 3022 O O . VAL B 1 150 ? 4.617 18.766 14.875 1 98.94 150 VAL B O 1
ATOM 3025 N N . ILE B 1 151 ? 2.379 18.562 14.766 1 98.94 151 ILE B N 1
ATOM 3026 C CA . ILE B 1 151 ? 2.246 19.609 13.766 1 98.94 151 ILE B CA 1
ATOM 3027 C C . ILE B 1 151 ? 2.77 20.922 14.328 1 98.94 151 ILE B C 1
ATOM 3029 O O . ILE B 1 151 ? 3.516 21.641 13.656 1 98.94 151 ILE B O 1
ATOM 3033 N N . GLN B 1 152 ? 2.482 21.219 15.57 1 98.81 152 GLN B N 1
ATOM 3034 C CA . GLN B 1 152 ? 2.947 22.453 16.203 1 98.81 152 GLN B CA 1
ATOM 3035 C C . GLN B 1 152 ? 4.465 22.453 16.344 1 98.81 152 GLN B C 1
ATOM 3037 O O . GLN B 1 152 ? 5.113 23.484 16.141 1 98.81 152 GLN B O 1
ATOM 3042 N N . ASP B 1 153 ? 5.027 21.312 16.719 1 98.75 153 ASP B N 1
ATOM 3043 C CA . ASP B 1 153 ? 6.473 21.219 16.891 1 98.75 153 ASP B CA 1
ATOM 3044 C C . ASP B 1 153 ? 7.199 21.453 15.562 1 98.75 153 ASP B C 1
ATOM 3046 O O . ASP B 1 153 ? 8.219 22.141 15.523 1 98.75 153 ASP B O 1
ATOM 3050 N N . PHE B 1 154 ? 6.711 20.875 14.5 1 98.81 154 PHE B N 1
ATOM 3051 C CA . PHE B 1 154 ? 7.34 21.062 13.195 1 98.81 154 PHE B CA 1
ATOM 3052 C C . PHE B 1 154 ? 7.164 22.5 12.719 1 98.81 154 PHE B C 1
ATOM 3054 O O . PHE B 1 154 ? 8.07 23.078 12.117 1 98.81 154 PHE B O 1
ATOM 3061 N N . LYS B 1 155 ? 6.012 23.094 13 1 98.62 155 LYS B N 1
ATOM 3062 C CA . LYS B 1 155 ? 5.773 24.5 12.664 1 98.62 155 LYS B CA 1
ATOM 3063 C C . LYS B 1 155 ? 6.75 25.406 13.398 1 98.62 155 LYS B C 1
ATOM 3065 O O . LYS B 1 155 ? 7.391 26.266 12.789 1 98.62 155 LYS B O 1
ATOM 3070 N N . LYS B 1 156 ? 6.883 25.188 14.648 1 97.88 156 LYS B N 1
ATOM 3071 C CA . LYS B 1 156 ? 7.754 26 15.484 1 97.88 156 LYS B CA 1
ATOM 3072 C C . LYS B 1 156 ? 9.211 25.906 15.023 1 97.88 156 LYS B C 1
ATOM 3074 O O . LYS B 1 156 ? 9.953 26.891 15.086 1 97.88 156 LYS B O 1
ATOM 3079 N N . SER B 1 157 ? 9.562 24.75 14.594 1 97.44 157 SER B N 1
ATOM 3080 C CA . SER B 1 157 ? 10.93 24.5 14.172 1 97.44 157 SER B CA 1
ATOM 3081 C C . SER B 1 157 ? 11.141 24.891 12.711 1 97.44 157 SER B C 1
ATOM 3083 O O . SER B 1 157 ? 12.219 24.688 12.156 1 97.44 157 SER B O 1
ATOM 3085 N N . LYS B 1 158 ? 10.07 25.344 12.039 1 97.44 158 LYS B N 1
ATOM 3086 C CA . LYS B 1 158 ? 10.086 25.797 10.656 1 97.44 158 LYS B CA 1
ATOM 3087 C C . LYS B 1 158 ? 10.516 24.672 9.711 1 97.44 158 LYS B C 1
ATOM 3089 O O . LYS B 1 158 ? 11.297 24.891 8.789 1 97.44 158 LYS B O 1
ATOM 3094 N N . LYS B 1 159 ? 10.102 23.531 10.047 1 98.25 159 LYS B N 1
ATOM 3095 C CA . LYS B 1 159 ? 10.406 22.359 9.227 1 98.25 159 LYS B CA 1
ATOM 3096 C C . LYS B 1 159 ? 9.25 22.031 8.289 1 98.25 159 LYS B C 1
ATOM 3098 O O . LYS B 1 159 ? 8.078 22.156 8.664 1 98.25 159 LYS B O 1
ATOM 3103 N N . PRO B 1 160 ? 9.539 21.531 7.047 1 98.81 160 PRO B N 1
ATOM 3104 C CA . PRO B 1 160 ? 8.5 21.25 6.055 1 98.81 160 PRO B CA 1
ATOM 3105 C C . PRO B 1 160 ? 7.547 20.141 6.496 1 98.81 160 PRO B C 1
ATOM 3107 O O . PRO B 1 160 ? 7.969 19.172 7.125 1 98.81 160 PRO B O 1
ATOM 3110 N N . MET B 1 161 ? 6.328 20.375 6.16 1 98.94 161 MET B N 1
ATOM 3111 C CA . MET B 1 161 ? 5.285 19.391 6.402 1 98.94 161 MET B CA 1
ATOM 3112 C C . MET B 1 161 ? 4.516 19.094 5.121 1 98.94 161 MET B C 1
ATOM 3114 O O . MET B 1 161 ? 4.141 20 4.387 1 98.94 161 MET B O 1
ATOM 3118 N N . GLY B 1 162 ? 4.324 17.828 4.797 1 98.94 162 GLY B N 1
ATOM 3119 C CA . GLY B 1 162 ? 3.549 17.391 3.645 1 98.94 162 GLY B CA 1
ATOM 3120 C C . GLY B 1 162 ? 2.232 16.75 4.023 1 98.94 162 GLY B C 1
ATOM 3121 O O . GLY B 1 162 ? 2.172 15.961 4.973 1 98.94 162 GLY B O 1
ATOM 3122 N N . PHE B 1 163 ? 1.141 17.109 3.33 1 98.94 163 PHE B N 1
ATOM 3123 C CA . PHE B 1 163 ? -0.191 16.531 3.498 1 98.94 163 PHE B CA 1
ATOM 3124 C C . PHE B 1 163 ? -0.803 16.188 2.146 1 98.94 163 PHE B C 1
ATOM 3126 O O . PHE B 1 163 ? -0.633 16.922 1.173 1 98.94 163 PHE B O 1
ATOM 3133 N N . CYS B 1 164 ? -1.516 15.031 2.055 1 98.44 164 CYS B N 1
ATOM 3134 C CA . CYS B 1 164 ? -2.205 14.758 0.799 1 98.44 164 CYS B CA 1
ATOM 3135 C C . CYS B 1 164 ? -3.611 14.227 1.052 1 98.44 164 CYS B C 1
ATOM 3137 O O . CYS B 1 164 ? -3.928 13.805 2.166 1 98.44 164 CYS B O 1
ATOM 3139 N N . CYS B 1 165 ? -4.484 14.352 -0.023 1 98.75 165 CYS B N 1
ATOM 3140 C CA . CYS B 1 165 ? -5.871 13.906 0.064 1 98.75 165 CYS B CA 1
ATOM 3141 C C . CYS B 1 165 ? -6.637 14.695 1.115 1 98.75 165 CYS B C 1
ATOM 3143 O O . CYS B 1 165 ? -6.66 15.93 1.071 1 98.75 165 CYS B O 1
ATOM 3145 N N . ILE B 1 166 ? -7.141 14.102 2.143 1 98.88 166 ILE B N 1
ATOM 3146 C CA . ILE B 1 166 ? -8 14.773 3.111 1 98.88 166 ILE B CA 1
ATOM 3147 C C . ILE B 1 166 ? -7.16 15.281 4.281 1 98.88 166 ILE B C 1
ATOM 3149 O O . ILE B 1 166 ? -7.629 16.094 5.082 1 98.88 166 ILE B O 1
ATOM 3153 N N . SER B 1 167 ? -5.91 14.883 4.398 1 98.94 167 SER B N 1
ATOM 3154 C CA . SER B 1 167 ? -5.105 15.164 5.586 1 98.94 167 SER B CA 1
ATOM 3155 C C . SER B 1 167 ? -4.797 16.656 5.707 1 98.94 167 SER B C 1
ATOM 3157 O O . SER B 1 167 ? -4.496 17.141 6.797 1 98.94 167 SER B O 1
ATOM 3159 N N . PRO B 1 168 ? -4.898 17.5 4.672 1 98.94 168 PRO B N 1
ATOM 3160 C CA . PRO B 1 168 ? -4.672 18.953 4.805 1 98.94 168 PRO B CA 1
ATOM 3161 C C . PRO B 1 168 ? -5.633 19.609 5.789 1 98.94 168 PRO B C 1
ATOM 3163 O O . PRO B 1 168 ? -5.367 20.719 6.27 1 98.94 168 PRO B O 1
ATOM 3166 N N . VAL B 1 169 ? -6.734 18.969 6.125 1 98.94 169 VAL B N 1
ATOM 3167 C CA . VAL B 1 169 ? -7.66 19.547 7.094 1 98.94 169 VAL B CA 1
ATOM 3168 C C . VAL B 1 169 ? -6.973 19.672 8.453 1 98.94 169 VAL B C 1
ATOM 3170 O O . VAL B 1 169 ? -7.301 20.562 9.242 1 98.94 169 VAL B O 1
ATOM 3173 N N . LEU B 1 170 ? -6.012 18.734 8.719 1 98.94 170 LEU B N 1
ATOM 3174 C CA . LEU B 1 170 ? -5.238 18.812 9.953 1 98.94 170 LEU B CA 1
ATOM 3175 C C . LEU B 1 170 ? -4.473 20.125 10.039 1 98.94 170 LEU B C 1
ATOM 3177 O O . LEU B 1 170 ? -4.52 20.812 11.062 1 98.94 170 LEU B O 1
ATOM 3181 N N . ALA B 1 171 ? -3.768 20.484 8.93 1 98.94 171 ALA B N 1
ATOM 3182 C CA . ALA B 1 171 ? -3.014 21.734 8.867 1 98.94 171 ALA B CA 1
ATOM 3183 C C . ALA B 1 171 ? -3.941 22.938 8.992 1 98.94 171 ALA B C 1
ATOM 3185 O O . ALA B 1 171 ? -3.639 23.891 9.711 1 98.94 171 ALA B O 1
ATOM 3186 N N . ALA B 1 172 ? -5.055 22.844 8.312 1 98.88 172 ALA B N 1
ATOM 3187 C CA . ALA B 1 172 ? -6.004 23.953 8.32 1 98.88 172 ALA B CA 1
ATOM 3188 C C . ALA B 1 172 ? -6.527 24.234 9.727 1 98.88 172 ALA B C 1
ATOM 3190 O O . ALA B 1 172 ? -6.742 25.391 10.102 1 98.88 172 ALA B O 1
ATOM 3191 N N . LYS B 1 173 ? -6.758 23.172 10.492 1 98.88 173 LYS B N 1
ATOM 3192 C CA . LYS B 1 173 ? -7.293 23.312 11.844 1 98.88 173 LYS B CA 1
ATOM 3193 C C . LYS B 1 173 ? -6.25 23.891 12.797 1 98.88 173 LYS B C 1
ATOM 3195 O O . LYS B 1 173 ? -6.586 24.656 13.695 1 98.88 173 LYS B O 1
ATOM 3200 N N . ILE B 1 174 ? -5.004 23.562 12.602 1 98.81 174 ILE B N 1
ATOM 3201 C CA . ILE B 1 174 ? -3.971 23.828 13.602 1 98.81 174 ILE B CA 1
ATOM 3202 C C . ILE B 1 174 ? -3.221 25.109 13.25 1 98.81 174 ILE B C 1
ATOM 3204 O O . ILE B 1 174 ? -2.713 25.797 14.141 1 98.81 174 ILE B O 1
ATOM 3208 N N . ILE B 1 175 ? -3.117 25.453 11.922 1 98.81 175 ILE B N 1
ATOM 3209 C CA . ILE B 1 175 ? -2.287 26.562 11.469 1 98.81 175 ILE B CA 1
ATOM 3210 C C . ILE B 1 175 ? -3.172 27.656 10.875 1 98.81 175 ILE B C 1
ATOM 3212 O O . ILE B 1 175 ? -3.531 27.594 9.695 1 98.81 175 ILE B O 1
ATOM 3216 N N . PRO B 1 176 ? -3.445 28.672 11.656 1 97.94 176 PRO B N 1
ATOM 3217 C CA . PRO B 1 176 ? -4.293 29.75 11.141 1 97.94 176 PRO B CA 1
ATOM 3218 C C . PRO B 1 176 ? -3.75 30.359 9.852 1 97.94 176 PRO B C 1
ATOM 3220 O O . PRO B 1 176 ? -2.562 30.688 9.773 1 97.94 176 PRO B O 1
ATOM 3223 N N . GLY B 1 177 ? -4.609 30.375 8.875 1 98.69 177 GLY B N 1
ATOM 3224 C CA . GLY B 1 177 ? -4.285 31.078 7.648 1 98.69 177 GLY B CA 1
ATOM 3225 C C . GLY B 1 177 ? -3.496 30.234 6.664 1 98.69 177 GLY B C 1
ATOM 3226 O O . GLY B 1 177 ? -3.195 30.688 5.559 1 98.69 177 GLY B O 1
ATOM 3227 N N . VAL B 1 178 ? -3.199 29.031 6.953 1 98.94 178 VAL B N 1
ATOM 3228 C CA . VAL B 1 178 ? -2.369 28.188 6.094 1 98.94 178 VAL B CA 1
ATOM 3229 C C . VAL B 1 178 ? -3.053 28 4.742 1 98.94 178 VAL B C 1
ATOM 3231 O O . VAL B 1 178 ? -4.277 27.891 4.668 1 98.94 178 VAL B O 1
ATOM 3234 N N . GLN B 1 179 ? -2.252 28.031 3.672 1 98.94 179 GLN B N 1
ATOM 3235 C CA . GLN B 1 179 ? -2.732 27.688 2.338 1 98.94 179 GLN B CA 1
ATOM 3236 C C . GLN B 1 179 ? -2.512 26.203 2.035 1 98.94 179 GLN B C 1
ATOM 3238 O O . GLN B 1 179 ? -1.399 25.703 2.182 1 98.94 179 GLN B O 1
ATOM 3243 N N . VAL B 1 180 ? -3.611 25.547 1.634 1 98.94 180 VAL B N 1
ATOM 3244 C CA . VAL B 1 180 ? -3.525 24.125 1.318 1 98.94 180 VAL B CA 1
ATOM 3245 C C . VAL B 1 180 ? -4.406 23.812 0.111 1 98.94 180 VAL B C 1
ATOM 3247 O O . VAL B 1 180 ? -5.219 24.641 -0.305 1 98.94 180 VAL B O 1
ATOM 3250 N N . THR B 1 181 ? -4.18 22.672 -0.521 1 98.94 181 THR B N 1
ATOM 3251 C CA . THR B 1 181 ? -5.094 22.188 -1.549 1 98.94 181 THR B CA 1
ATOM 3252 C C . THR B 1 181 ? -5.605 20.797 -1.201 1 98.94 181 THR B C 1
ATOM 3254 O O . THR B 1 181 ? -4.863 19.969 -0.664 1 98.94 181 THR B O 1
ATOM 3257 N N . VAL B 1 182 ? -6.855 20.578 -1.485 1 98.88 182 VAL B N 1
ATOM 3258 C CA . VAL B 1 182 ? -7.438 19.234 -1.526 1 98.88 182 VAL B CA 1
ATOM 3259 C C . VAL B 1 182 ? -7.98 18.953 -2.924 1 98.88 182 VAL B C 1
ATOM 3261 O O . VAL B 1 182 ? -8.828 18.062 -3.1 1 98.88 182 VAL B O 1
ATOM 3264 N N . GLY B 1 183 ? -7.453 19.703 -3.902 1 98.69 183 GLY B N 1
ATOM 3265 C CA . GLY B 1 183 ? -7.891 19.562 -5.281 1 98.69 183 GLY B CA 1
ATOM 3266 C C . GLY B 1 183 ? -8.734 20.719 -5.766 1 98.69 183 GLY B C 1
ATOM 3267 O O . GLY B 1 183 ? -8.227 21.828 -5.973 1 98.69 183 GLY B O 1
ATOM 3268 N N . GLN B 1 184 ? -10.039 20.453 -5.91 1 98.69 184 GLN B N 1
ATOM 3269 C CA . GLN B 1 184 ? -10.953 21.469 -6.43 1 98.69 184 GLN B CA 1
ATOM 3270 C C . GLN B 1 184 ? -12.094 21.734 -5.453 1 98.69 184 GLN B C 1
ATOM 3272 O O . GLN B 1 184 ? -12.398 20.891 -4.605 1 98.69 184 GLN B O 1
ATOM 3277 N N . ASP B 1 185 ? -12.805 22.906 -5.633 1 98.5 185 ASP B N 1
ATOM 3278 C CA . ASP B 1 185 ? -13.875 23.297 -4.723 1 98.5 185 ASP B CA 1
ATOM 3279 C C . ASP B 1 185 ? -15.25 23.047 -5.34 1 98.5 185 ASP B C 1
ATOM 3281 O O . ASP B 1 185 ? -16.266 23.484 -4.809 1 98.5 185 ASP B O 1
ATOM 3285 N N . SER B 1 186 ? -15.25 22.406 -6.461 1 98.19 186 SER B N 1
ATOM 3286 C CA . SER B 1 186 ? -16.484 21.953 -7.094 1 98.19 186 SER B CA 1
ATOM 3287 C C . SER B 1 186 ? -16.328 20.531 -7.633 1 98.19 186 SER B C 1
ATOM 3289 O O . SER B 1 186 ? -15.227 20.094 -7.961 1 98.19 186 SER B O 1
ATOM 3291 N N . GLU B 1 187 ? -17.359 19.844 -7.723 1 97.19 187 GLU B N 1
ATOM 3292 C CA . GLU B 1 187 ? -17.328 18.422 -8.047 1 97.19 187 GLU B CA 1
ATOM 3293 C C . GLU B 1 187 ? -16.906 18.188 -9.492 1 97.19 187 GLU B C 1
ATOM 3295 O O . GLU B 1 187 ? -16.266 17.188 -9.805 1 97.19 187 GLU B O 1
ATOM 3300 N N . GLN B 1 188 ? -17.188 19.094 -10.336 1 97.5 188 GLN B N 1
ATOM 3301 C CA . GLN B 1 188 ? -16.844 19 -11.758 1 97.5 188 GLN B CA 1
ATOM 3302 C C . GLN B 1 188 ? -17.266 17.656 -12.336 1 97.5 188 GLN B C 1
ATOM 3304 O O . GLN B 1 188 ? -16.438 16.875 -12.797 1 97.5 188 GLN B O 1
ATOM 3309 N N . ASP B 1 189 ? -18.562 17.328 -12.414 1 96.75 189 ASP B N 1
ATOM 3310 C CA . ASP B 1 189 ? -19.188 16.125 -12.969 1 96.75 189 ASP B CA 1
ATOM 3311 C C . ASP B 1 189 ? -18.656 14.867 -12.305 1 96.75 189 ASP B C 1
ATOM 3313 O O . ASP B 1 189 ? -18.312 13.891 -12.984 1 96.75 189 ASP B O 1
ATOM 3317 N N . GLY B 1 190 ? -18.312 14.961 -11.156 1 96.88 190 GLY B N 1
ATOM 3318 C CA . GLY B 1 190 ? -17.953 13.773 -10.391 1 96.88 190 GLY B CA 1
ATOM 3319 C C . GLY B 1 190 ? -16.453 13.547 -10.328 1 96.88 190 GLY B C 1
ATOM 3320 O O . GLY B 1 190 ? -15.984 12.609 -9.664 1 96.88 190 GLY B O 1
ATOM 3321 N N . LYS B 1 191 ? -15.688 14.359 -10.977 1 97.44 191 LYS B N 1
ATOM 3322 C CA . LYS B 1 191 ? -14.227 14.234 -10.969 1 97.44 191 LYS B CA 1
ATOM 3323 C C . LYS B 1 191 ? -13.656 14.477 -9.578 1 97.44 191 LYS B C 1
ATOM 3325 O O . LYS B 1 191 ? -12.648 13.875 -9.203 1 97.44 191 LYS B O 1
ATOM 3330 N N . TRP B 1 192 ? -14.367 15.328 -8.805 1 98.25 192 TRP B N 1
ATOM 3331 C CA . TRP B 1 192 ? -13.938 15.703 -7.461 1 98.25 192 TRP B CA 1
ATOM 3332 C C . TRP B 1 192 ? -15.07 15.5 -6.457 1 98.25 192 TRP B C 1
ATOM 3334 O O . TRP B 1 192 ? -15.633 16.469 -5.945 1 98.25 192 TRP B O 1
ATOM 3344 N N . PRO B 1 193 ? -15.266 14.258 -6.023 1 96.81 193 PRO B N 1
ATOM 3345 C CA . PRO B 1 193 ? -16.453 13.93 -5.234 1 96.81 193 PRO B CA 1
ATOM 3346 C C . PRO B 1 193 ? -16.406 14.492 -3.818 1 96.81 193 PRO B C 1
ATOM 3348 O O . PRO B 1 193 ? -17.438 14.609 -3.158 1 96.81 193 PRO B O 1
ATOM 3351 N N . TYR B 1 194 ? -15.273 14.922 -3.338 1 96.88 194 TYR B N 1
ATOM 3352 C CA . TYR B 1 194 ? -15.133 15.406 -1.968 1 96.88 194 TYR B CA 1
ATOM 3353 C C . TYR B 1 194 ? -14.781 16.891 -1.945 1 96.88 194 TYR B C 1
ATOM 3355 O O . TYR B 1 194 ? -14.102 17.359 -1.03 1 96.88 194 TYR B O 1
ATOM 3363 N N . SER B 1 195 ? -15.219 17.609 -2.941 1 97.75 195 SER B N 1
ATOM 3364 C CA . SER B 1 195 ? -14.852 19.016 -3.137 1 97.75 195 SER B CA 1
ATOM 3365 C C . SER B 1 195 ? -15.383 19.875 -2 1 97.75 195 SER B C 1
ATOM 3367 O O . SER B 1 195 ? -14.875 20.984 -1.768 1 97.75 195 SER B O 1
ATOM 3369 N N . GLY B 1 196 ? -16.375 19.422 -1.205 1 97.69 196 GLY B N 1
ATOM 3370 C CA . GLY B 1 196 ? -16.906 20.156 -0.064 1 97.69 196 GLY B CA 1
ATOM 3371 C C . GLY B 1 196 ? -15.867 20.406 1.014 1 97.69 196 GLY B C 1
ATOM 3372 O O . GLY B 1 196 ? -16.016 21.328 1.819 1 97.69 196 GLY B O 1
ATOM 3373 N N . THR B 1 197 ? -14.812 19.594 1.011 1 98.62 197 THR B N 1
ATOM 3374 C CA . THR B 1 197 ? -13.727 19.75 1.975 1 98.62 197 THR B CA 1
ATOM 3375 C C . THR B 1 197 ? -13.094 21.125 1.864 1 98.62 197 THR B C 1
ATOM 3377 O O . THR B 1 197 ? -12.664 21.703 2.867 1 98.62 197 THR B O 1
ATOM 3380 N N . ALA B 1 198 ? -13.062 21.703 0.642 1 98.75 198 ALA B N 1
ATOM 3381 C CA . ALA B 1 198 ? -12.508 23.031 0.415 1 98.75 198 ALA B CA 1
ATOM 3382 C C . ALA B 1 198 ? -13.227 24.078 1.255 1 98.75 198 ALA B C 1
ATOM 3384 O O . ALA B 1 198 ? -12.594 24.953 1.851 1 98.75 198 ALA B O 1
ATOM 3385 N N . GLY B 1 199 ? -14.523 24 1.295 1 98.56 199 GLY B N 1
ATOM 3386 C CA . GLY B 1 199 ? -15.312 24.906 2.117 1 98.56 199 GLY B CA 1
ATOM 3387 C C . GLY B 1 199 ? -15.023 24.766 3.6 1 98.56 199 GLY B C 1
ATOM 3388 O O . GLY B 1 199 ? -14.914 25.766 4.312 1 98.56 199 GLY B O 1
ATOM 3389 N N . ALA B 1 200 ? -14.906 23.516 4.066 1 98.69 200 ALA B N 1
ATOM 3390 C CA . ALA B 1 200 ? -14.594 23.266 5.469 1 98.69 200 ALA B CA 1
AT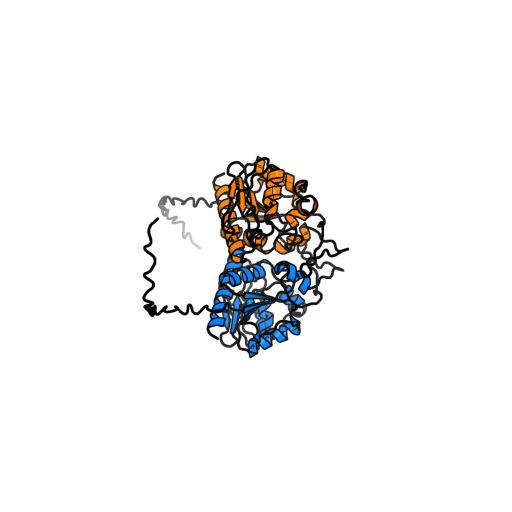OM 3391 C C . ALA B 1 200 ? -13.25 23.875 5.848 1 98.69 200 ALA B C 1
ATOM 3393 O O . ALA B 1 200 ? -13.102 24.438 6.938 1 98.69 200 ALA B O 1
ATOM 3394 N N . ILE B 1 201 ? -12.258 23.781 4.949 1 98.81 201 ILE B N 1
ATOM 3395 C CA . ILE B 1 201 ? -10.938 24.359 5.172 1 98.81 201 ILE B CA 1
ATOM 3396 C C . ILE B 1 201 ? -11.055 25.875 5.375 1 98.81 201 ILE B C 1
ATOM 3398 O O . ILE B 1 201 ? -10.461 26.422 6.301 1 98.81 201 ILE B O 1
ATOM 3402 N N . GLN B 1 202 ? -11.852 26.484 4.629 1 98.38 202 GLN B N 1
ATOM 3403 C CA . GLN B 1 202 ? -12.031 27.922 4.719 1 98.38 202 GLN B CA 1
ATOM 3404 C C . GLN B 1 202 ? -12.711 28.312 6.027 1 98.38 202 GLN B C 1
ATOM 3406 O O . GLN B 1 202 ? -12.312 29.281 6.68 1 98.38 202 GLN B O 1
ATOM 3411 N N . VAL B 1 203 ? -13.672 27.562 6.441 1 98.5 203 VAL B N 1
ATOM 3412 C CA . VAL B 1 203 ? -14.391 27.828 7.68 1 98.5 203 VAL B CA 1
ATOM 3413 C C . VAL B 1 203 ? -13.445 27.688 8.875 1 98.5 203 VAL B C 1
ATOM 3415 O O . VAL B 1 203 ? -13.547 28.438 9.844 1 98.5 203 VAL B O 1
ATOM 3418 N N . MET B 1 204 ? -12.5 26.766 8.773 1 98.44 204 MET B N 1
ATOM 3419 C CA . MET B 1 204 ? -11.57 26.484 9.867 1 98.44 204 MET B CA 1
ATOM 3420 C C . MET B 1 204 ? -10.414 27.484 9.867 1 98.44 204 MET B C 1
ATOM 3422 O O . MET B 1 204 ? -9.5 27.391 10.688 1 98.44 204 MET B O 1
ATOM 3426 N N . GLY B 1 205 ? -10.438 28.422 8.891 1 97.75 205 GLY B N 1
ATOM 3427 C CA . GLY B 1 205 ? -9.477 29.516 8.914 1 97.75 205 GLY B CA 1
ATOM 3428 C C . GLY B 1 205 ? -8.336 29.328 7.938 1 97.75 205 GLY B C 1
ATOM 3429 O O . GLY B 1 205 ? -7.461 30.188 7.828 1 97.75 205 GLY B O 1
ATOM 3430 N N . GLY B 1 206 ? -8.328 28.172 7.203 1 98.69 206 GLY B N 1
ATOM 3431 C CA . GLY B 1 206 ? -7.359 27.984 6.137 1 98.69 206 GLY B CA 1
ATOM 3432 C C . GLY B 1 206 ? -7.805 28.562 4.812 1 98.69 206 GLY B C 1
ATOM 3433 O O . GLY B 1 206 ? -8.906 29.109 4.703 1 98.69 206 GLY B O 1
ATOM 3434 N N . GLN B 1 207 ? -6.855 28.562 3.877 1 98.81 207 GLN B N 1
ATOM 3435 C CA . GLN B 1 207 ? -7.145 28.953 2.502 1 98.81 207 GLN B CA 1
ATOM 3436 C C . GLN B 1 207 ? -6.953 27.766 1.547 1 98.81 207 GLN B C 1
ATOM 3438 O O . GLN B 1 207 ? -5.883 27.156 1.515 1 98.81 207 GLN B O 1
ATOM 3443 N N . HIS B 1 208 ? -8.016 27.484 0.832 1 98.88 208 HIS B N 1
ATOM 3444 C CA . HIS B 1 208 ? -7.906 26.438 -0.168 1 98.88 208 HIS B CA 1
ATOM 3445 C C . HIS B 1 208 ? -7.496 27 -1.524 1 98.88 208 HIS B C 1
ATOM 3447 O O . HIS B 1 208 ? -8.031 28.016 -1.966 1 98.88 208 HIS B O 1
ATOM 3453 N N . ILE B 1 209 ? -6.547 26.375 -2.184 1 98.94 209 ILE B N 1
ATOM 3454 C CA . ILE B 1 209 ? -6.082 26.719 -3.523 1 98.94 209 ILE B CA 1
ATOM 3455 C C . ILE B 1 209 ? -6.387 25.562 -4.484 1 98.94 209 ILE B C 1
ATOM 3457 O O . ILE B 1 209 ? -5.906 24.453 -4.297 1 98.94 209 ILE B O 1
ATOM 3461 N N . ASN B 1 210 ? -7.188 25.844 -5.531 1 98.88 210 ASN B N 1
ATOM 3462 C CA . ASN B 1 210 ? -7.516 24.797 -6.5 1 98.88 210 ASN B CA 1
ATOM 3463 C C . ASN B 1 210 ? -6.273 24.297 -7.223 1 98.88 210 ASN B C 1
ATOM 3465 O O . ASN B 1 210 ? -5.441 25.094 -7.668 1 98.88 210 ASN B O 1
ATOM 3469 N N . ARG B 1 211 ? -6.133 23 -7.266 1 98.88 211 ARG B N 1
ATOM 3470 C CA . ARG B 1 211 ? -5.047 22.344 -7.988 1 98.88 211 ARG B CA 1
ATOM 3471 C C . ARG B 1 211 ? -5.539 21.078 -8.688 1 98.88 211 ARG B C 1
ATOM 3473 O O . ARG B 1 211 ? -6.496 20.453 -8.234 1 98.88 211 ARG B O 1
ATOM 3480 N N . GLU B 1 212 ? -4.879 20.703 -9.758 1 98.44 212 GLU B N 1
ATOM 3481 C CA . GLU B 1 212 ? -5.141 19.453 -10.445 1 98.44 212 GLU B CA 1
ATOM 3482 C C . GLU B 1 212 ? -4.383 18.297 -9.797 1 98.44 212 GLU B C 1
ATOM 3484 O O . GLU B 1 212 ? -3.516 18.516 -8.945 1 98.44 212 GLU B O 1
ATOM 3489 N N . ILE B 1 213 ? -4.719 17.078 -10.203 1 97.88 213 ILE B N 1
ATOM 3490 C CA . ILE B 1 213 ? -4.273 15.836 -9.562 1 97.88 213 ILE B CA 1
ATOM 3491 C C . ILE B 1 213 ? -2.748 15.773 -9.57 1 97.88 213 ILE B C 1
ATOM 3493 O O . ILE B 1 213 ? -2.141 15.258 -8.633 1 97.88 213 ILE B O 1
ATOM 3497 N N . ASN B 1 214 ? -2.074 16.312 -10.57 1 97.38 214 ASN B N 1
ATOM 3498 C CA . ASN B 1 214 ? -0.623 16.219 -10.695 1 97.38 214 ASN B CA 1
ATOM 3499 C C . ASN B 1 214 ? 0.068 17.469 -10.164 1 97.38 214 ASN B C 1
ATOM 3501 O O . ASN B 1 214 ? 1.28 17.625 -10.32 1 97.38 214 ASN B O 1
ATOM 3505 N N . GLU B 1 215 ? -0.692 18.359 -9.547 1 98.69 215 GLU B N 1
ATOM 3506 C CA . GLU B 1 215 ? -0.138 19.609 -9.023 1 98.69 215 GLU B CA 1
ATOM 3507 C C . GLU B 1 215 ? 0.006 19.547 -7.504 1 98.69 215 GLU B C 1
ATOM 3509 O O . GLU B 1 215 ? -0.532 18.641 -6.859 1 98.69 215 GLU B O 1
ATOM 3514 N N . ILE B 1 216 ? 0.805 20.453 -7.023 1 98.94 216 ILE B N 1
ATOM 3515 C CA . ILE B 1 216 ? 0.995 20.656 -5.59 1 98.94 216 ILE B CA 1
ATOM 3516 C C . ILE B 1 216 ? 0.777 22.125 -5.238 1 98.94 216 ILE B C 1
ATOM 3518 O O . ILE B 1 216 ? 0.789 22.984 -6.117 1 98.94 216 ILE B O 1
ATOM 3522 N N . HIS B 1 217 ? 0.493 22.375 -4.008 1 98.94 217 HIS B N 1
ATOM 3523 C CA . HIS B 1 217 ? 0.548 23.75 -3.492 1 98.94 217 HIS B CA 1
ATOM 3524 C C . HIS B 1 217 ? 1.56 23.859 -2.359 1 98.94 217 HIS B C 1
ATOM 3526 O O . HIS B 1 217 ? 1.623 23 -1.482 1 98.94 217 HIS B O 1
ATOM 3532 N N . ILE B 1 218 ? 2.314 24.969 -2.428 1 98.94 218 ILE B N 1
ATOM 3533 C CA . ILE B 1 218 ? 3.314 25.266 -1.404 1 98.94 218 ILE B CA 1
ATOM 3534 C C . ILE B 1 218 ? 2.934 26.531 -0.655 1 98.94 218 ILE B C 1
ATOM 3536 O O . ILE B 1 218 ? 2.783 27.594 -1.263 1 98.94 218 ILE B O 1
ATOM 3540 N N . ASP B 1 219 ? 2.684 26.438 0.653 1 98.88 219 ASP B N 1
ATOM 3541 C CA . ASP B 1 219 ? 2.699 27.594 1.533 1 98.88 219 ASP B CA 1
ATOM 3542 C C . ASP B 1 219 ? 4.098 27.844 2.094 1 98.88 219 ASP B C 1
ATOM 3544 O O . ASP B 1 219 ? 4.48 27.25 3.104 1 98.88 219 ASP B O 1
ATOM 3548 N N . SER B 1 220 ? 4.793 28.734 1.486 1 97.81 220 SER B N 1
ATOM 3549 C CA . SER B 1 220 ? 6.195 28.953 1.828 1 97.81 220 SER B CA 1
ATOM 3550 C C . SER B 1 220 ? 6.336 29.578 3.217 1 97.81 220 SER B C 1
ATOM 3552 O O . SER B 1 220 ? 7.328 29.328 3.906 1 97.81 220 SER B O 1
ATOM 3554 N N . LYS B 1 221 ? 5.375 30.344 3.58 1 97.69 221 LYS B N 1
ATOM 3555 C CA . LYS B 1 221 ? 5.422 30.969 4.895 1 97.69 221 LYS B CA 1
ATOM 3556 C C . LYS B 1 221 ? 5.344 29.938 6.008 1 97.69 221 LYS B C 1
ATOM 3558 O O . LYS B 1 221 ? 6.094 30.016 6.984 1 97.69 221 LYS B O 1
ATOM 3563 N N . GLU B 1 222 ? 4.48 28.953 5.82 1 98.56 222 GLU B N 1
ATOM 3564 C CA . GLU B 1 222 ? 4.23 27.984 6.879 1 98.56 222 GLU B CA 1
ATOM 3565 C C . GLU B 1 222 ? 4.996 26.688 6.629 1 98.56 222 GLU B C 1
ATOM 3567 O O . GLU B 1 222 ? 4.941 25.75 7.441 1 98.56 222 GLU B O 1
ATOM 3572 N N . ASN B 1 223 ? 5.727 26.547 5.473 1 98.62 223 ASN B N 1
ATOM 3573 C CA . ASN B 1 223 ? 6.465 25.359 5.07 1 98.62 223 ASN B CA 1
ATOM 3574 C C . ASN B 1 223 ? 5.551 24.141 4.957 1 98.62 223 ASN B C 1
ATOM 3576 O O . ASN B 1 223 ? 5.855 23.078 5.504 1 98.62 223 ASN B O 1
ATOM 3580 N N . VAL B 1 224 ? 4.453 24.328 4.258 1 98.94 224 VAL B N 1
ATOM 3581 C CA . VAL B 1 224 ? 3.465 23.281 4.066 1 98.94 224 VAL B CA 1
ATOM 3582 C C . VAL B 1 224 ? 3.314 22.969 2.58 1 98.94 224 VAL B C 1
ATOM 3584 O O . VAL B 1 224 ? 3.184 23.891 1.762 1 98.94 224 VAL B O 1
ATOM 3587 N N . VAL B 1 225 ? 3.422 21.75 2.201 1 98.94 225 VAL B N 1
ATOM 3588 C CA . VAL B 1 225 ? 3.209 21.266 0.836 1 98.94 225 VAL B CA 1
ATOM 3589 C C . VAL B 1 225 ? 2.047 20.281 0.806 1 98.94 225 VAL B C 1
ATOM 3591 O O . VAL B 1 225 ? 1.97 19.375 1.643 1 98.94 225 VAL B O 1
ATOM 3594 N N . THR B 1 226 ? 1.08 20.469 -0.107 1 99 226 THR B N 1
ATOM 3595 C CA . THR B 1 226 ? -0.097 19.609 -0.182 1 99 226 THR B CA 1
ATOM 3596 C C . THR B 1 226 ? -0.374 19.203 -1.625 1 99 226 THR B C 1
ATOM 3598 O O . THR B 1 226 ? 0.037 19.891 -2.562 1 99 226 THR B O 1
ATOM 3601 N N . THR B 1 227 ? -0.969 18.109 -1.854 1 98.94 227 THR B N 1
ATOM 3602 C CA . THR B 1 227 ? -1.422 17.625 -3.154 1 98.94 227 THR B CA 1
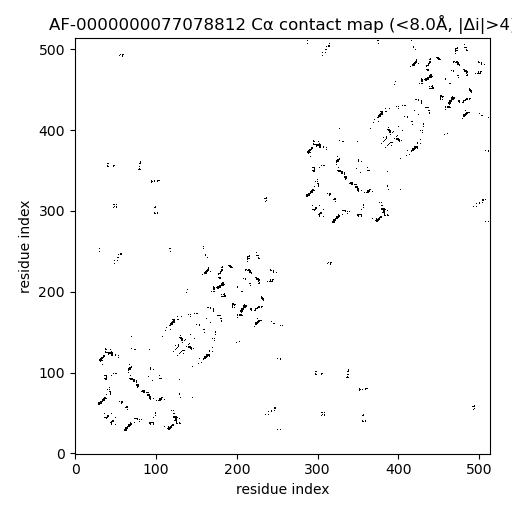ATOM 3603 C C . THR B 1 227 ? -2.75 16.891 -3.021 1 98.94 227 THR B C 1
ATOM 3605 O O . THR B 1 227 ? -3.047 16.312 -1.97 1 98.94 227 THR B O 1
ATOM 3608 N N . PRO B 1 228 ? -3.574 16.859 -4.043 1 98.88 228 PRO B N 1
ATOM 3609 C CA . PRO B 1 228 ? -4.945 16.359 -3.938 1 98.88 228 PRO B CA 1
ATOM 3610 C C . PRO B 1 228 ? -5 14.844 -3.721 1 98.88 228 PRO B C 1
ATOM 3612 O O . PRO B 1 228 ? -5.867 14.359 -2.992 1 98.88 228 PRO B O 1
ATOM 3615 N N . ALA B 1 229 ? -4.156 14.078 -4.438 1 98.75 229 ALA B N 1
ATOM 3616 C CA . ALA B 1 229 ? -4.164 12.617 -4.375 1 98.75 229 ALA B CA 1
ATOM 3617 C C . ALA B 1 229 ? -5.543 12.062 -4.719 1 98.75 229 ALA B C 1
ATOM 3619 O O . ALA B 1 229 ? -6.121 12.414 -5.75 1 98.75 229 ALA B O 1
ATOM 3620 N N . PHE B 1 230 ? -6.152 11.188 -3.881 1 98.75 230 PHE B N 1
ATOM 3621 C CA . PHE B 1 230 ? -7.379 10.477 -4.215 1 98.75 230 PHE B CA 1
ATOM 3622 C C . PHE B 1 230 ? -8.602 11.352 -3.957 1 98.75 230 PHE B C 1
ATOM 3624 O O . PHE B 1 230 ? -9.734 10.875 -4 1 98.75 230 PHE B O 1
ATOM 3631 N N . MET B 1 231 ? -8.414 12.633 -3.691 1 98.62 231 MET B N 1
ATOM 3632 C CA . MET B 1 231 ? -9.57 13.523 -3.684 1 98.62 231 MET B CA 1
ATOM 3633 C C . MET B 1 231 ? -10.188 13.625 -5.074 1 98.62 231 MET B C 1
ATOM 3635 O O . MET B 1 231 ? -11.312 14.117 -5.227 1 98.62 231 MET B O 1
ATOM 3639 N N . CYS B 1 232 ? -9.422 13.203 -5.996 1 98.06 232 CYS B N 1
ATOM 3640 C CA . CYS B 1 232 ? -9.828 13.164 -7.398 1 98.06 232 CYS B CA 1
ATOM 3641 C C . CYS B 1 232 ? -10.125 11.734 -7.836 1 98.06 232 CYS B C 1
ATOM 3643 O O . CYS B 1 232 ? -9.414 10.805 -7.469 1 98.06 232 CYS B O 1
ATOM 3645 N N . ASN B 1 233 ? -11.227 11.547 -8.586 1 97.25 233 ASN B N 1
ATOM 3646 C CA . ASN B 1 233 ? -11.391 10.297 -9.328 1 97.25 233 ASN B CA 1
ATOM 3647 C C . ASN B 1 233 ? -10.391 10.203 -10.477 1 97.25 233 ASN B C 1
ATOM 3649 O O . ASN B 1 233 ? -10.602 10.797 -11.539 1 97.25 233 ASN B O 1
ATOM 3653 N N . ALA B 1 234 ? -9.297 9.516 -10.219 1 97.19 234 ALA B N 1
ATOM 3654 C CA . ALA B 1 234 ? -8.203 9.453 -11.188 1 97.19 234 ALA B CA 1
ATOM 3655 C C . ALA B 1 234 ? -7.508 8.094 -11.133 1 97.19 234 ALA B C 1
ATOM 3657 O O . ALA B 1 234 ? -7.602 7.379 -10.133 1 97.19 234 ALA B O 1
ATOM 3658 N N . PRO B 1 235 ? -6.836 7.734 -12.273 1 97.94 235 PRO B N 1
ATOM 3659 C CA . PRO B 1 235 ? -6.023 6.52 -12.234 1 97.94 235 PRO B CA 1
ATOM 3660 C C . PRO B 1 235 ? -4.945 6.562 -11.148 1 97.94 235 PRO B C 1
ATOM 3662 O O . PRO B 1 235 ? -4.348 7.613 -10.914 1 97.94 235 PRO B O 1
ATOM 3665 N N . VAL B 1 236 ? -4.688 5.391 -10.586 1 98.75 236 VAL B N 1
ATOM 3666 C CA . VAL B 1 236 ? -3.824 5.305 -9.406 1 98.75 236 VAL B CA 1
ATOM 3667 C C . VAL B 1 236 ? -2.418 5.781 -9.766 1 98.75 236 VAL B C 1
ATOM 3669 O O . VAL B 1 236 ? -1.724 6.367 -8.93 1 98.75 236 VAL B O 1
ATOM 3672 N N . HIS B 1 237 ? -1.97 5.668 -11.055 1 98.88 237 HIS B N 1
ATOM 3673 C CA . HIS B 1 237 ? -0.622 6.109 -11.398 1 98.88 237 HIS B CA 1
ATOM 3674 C C . HIS B 1 237 ? -0.516 7.633 -11.352 1 98.88 237 HIS B C 1
ATOM 3676 O O . HIS B 1 237 ? 0.558 8.18 -11.086 1 98.88 237 HIS B O 1
ATOM 3682 N N . GLU B 1 238 ? -1.616 8.352 -11.633 1 98.81 238 GLU B N 1
ATOM 3683 C CA . GLU B 1 238 ? -1.602 9.805 -11.547 1 98.81 238 GLU B CA 1
ATOM 3684 C C . GLU B 1 238 ? -1.523 10.273 -10.094 1 98.81 238 GLU B C 1
ATOM 3686 O O . GLU B 1 238 ? -0.864 11.266 -9.789 1 98.81 238 GLU B O 1
ATOM 3691 N N . VAL B 1 239 ? -2.242 9.547 -9.25 1 98.88 239 VAL B N 1
ATOM 3692 C CA . VAL B 1 239 ? -2.145 9.812 -7.82 1 98.88 239 VAL B CA 1
ATOM 3693 C C . VAL B 1 239 ? -0.703 9.609 -7.355 1 98.88 239 VAL B C 1
ATOM 3695 O O . VAL B 1 239 ? -0.148 10.461 -6.656 1 98.88 239 VAL B O 1
ATOM 3698 N N . TYR B 1 240 ? -0.112 8.508 -7.777 1 98.94 240 TYR B N 1
ATOM 3699 C CA . TYR B 1 240 ? 1.277 8.188 -7.465 1 98.94 240 TYR B CA 1
ATOM 3700 C C . TYR B 1 240 ? 2.203 9.32 -7.891 1 98.94 240 TYR B C 1
ATOM 3702 O O . TYR B 1 240 ? 3.074 9.742 -7.121 1 98.94 240 TYR B O 1
ATOM 3710 N N . ASP B 1 241 ? 2 9.844 -9.062 1 98.88 241 ASP B N 1
ATOM 3711 C CA . ASP B 1 241 ? 2.85 10.898 -9.609 1 98.88 241 ASP B CA 1
ATOM 3712 C C . ASP B 1 241 ? 2.664 12.203 -8.852 1 98.88 241 ASP B C 1
ATOM 3714 O O . ASP B 1 241 ? 3.635 12.914 -8.578 1 98.88 241 ASP B O 1
ATOM 3718 N N . GLY B 1 242 ? 1.427 12.555 -8.555 1 98.88 242 GLY B N 1
ATOM 3719 C CA . GLY B 1 242 ? 1.171 13.75 -7.766 1 98.88 242 GLY B CA 1
ATOM 3720 C C . GLY B 1 242 ? 1.85 13.727 -6.406 1 98.88 242 GLY B C 1
ATOM 3721 O O . GLY B 1 242 ? 2.438 14.727 -5.984 1 98.88 242 GLY B O 1
ATOM 3722 N N . ILE B 1 243 ? 1.812 12.586 -5.785 1 98.94 243 ILE B N 1
ATOM 3723 C CA . ILE B 1 243 ? 2.469 12.43 -4.492 1 98.94 243 ILE B CA 1
ATOM 3724 C C . ILE B 1 243 ? 3.984 12.5 -4.672 1 98.94 243 ILE B C 1
ATOM 3726 O O . ILE B 1 243 ? 4.691 13.047 -3.822 1 98.94 243 ILE B O 1
ATOM 3730 N N . GLY B 1 244 ? 4.438 11.961 -5.801 1 98.94 244 GLY B N 1
ATOM 3731 C CA . GLY B 1 244 ? 5.844 12.125 -6.125 1 98.94 244 GLY B CA 1
ATOM 3732 C C . GLY B 1 244 ? 6.277 13.578 -6.172 1 98.94 244 GLY B C 1
ATOM 3733 O O . GLY B 1 244 ? 7.352 13.93 -5.676 1 98.94 244 GLY B O 1
ATOM 3734 N N . ASN B 1 245 ? 5.453 14.461 -6.75 1 98.94 245 ASN B N 1
ATOM 3735 C CA . ASN B 1 245 ? 5.73 15.891 -6.809 1 98.94 245 ASN B CA 1
ATOM 3736 C C . ASN B 1 245 ? 5.762 16.516 -5.414 1 98.94 245 ASN B C 1
ATOM 3738 O O . ASN B 1 245 ? 6.609 17.359 -5.125 1 98.94 245 ASN B O 1
ATOM 3742 N N . LEU B 1 246 ? 4.855 16.078 -4.555 1 98.94 246 LEU B N 1
ATOM 3743 C CA . LEU B 1 246 ? 4.84 16.547 -3.17 1 98.94 246 LEU B CA 1
ATOM 3744 C C . LEU B 1 246 ? 6.145 16.188 -2.463 1 98.94 246 LEU B C 1
ATOM 3746 O O . LEU B 1 246 ? 6.789 17.062 -1.868 1 98.94 246 LEU B O 1
ATOM 3750 N N . ILE B 1 247 ? 6.574 14.914 -2.574 1 98.94 247 ILE B N 1
ATOM 3751 C CA . ILE B 1 247 ? 7.73 14.414 -1.84 1 98.94 247 ILE B CA 1
ATOM 3752 C C . ILE B 1 247 ? 9 15.078 -2.365 1 98.94 247 ILE B C 1
ATOM 3754 O O . ILE B 1 247 ? 9.875 15.461 -1.587 1 98.94 247 ILE B O 1
ATOM 3758 N N . SER B 1 248 ? 9.07 15.195 -3.689 1 98.69 248 SER B N 1
ATOM 3759 C CA . SER B 1 248 ? 10.227 15.867 -4.277 1 98.69 248 SER B CA 1
ATOM 3760 C C . SER B 1 248 ? 10.375 17.281 -3.746 1 98.69 248 SER B C 1
ATOM 3762 O O . SER B 1 248 ? 11.477 17.719 -3.389 1 98.69 248 SER B O 1
ATOM 3764 N N . THR B 1 249 ? 9.281 18 -3.701 1 98.69 249 THR B N 1
ATOM 3765 C CA . THR B 1 249 ? 9.273 19.359 -3.209 1 98.69 249 THR B CA 1
ATOM 3766 C C . THR B 1 249 ? 9.633 19.406 -1.727 1 98.69 249 THR B C 1
ATOM 3768 O O . THR B 1 249 ? 10.445 20.234 -1.304 1 98.69 249 THR B O 1
ATOM 3771 N N . LEU B 1 250 ? 9.078 18.5 -0.954 1 98.62 250 LEU B N 1
ATOM 3772 C CA . LEU B 1 250 ? 9.328 18.438 0.483 1 98.62 250 LEU B CA 1
ATOM 3773 C C . LEU B 1 250 ? 10.805 18.203 0.771 1 98.62 250 LEU B C 1
ATOM 3775 O O . LEU B 1 250 ? 11.383 18.875 1.626 1 98.62 250 LEU B O 1
ATOM 3779 N N . VAL B 1 251 ? 11.422 17.266 0.087 1 97.88 251 VAL B N 1
ATOM 3780 C CA . VAL B 1 251 ? 12.828 16.922 0.288 1 97.88 251 VAL B CA 1
ATOM 3781 C C . VAL B 1 251 ? 13.711 18.125 -0.075 1 97.88 251 VAL B C 1
ATOM 3783 O O . VAL B 1 251 ? 14.68 18.422 0.627 1 97.88 251 VAL B O 1
ATOM 3786 N N . LYS B 1 252 ? 13.352 18.828 -1.141 1 96.69 252 LYS B N 1
ATOM 3787 C CA . LYS B 1 252 ? 14.102 20.016 -1.546 1 96.69 252 LYS B CA 1
ATOM 3788 C C . LYS B 1 252 ? 14.023 21.094 -0.481 1 96.69 252 LYS B C 1
ATOM 3790 O O . LYS B 1 252 ? 15 21.812 -0.242 1 96.69 252 LYS B O 1
ATOM 3795 N N . MET B 1 253 ? 12.898 21.203 0.152 1 96.94 253 MET B N 1
ATOM 3796 C CA . MET B 1 253 ? 12.672 22.219 1.17 1 96.94 253 MET B CA 1
ATOM 3797 C C . MET B 1 253 ? 13.508 21.938 2.414 1 96.94 253 MET B C 1
ATOM 3799 O O . MET B 1 253 ? 13.797 22.859 3.188 1 96.94 253 MET B O 1
ATOM 3803 N N . THR B 1 254 ? 13.836 20.688 2.695 1 94.5 254 THR B N 1
ATOM 3804 C CA . THR B 1 254 ? 14.641 20.344 3.863 1 94.5 254 THR B CA 1
ATOM 3805 C C . THR B 1 254 ? 16.094 20.781 3.66 1 94.5 254 THR B C 1
ATOM 3807 O O . THR B 1 254 ? 16.828 20.953 4.629 1 94.5 254 THR B O 1
ATOM 3810 N N . LYS B 1 255 ? 16.594 20.844 2.479 1 83.12 255 LYS B N 1
ATOM 3811 C CA . LYS B 1 255 ? 17.969 21.219 2.158 1 83.12 255 LYS B CA 1
ATOM 3812 C C . LYS B 1 255 ? 18.156 22.734 2.221 1 83.12 255 LYS B C 1
ATOM 3814 O O . LYS B 1 255 ? 19.281 23.203 2.402 1 83.12 255 LYS B O 1
ATOM 3819 N N . SER B 1 256 ? 17.125 23.438 2.066 1 68.5 256 SER B N 1
ATOM 3820 C CA . SER B 1 256 ? 17.188 24.891 2.043 1 68.5 256 SER B CA 1
ATOM 3821 C C . SER B 1 256 ? 17.031 25.469 3.443 1 68.5 256 SER B C 1
ATOM 3823 O O . SER B 1 256 ? 17.25 26.672 3.648 1 68.5 256 SER B O 1
ATOM 3825 N N . SER B 1 257 ? 16.672 24.594 4.434 1 53.5 257 SER B N 1
ATOM 3826 C CA . SER B 1 257 ? 16.484 25.156 5.77 1 53.5 257 SER B CA 1
ATOM 3827 C C . SER B 1 257 ? 17.797 25.094 6.57 1 53.5 257 SER B C 1
ATOM 3829 O O . SER B 1 257 ? 18.609 24.188 6.367 1 53.5 257 SER B O 1
#

Organism: Amphimedon queenslandica (NCBI:txid400682)

Solvent-accessible surface area (backbone atoms only — not comparable to full-atom values): 26108 Å² total; per-residue (Å²): 132,92,72,96,71,75,95,73,83,88,77,86,73,78,76,73,76,69,76,67,71,65,69,69,63,72,72,72,72,57,51,32,33,37,36,46,43,28,16,64,12,38,78,41,2,16,21,52,60,50,45,42,33,48,52,29,42,37,38,67,71,51,37,44,76,47,39,26,15,52,81,44,70,39,75,55,36,53,38,34,61,78,73,40,73,40,83,94,52,81,51,42,20,31,51,38,23,9,30,78,43,71,25,59,57,44,51,37,87,70,65,51,55,88,78,38,42,32,40,36,30,45,13,29,37,1,34,25,47,53,42,17,34,34,74,79,44,46,65,70,42,54,63,32,67,65,56,49,50,50,55,50,45,26,48,75,67,68,28,35,34,38,25,23,20,64,26,39,53,58,51,15,66,72,36,80,60,37,50,37,19,50,17,44,74,51,36,72,93,58,39,19,76,59,12,67,54,40,56,35,28,40,74,39,41,15,38,64,46,76,41,54,51,71,32,67,37,75,21,75,90,69,32,31,36,16,17,9,30,78,34,35,71,66,61,58,32,49,31,40,50,9,46,38,51,37,46,54,50,46,58,54,52,44,72,75,102,145,82,80,85,75,76,85,74,75,78,74,79,76,77,77,73,77,70,78,69,73,66,70,71,66,73,73,71,74,59,50,31,35,36,37,45,45,28,16,63,11,38,79,43,2,17,20,50,60,50,44,42,35,50,51,28,43,37,38,68,72,52,35,45,76,47,39,26,15,53,81,43,72,39,76,55,36,55,38,34,61,79,73,39,76,39,82,93,52,82,51,40,20,29,51,39,23,9,31,78,42,71,25,58,58,43,50,37,87,70,65,52,55,89,76,38,44,31,39,35,30,45,13,29,39,1,36,26,47,53,44,18,33,35,74,80,46,46,67,68,41,54,63,34,66,66,55,50,51,50,55,49,46,26,48,76,67,68,29,34,34,37,26,23,21,66,26,40,51,58,51,14,64,74,35,78,60,37,50,37,20,50,17,44,73,51,36,70,94,58,40,19,76,58,12,66,52,38,58,35,28,41,74,40,40,15,40,63,47,76,41,53,51,70,32,67,37,73,22,76,89,68,30,32,34,14,18,9,32,77,33,35,71,64,60,59,33,49,31,40,49,9,46,37,51,39,48,53,52,48,58,54,53,45,70,75,100

Nearest PDB structures (foldseek):
  5lir-assembly1_A-2  TM=9.739E-01  e=3.679E-30  Salmonella enterica subsp. enterica serovar Typhimurium
  1oy1-assembly1_B  TM=9.799E-01  e=4.393E-29  Escherichia coli K-12
  3l3b-assembly1_B  TM=9.565E-01  e=1.968E-25  Ehrlichia chaffeensis str. Arkansas
  3l3b-assembly1_A  TM=9.559E-01  e=3.193E-25  Ehrlichia chaffeensis str. Arkansas
  2buf-assembly2_H  TM=2.391E-01  e=3.070E-01  Pseudomonas aeruginosa

Radius of gyration: 28.0 Å; Cα contacts (8 Å, |Δi|>4): 1253; chains: 2; bounding box: 119×79×77 Å

Sequence (514 aa):
MSKMARLIYKLQTISSLSSSRCFSSSSLQANKVAVVLSGSGVYDGSEIHEASACLVHLSRHGAQVSIFAPDKPQLHVSNHVKGEVMEGETRNVLVESARIARGAISSLSELKADSFDAVVFPGGFGAAKNLSSFAVDGDKMSVDGEVERVIQDFKKSKKPMGFCCISPVLAAKIIPGVQVTVGQDSEQDGKWPYSGTAGAIQVMGGQHINREINEIHIDSKENVVTTPAFMCNAPVHEVYDGIGNLISTLVKMTKSSMSKMARLIYKLQTISSLSSSRCFSSSSLQANKVAVVLSGSGVYDGSEIHEASACLVHLSRHGAQVSIFAPDKPQLHVSNHVKGEVMEGETRNVLVESARIARGAISSLSELKADSFDAVVFPGGFGAAKNLSSFAVDGDKMSVDGEVERVIQDFKKSKKPMGFCCISPVLAAKIIPGVQVTVGQDSEQDGKWPYSGTAGAIQVMGGQHINREINEIHIDSKENVVTTPAFMCNAPVHEVYDGIGNLISTLVKMTKSS

pLDDT: mean 89.97, std 22.94, range [16.56, 99.0]